Protein 6CEI (pdb70)

Secondary structure (DSSP, 8-state):
-B-TTSB-SSGGGBSTT-EEESEEE--SS---

GO terms:
  GO:0005576 extracellular region (C, EXP)

Nearest PDB structures (foldseek):
  6cei-assembly1_A  TM=9.631E-01  e=3.169E-05  Conus geographus
  5o0u-assembly1_A  TM=7.872E-01  e=1.111E+00  Thrixopelma pruriens
  6n4i-assembly1_G  TM=7.588E-01  e=1.471E+00  Thrixopelma pruriens
  6n4i-assembly1_H  TM=7.596E-01  e=2.580E+00  Thrixopelma pruriens
  6mk4-assembly1_A  TM=7.103E-01  e=2.580E+00  Thrixopelma pruriens

InterPro domains:
  IPR013141 Conotoxin-I, conserved site [PS60019] (46-76)

Foldseek 3Di:
DFEFPAADPAQVSYPDQFGHPRGTHNDPDGPD

Radius of gyration: 7.4 Å; Cα contacts (8 Å, |Δi|>4): 72; chains: 1; bounding box: 19×13×15 Å

Sequence (32 aa):
CAVTHEKCSDDYDCCGSLCCVGICAKTIAPCKCAVTHEKCSDDYDCCGSLCCVGICAKTIAPCKCAVTHEKCSDDYDCCGSLCCVGICAKTIAPCKCAVTHEKCSDDYDCCGSLCCVGICAKTIAPCKCAVTHEKCSDDYDCCGSLCCVGICAKTIAPCKCAVTHEKCSDDYDCCGSLCCVGICAKTIAPCKCAVTHEKCSDDYDCCGSLCCVGICAKTIAPCKCAVTHEKCSDDYDCCGSLCCVGICAKTIAPCKCAVTHEKCSDDYDCCGSLCCVGICAKTIAPCKCAVTHEKCSDDYDCCGSLCCVGICAKTIAPCKCAVTHEKCSDDYDCCGSLCCVGICAKTIAPCKCAVTHEKCSDDYDCCGSLCCVGICAKTIAPCKCAVTHEKCSDDYDCCGSLCCVGICAKTIAPCKCAVTHEKCSDDYDCCGSLCCVGICAKTIAPCKCAVTHEKCSDDYDCCGSLCCVGICAKTIAPCKCAVTHEKCSDDYDCCGSLCCVGICAKTIAPCKCAVTHEKCSDDYDCCGSLCCVGICAKTIAPCKCAVTHEKCSDDYDCCGSLCCVGICAKTIAPCKCAVTHEKCSDDYDCCGSLCCVGICAKTIAPCKCAVTHEKCSDDYDCCGSLCCVGICAKTIAPCK

Organism: Conus geographus (NCBI:txid6491)

Structure (mmCIF, N/CA/C/O backbone):
data_6CEI
#
_entry.id   6CEI
#
loop_
_atom_site.group_PDB
_atom_site.id
_atom_site.type_symbol
_atom_site.label_atom_id
_atom_site.label_alt_id
_atom_site.label_comp_id
_atom_site.label_asym_id
_atom_site.label_entity_id
_atom_site.label_seq_id
_atom_site.pdbx_PDB_ins_code
_atom_site.Cartn_x
_atom_site.Cartn_y
_atom_site.Cartn_z
_atom_site.occupancy
_atom_site.B_iso_or_equiv
_atom_site.auth_seq_id
_atom_site.auth_comp_id
_atom_site.auth_asym_id
_atom_site.auth_atom_id
_atom_site.pdbx_PDB_model_num
ATOM 1 N N . CYS A 1 1 ? -6.117 5.455 6.897 1.00 0.00 1 CYS A N 1
ATOM 2 C CA . CYS A 1 1 ? -5.445 4.784 5.789 1.00 0.00 1 CYS A CA 1
ATOM 3 C C . CYS A 1 1 ? -6.165 3.480 5.428 1.00 0.00 1 CYS A C 1
ATOM 4 O O . CYS A 1 1 ? -6.998 2.975 6.207 1.00 0.00 1 CYS A O 1
ATOM 13 N N . ALA A 1 2 ? -5.882 2.958 4.253 1.00 0.00 2 ALA A N 1
ATOM 14 C CA . ALA A 1 2 ? -6.437 1.704 3.810 1.00 0.00 2 ALA A CA 1
ATOM 15 C C . ALA A 1 2 ? -5.522 0.574 4.226 1.00 0.00 2 ALA A C 1
ATOM 16 O O . ALA A 1 2 ? -4.288 0.727 4.228 1.00 0.00 2 ALA A O 1
ATOM 23 N N . VAL A 1 3 ? -6.101 -0.534 4.593 1.00 0.00 3 VAL A N 1
ATOM 24 C CA . VAL A 1 3 ? -5.329 -1.668 5.061 1.00 0.00 3 VAL A CA 1
ATOM 25 C C . VAL A 1 3 ? -4.956 -2.584 3.903 1.00 0.00 3 VAL A C 1
ATOM 26 O O . VAL A 1 3 ? -5.259 -2.288 2.737 1.00 0.00 3 VAL A O 1
ATOM 39 N N . THR A 1 4 ? -4.300 -3.676 4.224 1.00 0.00 4 THR A N 1
ATOM 40 C CA . THR A 1 4 ? -3.873 -4.651 3.260 1.00 0.00 4 THR A CA 1
ATOM 41 C C . THR A 1 4 ? -5.063 -5.158 2.431 1.00 0.00 4 THR A C 1
ATOM 42 O O . THR A 1 4 ? -6.124 -5.488 2.980 1.00 0.00 4 THR A O 1
ATOM 53 N N . HIS A 1 5 ? -4.888 -5.136 1.117 1.00 0.00 5 HIS A N 1
ATOM 54 C CA . HIS A 1 5 ? -5.864 -5.627 0.133 1.00 0.00 5 HIS A CA 1
ATOM 55 C C . HIS A 1 5 ? -7.004 -4.654 -0.152 1.00 0.00 5 HIS A C 1
ATOM 56 O O . HIS A 1 5 ? -7.837 -4.916 -1.022 1.00 0.00 5 HIS A O 1
ATOM 70 N N . GLU A 1 6 ? -7.050 -3.540 0.549 1.00 0.00 6 GLU A N 1
ATOM 71 C CA . GLU A 1 6 ? -8.024 -2.519 0.221 1.00 0.00 6 GLU A CA 1
ATOM 72 C C . GLU A 1 6 ? -7.492 -1.706 -0.924 1.00 0.00 6 GLU A C 1
ATOM 73 O O . GLU A 1 6 ? -6.282 -1.661 -1.126 1.00 0.00 6 GLU A O 1
ATOM 85 N N . LYS A 1 7 ? -8.365 -1.084 -1.682 1.00 0.00 7 LYS A N 1
ATOM 86 C CA . LYS A 1 7 ? -7.926 -0.245 -2.772 1.00 0.00 7 LYS A CA 1
ATOM 87 C C . LYS A 1 7 ? -7.234 0.980 -2.247 1.00 0.00 7 LYS A C 1
ATOM 88 O O . LYS A 1 7 ? -7.587 1.502 -1.177 1.00 0.00 7 LYS A O 1
ATOM 107 N N . CYS A 1 8 ? -6.282 1.439 -2.974 1.00 0.00 8 CYS A N 1
ATOM 108 C CA . CYS A 1 8 ? -5.506 2.557 -2.553 1.00 0.00 8 CYS A CA 1
ATOM 109 C C . CYS A 1 8 ? -5.679 3.708 -3.498 1.00 0.00 8 CYS A C 1
ATOM 110 O O . CYS A 1 8 ? -5.797 3.518 -4.725 1.00 0.00 8 CYS A O 1
ATOM 117 N N . SER A 1 9 ? -5.754 4.880 -2.943 1.00 0.00 9 SER A N 1
ATOM 118 C CA . SER A 1 9 ? -5.813 6.069 -3.715 1.00 0.00 9 SER A CA 1
ATOM 119 C C . SER A 1 9 ? -4.387 6.451 -4.125 1.00 0.00 9 SER A C 1
ATOM 120 O O . SER A 1 9 ? -4.141 6.853 -5.275 1.00 0.00 9 SER A O 1
ATOM 128 N N . ASP A 1 10 ? -3.451 6.267 -3.195 1.00 0.00 10 ASP A N 1
ATOM 129 C CA . ASP A 1 10 ? -2.042 6.512 -3.421 1.00 0.00 10 ASP A CA 1
ATOM 130 C C . ASP A 1 10 ? -1.249 5.712 -2.389 1.00 0.00 10 ASP A C 1
ATOM 131 O O . ASP A 1 10 ? -1.847 5.062 -1.535 1.00 0.00 10 ASP A O 1
ATOM 140 N N . ASP A 1 11 ? 0.072 5.766 -2.457 1.00 0.00 11 ASP A N 1
ATOM 141 C CA . ASP A 1 11 ? 0.955 4.959 -1.577 1.00 0.00 11 ASP A CA 1
AT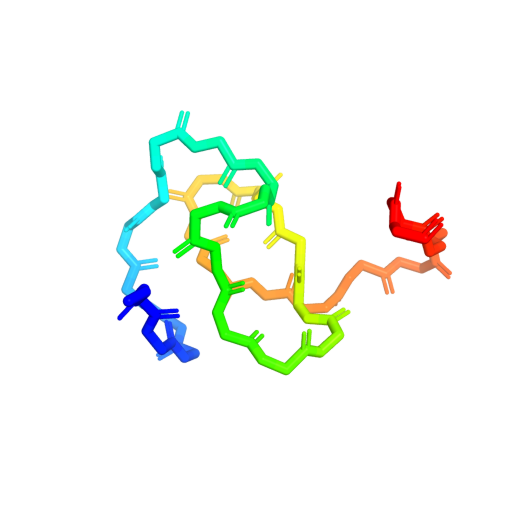OM 142 C C . ASP A 1 11 ? 0.840 5.333 -0.116 1.00 0.00 11 ASP A C 1
ATOM 143 O O . ASP A 1 11 ? 0.827 4.469 0.760 1.00 0.00 11 ASP A O 1
ATOM 152 N N . TYR A 1 12 ? 0.695 6.602 0.153 1.00 0.00 12 TYR A N 1
ATOM 153 C CA . TYR A 1 12 ? 0.655 7.089 1.519 1.00 0.00 12 TYR A CA 1
ATOM 154 C C . TYR A 1 12 ? -0.741 6.988 2.101 1.00 0.00 12 TYR A C 1
ATOM 155 O O . TYR A 1 12 ? -0.980 7.307 3.268 1.00 0.00 12 TYR A O 1
ATOM 173 N N . ASP A 1 13 ? -1.638 6.503 1.285 1.00 0.00 13 ASP A N 1
ATOM 174 C CA . ASP A 1 13 ? -3.010 6.247 1.664 1.00 0.00 13 ASP A CA 1
ATOM 175 C C . ASP A 1 13 ? -3.107 4.872 2.326 1.00 0.00 13 ASP A C 1
ATOM 176 O O . ASP A 1 13 ? -4.067 4.558 3.018 1.00 0.00 13 ASP A O 1
ATOM 185 N N . CYS A 1 14 ? -2.074 4.086 2.158 1.00 0.00 14 CYS A N 1
ATOM 186 C CA . CYS A 1 14 ? -2.021 2.751 2.714 1.00 0.00 14 CYS A CA 1
ATOM 187 C C . CYS A 1 14 ? -1.374 2.743 4.095 1.00 0.00 14 CYS A C 1
ATOM 188 O O . CYS A 1 14 ? -0.439 3.511 4.362 1.00 0.00 14 CYS A O 1
ATOM 195 N N . CYS A 1 15 ? -1.887 1.897 4.970 1.00 0.00 15 CYS A N 1
ATOM 196 C CA . CYS A 1 15 ? -1.375 1.751 6.332 1.00 0.00 15 CYS A CA 1
ATOM 197 C C . CYS A 1 15 ? -0.035 1.020 6.329 1.00 0.00 15 CYS A C 1
ATOM 198 O O . CYS A 1 15 ? 0.354 0.422 5.314 1.00 0.00 15 CYS A O 1
ATOM 205 N N . GLY A 1 16 ? 0.669 1.089 7.449 1.00 0.00 16 GLY A N 1
ATOM 206 C CA . GLY A 1 16 ? 1.928 0.402 7.613 1.00 0.00 16 GLY A CA 1
ATOM 207 C C . GLY A 1 16 ? 2.958 0.846 6.612 1.00 0.00 16 GLY A C 1
ATOM 208 O O . GLY A 1 16 ? 3.050 2.043 6.282 1.00 0.00 16 GLY A O 1
ATOM 212 N N . SER A 1 17 ? 3.693 -0.097 6.098 1.00 0.00 17 SER A N 1
ATOM 213 C CA . SER A 1 17 ? 4.709 0.173 5.121 1.00 0.00 17 SER A CA 1
ATOM 214 C C . SER A 1 17 ? 4.244 -0.336 3.762 1.00 0.00 17 SER A C 1
ATOM 215 O O . SER A 1 17 ? 5.052 -0.639 2.877 1.00 0.00 17 SER A O 1
ATOM 223 N N . LEU A 1 18 ? 2.930 -0.426 3.610 1.00 0.00 18 LEU A N 1
ATOM 224 C CA . LEU A 1 18 ? 2.331 -0.884 2.378 1.00 0.00 18 LEU A CA 1
ATOM 225 C C . LEU A 1 18 ? 2.380 0.225 1.352 1.00 0.00 18 LEU A C 1
ATOM 226 O O . LEU A 1 18 ? 2.431 1.413 1.709 1.00 0.00 18 LEU A O 1
ATOM 242 N N . CYS A 1 19 ? 2.335 -0.152 0.113 1.00 0.00 19 CYS A N 1
ATOM 243 C CA . CYS A 1 19 ? 2.378 0.772 -0.974 1.00 0.00 19 CYS A CA 1
ATOM 244 C C . CYS A 1 19 ? 1.149 0.575 -1.834 1.00 0.00 19 CYS A C 1
ATOM 245 O O . CYS A 1 19 ? 0.346 -0.345 -1.588 1.00 0.00 19 CYS A O 1
ATOM 252 N N . CYS A 1 20 ? 0.983 1.398 -2.820 1.00 0.00 20 CYS A N 1
ATOM 253 C CA . CYS A 1 20 ? -0.174 1.329 -3.643 1.00 0.00 20 CYS A CA 1
ATOM 254 C C . CYS A 1 20 ? 0.144 0.658 -4.954 1.00 0.00 20 CYS A C 1
ATOM 255 O O . CYS A 1 20 ? 0.989 1.128 -5.729 1.00 0.00 20 CYS A O 1
ATOM 262 N N . VAL A 1 21 ? -0.497 -0.444 -5.186 1.00 0.00 21 VAL A N 1
ATOM 263 C CA . VAL A 1 21 ? -0.409 -1.143 -6.430 1.00 0.00 21 VAL A CA 1
ATOM 264 C C . VAL A 1 21 ? -1.800 -1.685 -6.752 1.00 0.00 21 VAL A C 1
ATOM 265 O O . VAL A 1 21 ? -2.093 -2.879 -6.648 1.00 0.00 21 VAL A O 1
ATOM 278 N N . GLY A 1 22 ? -2.703 -0.750 -6.988 1.00 0.00 22 GLY A N 1
ATOM 279 C CA . GLY A 1 22 ? -4.107 -1.072 -7.186 1.00 0.00 22 GLY A CA 1
ATOM 280 C C . GLY A 1 22 ? -4.786 -1.190 -5.836 1.00 0.00 22 GLY A C 1
ATOM 281 O O . GLY A 1 22 ? -5.782 -0.508 -5.535 1.00 0.00 22 GLY A O 1
ATOM 285 N N . ILE A 1 23 ? -4.208 -2.020 -5.022 1.00 0.00 23 ILE A N 1
ATOM 286 C CA . ILE A 1 23 ? -4.605 -2.236 -3.674 1.00 0.00 23 ILE A CA 1
ATOM 287 C C . ILE A 1 23 ? -3.399 -1.983 -2.788 1.00 0.00 23 ILE A C 1
ATOM 288 O O . ILE A 1 23 ? -2.259 -1.910 -3.290 1.00 0.00 23 ILE A O 1
ATOM 304 N N . CYS A 1 24 ? -3.636 -1.807 -1.524 1.00 0.00 24 CYS A N 1
ATOM 305 C CA . CYS A 1 24 ? -2.580 -1.623 -0.572 1.00 0.00 24 CYS A CA 1
ATOM 306 C C . CYS A 1 24 ? -1.881 -2.924 -0.325 1.00 0.00 24 CYS A C 1
ATOM 307 O O . CYS A 1 24 ? -2.451 -3.865 0.263 1.00 0.00 24 CYS A O 1
ATOM 314 N N . ALA A 1 25 ? -0.677 -2.995 -0.803 1.00 0.00 25 ALA A N 1
ATOM 315 C CA . ALA A 1 25 ? 0.126 -4.161 -0.699 1.00 0.00 25 ALA A CA 1
ATOM 316 C C . ALA A 1 25 ? 1.557 -3.736 -0.613 1.00 0.00 25 ALA A C 1
ATOM 317 O O . ALA A 1 25 ? 1.914 -2.663 -1.088 1.00 0.00 25 ALA A O 1
ATOM 324 N N . LYS A 1 26 ? 2.364 -4.525 -0.001 1.00 0.00 26 LYS A N 1
ATOM 325 C CA . LYS A 1 26 ? 3.739 -4.195 0.111 1.00 0.00 26 LYS A CA 1
ATOM 326 C C . LYS A 1 26 ? 4.467 -4.647 -1.137 1.00 0.00 26 LYS A C 1
ATOM 327 O O . LYS A 1 26 ? 4.398 -5.826 -1.528 1.00 0.00 26 LYS A O 1
ATOM 346 N N . THR A 1 27 ? 5.103 -3.717 -1.773 1.00 0.00 27 THR A N 1
ATOM 347 C CA . THR A 1 27 ? 5.836 -3.939 -2.976 1.00 0.00 27 THR A CA 1
ATOM 348 C C . THR A 1 27 ? 7.269 -4.389 -2.655 1.00 0.00 27 THR A C 1
ATOM 349 O O . THR A 1 27 ? 7.574 -4.709 -1.502 1.00 0.00 27 THR A O 1
ATOM 360 N N . ILE A 1 28 ? 8.125 -4.453 -3.655 1.00 0.00 28 ILE A N 1
ATOM 361 C CA . ILE A 1 28 ? 9.512 -4.824 -3.429 1.00 0.00 28 ILE A CA 1
ATOM 362 C C . ILE A 1 28 ? 10.280 -3.583 -2.982 1.00 0.00 28 ILE A C 1
ATOM 363 O O . ILE A 1 28 ? 11.091 -3.626 -2.045 1.00 0.00 28 ILE A O 1
ATOM 379 N N . ALA A 1 29 ? 9.996 -2.482 -3.637 1.00 0.00 29 ALA A N 1
ATOM 380 C CA . ALA A 1 29 ? 10.607 -1.218 -3.322 1.00 0.00 29 ALA A CA 1
ATOM 381 C C . ALA A 1 29 ? 9.773 -0.495 -2.286 1.00 0.00 29 ALA A C 1
ATOM 382 O O . ALA A 1 29 ? 8.532 -0.494 -2.374 1.00 0.00 29 ALA A O 1
ATOM 389 N N . PRO A 1 30 ? 10.416 0.096 -1.282 1.00 0.00 30 PRO A N 1
ATOM 390 C CA . PRO A 1 30 ? 9.730 0.858 -0.265 1.00 0.00 30 PRO A CA 1
ATOM 391 C C . PRO A 1 30 ? 9.349 2.257 -0.767 1.00 0.00 30 PRO A C 1
ATOM 392 O O . PRO A 1 30 ? 10.209 3.126 -0.967 1.00 0.00 30 PRO A O 1
ATOM 403 N N . CYS A 1 31 ? 8.072 2.462 -0.978 1.00 0.00 31 CYS A N 1
ATOM 404 C CA . CYS A 1 31 ? 7.554 3.730 -1.473 1.00 0.00 31 CYS A CA 1
ATOM 405 C C . CYS A 1 31 ? 7.716 4.827 -0.426 1.00 0.00 31 CYS A C 1
ATOM 406 O O . CYS A 1 31 ? 7.895 6.006 -0.755 1.00 0.00 31 CYS A O 1
ATOM 413 N N . LYS A 1 32 ? 7.683 4.429 0.821 1.00 0.00 32 LYS A N 1
ATOM 414 C CA . LYS A 1 32 ? 7.798 5.334 1.922 1.00 0.00 32 LYS A CA 1
ATOM 415 C C . LYS A 1 32 ? 9.234 5.358 2.391 1.00 0.00 32 LYS A C 1
ATOM 416 O O . LYS A 1 32 ? 9.958 6.313 2.073 1.00 0.00 32 LYS A O 1
ATOM 436 N N . CYS A 1 1 ? -6.039 5.058 7.060 1.00 0.00 1 CYS A N 2
ATOM 437 C CA . CYS A 1 1 ? -5.280 4.452 5.986 1.00 0.00 1 CYS A CA 2
ATOM 438 C C . CYS A 1 1 ? -5.906 3.122 5.611 1.00 0.00 1 CYS A C 2
ATOM 439 O O . CYS A 1 1 ? -6.541 2.466 6.456 1.00 0.00 1 CYS A O 2
ATOM 448 N N . ALA A 1 2 ? -5.754 2.733 4.366 1.00 0.00 2 ALA A N 2
ATOM 449 C CA . ALA A 1 2 ? -6.284 1.485 3.882 1.00 0.00 2 ALA A CA 2
ATOM 450 C C . ALA A 1 2 ? -5.317 0.365 4.209 1.00 0.00 2 ALA A C 2
ATOM 451 O O . ALA A 1 2 ? -4.083 0.556 4.148 1.00 0.00 2 ALA A O 2
ATOM 458 N N . VAL A 1 3 ? -5.845 -0.769 4.584 1.00 0.00 3 VAL A N 2
ATOM 459 C CA . VAL A 1 3 ? -5.020 -1.898 4.959 1.00 0.00 3 VAL A CA 2
ATOM 460 C C . VAL A 1 3 ? -4.709 -2.773 3.750 1.00 0.00 3 VAL A C 2
ATOM 461 O O . VAL A 1 3 ? -5.076 -2.440 2.613 1.00 0.00 3 VAL A O 2
ATOM 474 N N . THR A 1 4 ? -4.034 -3.870 3.994 1.00 0.00 4 THR A N 2
ATOM 475 C CA . THR A 1 4 ? -3.638 -4.794 2.967 1.00 0.00 4 THR A CA 2
ATOM 476 C C . THR A 1 4 ? -4.870 -5.321 2.212 1.00 0.00 4 THR A C 2
ATOM 477 O O . THR A 1 4 ? -5.852 -5.748 2.837 1.00 0.00 4 THR A O 2
ATOM 488 N N . HIS A 1 5 ? -4.821 -5.226 0.888 1.00 0.00 5 HIS A N 2
ATOM 489 C CA . HIS A 1 5 ? -5.882 -5.687 -0.022 1.00 0.00 5 HIS A CA 2
ATOM 490 C C . HIS A 1 5 ? -7.049 -4.707 -0.152 1.00 0.00 5 HIS A C 2
ATOM 491 O O . HIS A 1 5 ? -8.010 -4.968 -0.886 1.00 0.00 5 HIS A O 2
ATOM 505 N N . GLU A 1 6 ? -6.993 -3.594 0.560 1.00 0.00 6 GLU A N 2
ATOM 506 C CA . GLU A 1 6 ? -7.980 -2.551 0.353 1.00 0.00 6 GLU A CA 2
ATOM 507 C C . GLU A 1 6 ? -7.510 -1.670 -0.779 1.00 0.00 6 GLU A C 2
ATOM 508 O O . GLU A 1 6 ? -6.310 -1.596 -1.032 1.00 0.00 6 GLU A O 2
ATOM 520 N N . LYS A 1 7 ? -8.439 -1.039 -1.468 1.00 0.00 7 LYS A N 2
ATOM 521 C CA . LYS A 1 7 ? -8.119 -0.130 -2.569 1.00 0.00 7 LYS A CA 2
ATOM 522 C C . LYS A 1 7 ? -7.222 1.015 -2.092 1.00 0.00 7 LYS A C 2
ATOM 523 O O . LYS A 1 7 ? -7.343 1.475 -0.953 1.00 0.00 7 LYS A O 2
ATOM 542 N N . CYS A 1 8 ? -6.349 1.482 -2.939 1.00 0.00 8 CYS A N 2
ATOM 543 C CA . CYS A 1 8 ? -5.455 2.544 -2.550 1.00 0.00 8 CYS A CA 2
ATOM 544 C C . CYS A 1 8 ? -5.695 3.771 -3.389 1.00 0.00 8 CYS A C 2
ATOM 545 O O . CYS A 1 8 ? -5.977 3.673 -4.595 1.00 0.00 8 CYS A O 2
ATOM 552 N N . SER A 1 9 ? -5.668 4.911 -2.757 1.00 0.00 9 SER A N 2
ATOM 553 C CA . SER A 1 9 ? -5.800 6.160 -3.459 1.00 0.00 9 SER A CA 2
ATOM 554 C C . SER A 1 9 ? -4.405 6.619 -3.906 1.00 0.00 9 SER A C 2
ATOM 555 O O . SER A 1 9 ? -4.227 7.165 -5.002 1.00 0.00 9 SER A O 2
ATOM 563 N N . ASP A 1 10 ? -3.429 6.340 -3.058 1.00 0.00 10 ASP A N 2
ATOM 564 C CA . ASP A 1 10 ? -2.031 6.639 -3.272 1.00 0.00 10 ASP A CA 2
ATOM 565 C C . ASP A 1 10 ? -1.243 5.813 -2.282 1.00 0.00 10 ASP A C 2
ATOM 566 O O . ASP A 1 10 ? -1.849 5.151 -1.439 1.00 0.00 10 ASP A O 2
ATOM 575 N N . ASP A 1 11 ? 0.071 5.827 -2.380 1.00 0.00 11 ASP A N 2
ATOM 576 C CA . ASP A 1 11 ? 0.940 5.008 -1.499 1.00 0.00 11 ASP A CA 2
ATOM 577 C C . ASP A 1 11 ? 0.786 5.396 -0.045 1.00 0.00 11 ASP A C 2
ATOM 578 O O . ASP A 1 11 ? 0.763 4.551 0.849 1.00 0.00 11 ASP A O 2
ATOM 587 N N . TYR A 1 12 ? 0.603 6.666 0.186 1.00 0.00 12 TYR A N 2
ATOM 588 C CA . TYR A 1 12 ? 0.564 7.213 1.524 1.00 0.00 12 TYR A CA 2
ATOM 589 C C . TYR A 1 12 ? -0.850 7.156 2.087 1.00 0.00 12 TYR A C 2
ATOM 590 O O . TYR A 1 12 ? -1.131 7.654 3.172 1.00 0.00 12 TYR A O 2
ATOM 608 N N . ASP A 1 13 ? -1.733 6.557 1.317 1.00 0.00 13 ASP A N 2
ATOM 609 C CA . ASP A 1 13 ? -3.120 6.298 1.712 1.00 0.00 13 ASP A CA 2
ATOM 610 C C . ASP A 1 13 ? -3.201 4.911 2.355 1.00 0.00 13 ASP A C 2
ATOM 611 O O . ASP A 1 13 ? -4.160 4.569 3.047 1.00 0.00 13 ASP A O 2
ATOM 620 N N . CYS A 1 14 ? -2.152 4.147 2.164 1.00 0.00 14 CYS A N 2
ATOM 621 C CA . CYS A 1 14 ? -2.053 2.801 2.685 1.00 0.00 14 CYS A CA 2
ATOM 622 C C . CYS A 1 14 ? -1.342 2.801 4.032 1.00 0.00 14 CYS A C 2
ATOM 623 O O . CYS A 1 14 ? -0.495 3.658 4.292 1.00 0.00 14 CYS A O 2
ATOM 630 N N . CYS A 1 15 ? -1.701 1.868 4.882 1.00 0.00 15 CYS A N 2
ATOM 631 C CA . CYS A 1 15 ? -1.107 1.737 6.214 1.00 0.00 15 CYS A CA 2
ATOM 632 C C . CYS A 1 15 ? 0.302 1.153 6.162 1.00 0.00 15 CYS A C 2
ATOM 633 O O . CYS A 1 15 ? 0.642 0.418 5.235 1.00 0.00 15 CYS A O 2
ATOM 640 N N . GLY A 1 16 ? 1.110 1.518 7.146 1.00 0.00 16 GLY A N 2
ATOM 641 C CA . GLY A 1 16 ? 2.431 0.942 7.337 1.00 0.00 16 GLY A CA 2
ATOM 642 C C . GLY A 1 16 ? 3.347 1.042 6.139 1.00 0.00 16 GLY A C 2
ATOM 643 O O . GLY A 1 16 ? 3.429 2.076 5.499 1.00 0.00 16 GLY A O 2
ATOM 647 N N . SER A 1 17 ? 3.991 -0.044 5.819 1.00 0.00 17 SER A N 2
ATOM 648 C CA . SER A 1 17 ? 4.948 -0.088 4.736 1.00 0.00 17 SER A CA 2
ATOM 649 C C . SER A 1 17 ? 4.301 -0.511 3.404 1.00 0.00 17 SER A C 2
ATOM 650 O O . SER A 1 17 ? 5.003 -0.893 2.453 1.00 0.00 17 SER A O 2
ATOM 658 N N . LEU A 1 18 ? 2.979 -0.431 3.330 1.00 0.00 18 LEU A N 2
ATOM 659 C CA . LEU A 1 18 ? 2.259 -0.822 2.128 1.00 0.00 18 LEU A CA 2
ATOM 660 C C . LEU A 1 18 ? 2.348 0.266 1.078 1.00 0.00 18 LEU A C 2
ATOM 661 O O . LEU A 1 18 ? 2.420 1.458 1.406 1.00 0.00 18 LEU A O 2
ATOM 677 N N . CYS A 1 19 ? 2.305 -0.142 -0.154 1.00 0.00 19 CYS A N 2
ATOM 678 C CA . CYS A 1 19 ? 2.369 0.751 -1.272 1.00 0.00 19 CYS A CA 2
ATOM 679 C C . CYS A 1 19 ? 1.144 0.556 -2.143 1.00 0.00 19 CYS A C 2
ATOM 680 O O . CYS A 1 19 ? 0.397 -0.431 -1.976 1.00 0.00 19 CYS A O 2
ATOM 687 N N . CYS A 1 20 ? 0.923 1.462 -3.049 1.00 0.00 20 CYS A N 2
ATOM 688 C CA . CYS A 1 20 ? -0.256 1.447 -3.856 1.00 0.00 20 CYS A CA 2
ATOM 689 C C . CYS A 1 20 ? -0.005 0.795 -5.204 1.00 0.00 20 CYS A C 2
ATOM 690 O O . CYS A 1 20 ? 0.816 1.260 -6.004 1.00 0.00 20 CYS A O 2
ATOM 697 N N . VAL A 1 21 ? -0.699 -0.280 -5.445 1.00 0.00 21 VAL A N 2
ATOM 698 C CA . VAL A 1 21 ? -0.672 -0.961 -6.708 1.00 0.00 21 VAL A CA 2
ATOM 699 C C . VAL A 1 21 ? -2.102 -1.443 -7.017 1.00 0.00 21 VAL A C 2
ATOM 700 O O . VAL A 1 21 ? -2.428 -2.644 -6.995 1.00 0.00 21 VAL A O 2
ATOM 713 N N . GLY A 1 22 ? -2.990 -0.466 -7.173 1.00 0.00 22 GLY A N 2
ATOM 714 C CA . GLY A 1 22 ? -4.414 -0.733 -7.362 1.00 0.00 22 GLY A CA 2
ATOM 715 C C . GLY A 1 22 ? -5.083 -0.881 -6.008 1.00 0.00 22 GLY A C 2
ATOM 716 O O . GLY A 1 22 ? -6.106 -0.240 -5.697 1.00 0.00 22 GLY A O 2
ATOM 720 N N . ILE A 1 23 ? -4.470 -1.700 -5.208 1.00 0.00 23 ILE A N 2
ATOM 721 C CA . ILE A 1 23 ? -4.824 -1.948 -3.847 1.00 0.00 23 ILE A CA 2
ATOM 722 C C . ILE A 1 23 ? -3.563 -1.751 -3.013 1.00 0.00 23 ILE A C 2
ATOM 723 O O . ILE A 1 23 ? -2.454 -1.655 -3.576 1.00 0.00 23 ILE A O 2
ATOM 739 N N . CYS A 1 24 ? -3.715 -1.660 -1.728 1.00 0.00 24 CYS A N 2
ATOM 740 C CA . CYS A 1 24 ? -2.589 -1.540 -0.837 1.00 0.00 24 CYS A CA 2
ATOM 741 C C . CYS A 1 24 ? -1.944 -2.892 -0.648 1.00 0.00 24 CYS A C 2
ATOM 742 O O . CYS A 1 24 ? -2.574 -3.832 -0.123 1.00 0.00 24 CYS A O 2
ATOM 749 N N . ALA A 1 25 ? -0.722 -3.004 -1.086 1.00 0.00 25 ALA A N 2
ATOM 750 C CA . ALA A 1 25 ? 0.008 -4.239 -1.009 1.00 0.00 25 ALA A CA 2
ATOM 751 C C . ALA A 1 25 ? 1.427 -3.955 -0.585 1.00 0.00 25 ALA A C 2
ATOM 752 O O . ALA A 1 25 ? 1.908 -2.825 -0.717 1.00 0.00 25 ALA A O 2
ATOM 759 N N . LYS A 1 26 ? 2.081 -4.947 -0.064 1.00 0.00 26 LYS A N 2
ATOM 760 C CA . LYS A 1 26 ? 3.435 -4.807 0.385 1.00 0.00 26 LYS A CA 2
ATOM 761 C C . LYS A 1 26 ? 4.392 -5.143 -0.745 1.00 0.00 26 LYS A C 2
ATOM 762 O O . LYS A 1 26 ? 4.470 -6.294 -1.185 1.00 0.00 26 LYS A O 2
ATOM 781 N N . THR A 1 27 ? 5.069 -4.146 -1.229 1.00 0.00 27 THR A N 2
ATOM 782 C CA . THR A 1 27 ? 6.036 -4.288 -2.281 1.00 0.00 27 THR A CA 2
ATOM 783 C C . THR A 1 27 ? 7.444 -4.417 -1.681 1.00 0.00 27 THR A C 2
ATOM 784 O O . THR A 1 27 ? 7.652 -4.079 -0.505 1.00 0.00 27 THR A O 2
ATOM 795 N N . ILE A 1 28 ? 8.395 -4.902 -2.465 1.00 0.00 28 ILE A N 2
ATOM 796 C CA . ILE A 1 28 ? 9.779 -5.029 -2.017 1.00 0.00 28 ILE A CA 2
ATOM 797 C C . ILE A 1 28 ? 10.415 -3.644 -1.994 1.00 0.00 28 ILE A C 2
ATOM 798 O O . ILE A 1 28 ? 11.219 -3.320 -1.115 1.00 0.00 28 ILE A O 2
ATOM 814 N N . ALA A 1 29 ? 10.025 -2.829 -2.945 1.00 0.00 29 ALA A N 2
ATOM 815 C CA . ALA A 1 29 ? 10.516 -1.480 -3.051 1.00 0.00 29 ALA A CA 2
ATOM 816 C C . ALA A 1 29 ? 9.667 -0.546 -2.187 1.00 0.00 29 ALA A C 2
ATOM 817 O O . ALA A 1 29 ? 8.466 -0.379 -2.447 1.00 0.00 29 ALA A O 2
ATOM 824 N N . PRO A 1 30 ? 10.256 0.044 -1.132 1.00 0.00 30 PRO A N 2
ATOM 825 C CA . PRO A 1 30 ? 9.552 0.973 -0.252 1.00 0.00 30 PRO A CA 2
ATOM 826 C C . PRO A 1 30 ? 9.224 2.291 -0.952 1.00 0.00 30 PRO A C 2
ATOM 827 O O . PRO A 1 30 ? 10.110 2.995 -1.446 1.00 0.00 30 PRO A O 2
ATOM 838 N N . CYS A 1 31 ? 7.965 2.614 -0.987 1.00 0.00 31 CYS A N 2
ATOM 839 C CA . CYS A 1 31 ? 7.477 3.832 -1.616 1.00 0.00 31 CYS A CA 2
ATOM 840 C C . CYS A 1 31 ? 7.476 4.989 -0.627 1.00 0.00 31 CYS A C 2
ATOM 841 O O . CYS A 1 31 ? 7.369 6.156 -1.003 1.00 0.00 31 CYS A O 2
ATOM 848 N N . LYS A 1 32 ? 7.591 4.669 0.632 1.00 0.00 32 LYS A N 2
ATOM 849 C CA . LYS A 1 32 ? 7.585 5.664 1.659 1.00 0.00 32 LYS A CA 2
ATOM 850 C C . LYS A 1 32 ? 8.980 5.826 2.161 1.00 0.00 32 LYS A C 2
ATOM 851 O O . LYS A 1 32 ? 9.597 6.867 1.896 1.00 0.00 32 LYS A O 2
ATOM 871 N N . CYS A 1 1 ? -6.566 5.106 6.976 1.00 0.00 1 CYS A N 3
ATOM 872 C CA . CYS A 1 1 ? -5.808 4.580 5.858 1.00 0.00 1 CYS A CA 3
ATOM 873 C C . CYS A 1 1 ? -6.417 3.263 5.389 1.00 0.00 1 CYS A C 3
ATOM 874 O O . CYS A 1 1 ? -7.280 2.685 6.077 1.00 0.00 1 CYS A O 3
ATOM 883 N N . ALA A 1 2 ? -6.014 2.812 4.223 1.00 0.00 2 ALA A N 3
ATOM 884 C CA . ALA A 1 2 ? -6.471 1.565 3.675 1.00 0.00 2 ALA A CA 3
ATOM 885 C C . ALA A 1 2 ? -5.520 0.469 4.093 1.00 0.00 2 ALA A C 3
ATOM 886 O O . ALA A 1 2 ? -4.296 0.648 4.052 1.00 0.00 2 ALA A O 3
ATOM 893 N N . VAL A 1 3 ? -6.057 -0.637 4.503 1.00 0.00 3 VAL A N 3
ATOM 894 C CA . VAL A 1 3 ? -5.244 -1.728 4.989 1.00 0.00 3 VAL A CA 3
ATOM 895 C C . VAL A 1 3 ? -4.861 -2.665 3.853 1.00 0.00 3 VAL A C 3
ATOM 896 O O . VAL A 1 3 ? -5.182 -2.402 2.682 1.00 0.00 3 VAL A O 3
ATOM 909 N N . THR A 1 4 ? -4.176 -3.737 4.192 1.00 0.00 4 THR A N 3
ATOM 910 C CA . THR A 1 4 ? -3.720 -4.704 3.234 1.00 0.00 4 THR A CA 3
ATOM 911 C C . THR A 1 4 ? -4.893 -5.247 2.386 1.00 0.00 4 THR A C 3
ATOM 912 O O . THR A 1 4 ? -5.960 -5.614 2.923 1.00 0.00 4 THR A O 3
ATOM 923 N N . HIS A 1 5 ? -4.702 -5.202 1.070 1.00 0.00 5 HIS A N 3
ATOM 924 C CA . HIS A 1 5 ? -5.661 -5.683 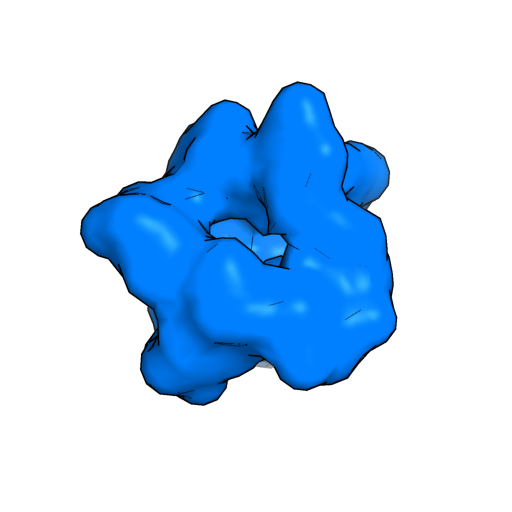0.059 1.00 0.00 5 HIS A CA 3
ATOM 925 C C . HIS A 1 5 ? -6.820 -4.730 -0.206 1.00 0.00 5 HIS A C 3
ATOM 926 O O . HIS A 1 5 ? -7.644 -4.997 -1.075 1.00 0.00 5 HIS A O 3
ATOM 940 N N . GLU A 1 6 ? -6.887 -3.621 0.508 1.00 0.00 6 GLU A N 3
ATOM 941 C CA . GLU A 1 6 ? -7.923 -2.644 0.228 1.00 0.00 6 GLU A CA 3
ATOM 942 C C . GLU A 1 6 ? -7.489 -1.756 -0.913 1.00 0.00 6 GLU A C 3
ATOM 943 O O . GLU A 1 6 ? -6.297 -1.631 -1.171 1.00 0.00 6 GLU A O 3
ATOM 955 N N . LYS A 1 7 ? -8.445 -1.168 -1.603 1.00 0.00 7 LYS A N 3
ATOM 956 C CA . LYS A 1 7 ? -8.151 -0.267 -2.701 1.00 0.00 7 LYS A CA 3
ATOM 957 C C . LYS A 1 7 ? -7.500 0.997 -2.178 1.00 0.00 7 LYS A C 3
ATOM 958 O O . LYS A 1 7 ? -7.880 1.511 -1.106 1.00 0.00 7 LYS A O 3
ATOM 977 N N . CYS A 1 8 ? -6.551 1.501 -2.915 1.00 0.00 8 CYS A N 3
ATOM 978 C CA . CYS A 1 8 ? -5.776 2.630 -2.460 1.00 0.00 8 CYS A CA 3
ATOM 979 C C . CYS A 1 8 ? -5.962 3.835 -3.346 1.00 0.00 8 CYS A C 3
ATOM 980 O O . CYS A 1 8 ? -6.205 3.708 -4.556 1.00 0.00 8 CYS A O 3
ATOM 987 N N . SER A 1 9 ? -5.905 4.995 -2.750 1.00 0.00 9 SER A N 3
ATOM 988 C CA . SER A 1 9 ? -5.962 6.217 -3.482 1.00 0.00 9 SER A CA 3
ATOM 989 C C . SER A 1 9 ? -4.530 6.663 -3.799 1.00 0.00 9 SER A C 3
ATOM 990 O O . SER A 1 9 ? -4.266 7.240 -4.851 1.00 0.00 9 SER A O 3
ATOM 998 N N . ASP A 1 10 ? -3.615 6.359 -2.893 1.00 0.00 10 ASP A N 3
ATOM 999 C CA . ASP A 1 10 ? -2.216 6.707 -3.034 1.00 0.00 10 ASP A CA 3
ATOM 1000 C C . ASP A 1 10 ? -1.404 5.835 -2.095 1.00 0.00 10 ASP A C 3
ATOM 1001 O O . ASP A 1 10 ? -1.976 5.079 -1.315 1.00 0.00 10 ASP A O 3
ATOM 1010 N N . ASP A 1 11 ? -0.093 5.938 -2.154 1.00 0.00 11 ASP A N 3
ATOM 1011 C CA . ASP A 1 11 ? 0.800 5.074 -1.362 1.00 0.00 11 ASP A CA 3
ATOM 1012 C C . ASP A 1 11 ? 0.701 5.376 0.124 1.00 0.00 11 ASP A C 3
ATOM 1013 O O . ASP A 1 11 ? 0.724 4.471 0.969 1.00 0.00 11 ASP A O 3
ATOM 1022 N N . TYR A 1 12 ? 0.523 6.628 0.453 1.00 0.00 12 TYR A N 3
ATOM 1023 C CA . TYR A 1 12 ? 0.465 7.047 1.843 1.00 0.00 12 TYR A CA 3
ATOM 1024 C C . TYR A 1 12 ? -0.943 6.845 2.377 1.00 0.00 12 TYR A C 3
ATOM 1025 O O . TYR A 1 12 ? -1.217 7.021 3.562 1.00 0.00 12 TYR A O 3
ATOM 1043 N N . ASP A 1 13 ? -1.825 6.475 1.478 1.00 0.00 13 ASP A N 3
ATOM 1044 C CA . ASP A 1 13 ? -3.200 6.172 1.796 1.00 0.00 13 ASP A CA 3
ATOM 1045 C C . ASP A 1 13 ? -3.284 4.772 2.356 1.00 0.00 13 ASP A C 3
ATOM 1046 O O . ASP A 1 13 ? -4.228 4.417 3.040 1.00 0.00 13 ASP A O 3
ATOM 1055 N N . CYS A 1 14 ? -2.261 4.002 2.097 1.00 0.00 14 CYS A N 3
ATOM 1056 C CA . CYS A 1 14 ? -2.164 2.662 2.607 1.00 0.00 14 CYS A CA 3
ATOM 1057 C C . CYS A 1 14 ? -1.464 2.666 3.952 1.00 0.00 14 CYS A C 3
ATOM 1058 O O . CYS A 1 14 ? -0.456 3.359 4.127 1.00 0.00 14 CYS A O 3
ATOM 1065 N N . CYS A 1 15 ? -1.997 1.904 4.883 1.00 0.00 15 CYS A N 3
ATOM 1066 C CA . CYS A 1 15 ? -1.477 1.818 6.241 1.00 0.00 15 CYS A CA 3
ATOM 1067 C C . CYS A 1 15 ? -0.063 1.241 6.279 1.00 0.00 15 CYS A C 3
ATOM 1068 O O . CYS A 1 15 ? 0.317 0.398 5.439 1.00 0.00 15 CYS A O 3
ATOM 1075 N N . GLY A 1 16 ? 0.715 1.717 7.227 1.00 0.00 16 GLY A N 3
ATOM 1076 C CA . GLY A 1 16 ? 2.043 1.215 7.449 1.00 0.00 16 GLY A CA 3
ATOM 1077 C C . GLY A 1 16 ? 2.980 1.518 6.315 1.00 0.00 16 GLY A C 3
ATOM 1078 O O . GLY A 1 16 ? 3.017 2.642 5.805 1.00 0.00 16 GLY A O 3
ATOM 1082 N N . SER A 1 17 ? 3.701 0.529 5.888 1.00 0.00 17 SER A N 3
ATOM 1083 C CA . SER A 1 17 ? 4.676 0.691 4.853 1.00 0.00 17 SER A CA 3
ATOM 1084 C C . SER A 1 17 ? 4.152 0.175 3.513 1.00 0.00 17 SER A C 3
ATOM 1085 O O . SER A 1 17 ? 4.910 0.054 2.545 1.00 0.00 17 SER A O 3
ATOM 1093 N N . LEU A 1 18 ? 2.845 -0.100 3.453 1.00 0.00 18 LEU A N 3
ATOM 1094 C CA . LEU A 1 18 ? 2.227 -0.578 2.223 1.00 0.00 18 LEU A CA 3
ATOM 1095 C C . LEU A 1 18 ? 2.277 0.499 1.152 1.00 0.00 18 LEU A C 3
ATOM 1096 O O . LEU A 1 18 ? 2.324 1.705 1.465 1.00 0.00 18 LEU A O 3
ATOM 1112 N N . CYS A 1 19 ? 2.209 0.072 -0.077 1.00 0.00 19 CYS A N 3
ATOM 1113 C CA . CYS A 1 19 ? 2.254 0.945 -1.215 1.00 0.00 19 CYS A CA 3
ATOM 1114 C C . CYS A 1 19 ? 0.993 0.739 -2.022 1.00 0.00 19 CYS A C 3
ATOM 1115 O O . CYS A 1 19 ? 0.231 -0.215 -1.766 1.00 0.00 19 CYS A O 3
ATOM 1122 N N . CYS A 1 20 ? 0.758 1.599 -2.963 1.00 0.00 20 CYS A N 3
ATOM 1123 C CA . CYS A 1 20 ? -0.428 1.528 -3.751 1.00 0.00 20 CYS A CA 3
ATOM 1124 C C . CYS A 1 20 ? -0.111 0.872 -5.085 1.00 0.00 20 CYS A C 3
ATOM 1125 O O . CYS A 1 20 ? 0.698 1.378 -5.864 1.00 0.00 20 CYS A O 3
ATOM 1132 N N . VAL A 1 21 ? -0.722 -0.259 -5.323 1.00 0.00 21 VAL A N 3
ATOM 1133 C CA . VAL A 1 21 ? -0.567 -1.015 -6.562 1.00 0.00 21 VAL A CA 3
ATOM 1134 C C . VAL A 1 21 ? -1.945 -1.501 -6.988 1.00 0.00 21 VAL A C 3
ATOM 1135 O O . VAL A 1 21 ? -2.160 -2.672 -7.323 1.00 0.00 21 VAL A O 3
ATOM 1148 N N . GLY A 1 22 ? -2.884 -0.580 -6.949 1.00 0.00 22 GLY A N 3
ATOM 1149 C CA . GLY A 1 22 ? -4.277 -0.891 -7.167 1.00 0.00 22 GLY A CA 3
ATOM 1150 C C . GLY A 1 22 ? -4.916 -1.109 -5.827 1.00 0.00 22 GLY A C 3
ATOM 1151 O O . GLY A 1 22 ? -5.937 -0.489 -5.466 1.00 0.00 22 GLY A O 3
ATOM 1155 N N . ILE A 1 23 ? -4.283 -1.958 -5.078 1.00 0.00 23 ILE A N 3
ATOM 1156 C CA . ILE A 1 23 ? -4.635 -2.241 -3.729 1.00 0.00 23 ILE A CA 3
ATOM 1157 C C . ILE A 1 23 ? -3.421 -1.973 -2.864 1.00 0.00 23 ILE A C 3
ATOM 1158 O O . ILE A 1 23 ? -2.309 -1.790 -3.386 1.00 0.00 23 ILE A O 3
ATOM 1174 N N . CYS A 1 24 ? -3.625 -1.914 -1.592 1.00 0.00 24 CYS A N 3
ATOM 1175 C CA . CYS A 1 24 ? -2.558 -1.694 -0.658 1.00 0.00 24 CYS A CA 3
ATOM 1176 C C . CYS A 1 24 ? -1.778 -2.961 -0.388 1.00 0.00 24 CYS A C 3
ATOM 1177 O O . CYS A 1 24 ? -2.307 -3.935 0.182 1.00 0.00 24 CYS A O 3
ATOM 1184 N N . ALA A 1 25 ? -0.544 -2.951 -0.826 1.00 0.00 25 ALA A N 3
ATOM 1185 C CA . ALA A 1 25 ? 0.382 -4.034 -0.638 1.00 0.00 25 ALA A CA 3
ATOM 1186 C C . ALA A 1 25 ? 1.775 -3.446 -0.656 1.00 0.00 25 ALA A C 3
ATOM 1187 O O . ALA A 1 25 ? 2.022 -2.482 -1.373 1.00 0.00 25 ALA A O 3
ATOM 1194 N N . LYS A 1 26 ? 2.660 -3.959 0.147 1.00 0.00 26 LYS A N 3
ATOM 1195 C CA . LYS A 1 26 ? 4.013 -3.464 0.157 1.00 0.00 26 LYS A CA 3
ATOM 1196 C C . LYS A 1 26 ? 4.809 -4.136 -0.935 1.00 0.00 26 LYS A C 3
ATOM 1197 O O . LYS A 1 26 ? 4.719 -5.357 -1.139 1.00 0.00 26 LYS A O 3
ATOM 1216 N N . THR A 1 27 ? 5.536 -3.343 -1.652 1.00 0.00 27 THR A N 3
ATOM 1217 C CA . THR A 1 27 ? 6.301 -3.765 -2.772 1.00 0.00 27 THR A CA 3
ATOM 1218 C C . THR A 1 27 ? 7.657 -4.348 -2.358 1.00 0.00 27 THR A C 3
ATOM 1219 O O . THR A 1 27 ? 8.010 -4.375 -1.152 1.00 0.00 27 THR A O 3
ATOM 1230 N N . ILE A 1 28 ? 8.397 -4.828 -3.347 1.00 0.00 28 ILE A N 3
ATOM 1231 C CA . ILE A 1 28 ? 9.726 -5.364 -3.140 1.00 0.00 28 ILE A CA 3
ATOM 1232 C C . ILE A 1 28 ? 10.649 -4.228 -2.715 1.00 0.00 28 ILE A C 3
ATOM 1233 O O . ILE A 1 28 ? 11.378 -4.331 -1.731 1.00 0.00 28 ILE A O 3
ATOM 1249 N N . ALA A 1 29 ? 10.595 -3.147 -3.452 1.00 0.00 29 ALA A N 3
ATOM 1250 C CA . ALA A 1 29 ? 11.338 -1.969 -3.123 1.00 0.00 29 ALA A CA 3
ATOM 1251 C C . ALA A 1 29 ? 10.387 -0.959 -2.499 1.00 0.00 29 ALA A C 3
ATOM 1252 O O . ALA A 1 29 ? 9.416 -0.534 -3.154 1.00 0.00 29 ALA A O 3
ATOM 1259 N N . PRO A 1 30 ? 10.607 -0.618 -1.219 1.00 0.00 30 PRO A N 3
ATOM 1260 C CA . PRO A 1 30 ? 9.766 0.329 -0.466 1.00 0.00 30 PRO A CA 3
ATOM 1261 C C . PRO A 1 30 ? 9.544 1.656 -1.192 1.00 0.00 30 PRO A C 3
ATOM 1262 O O . PRO A 1 30 ? 10.476 2.229 -1.792 1.00 0.00 30 PRO A O 3
ATOM 1273 N N . CYS A 1 31 ? 8.329 2.123 -1.155 1.00 0.00 31 CYS A N 3
ATOM 1274 C CA . CYS A 1 31 ? 7.973 3.397 -1.748 1.00 0.00 31 CYS A CA 3
ATOM 1275 C C . CYS A 1 31 ? 7.933 4.449 -0.641 1.00 0.00 31 CYS A C 3
ATOM 1276 O O . CYS A 1 31 ? 7.983 5.668 -0.882 1.00 0.00 31 CYS A O 3
ATOM 1283 N N . LYS A 1 32 ? 7.862 3.955 0.567 1.00 0.00 32 LYS A N 3
ATOM 1284 C CA . LYS A 1 32 ? 7.760 4.735 1.757 1.00 0.00 32 LYS A CA 3
ATOM 1285 C C . LYS A 1 32 ? 8.815 4.253 2.703 1.00 0.00 32 LYS A C 3
ATOM 1286 O O . LYS A 1 32 ? 9.863 4.931 2.822 1.00 0.00 32 LYS A O 3
ATOM 1306 N N . CYS A 1 1 ? -6.209 5.282 6.793 1.00 0.00 1 CYS A N 4
ATOM 1307 C CA . CYS A 1 1 ? -5.405 4.632 5.774 1.00 0.00 1 CYS A CA 4
ATOM 1308 C C . CYS A 1 1 ? -6.035 3.307 5.378 1.00 0.00 1 CYS A C 4
ATOM 1309 O O . CYS A 1 1 ? -6.765 2.693 6.170 1.00 0.00 1 CYS A O 4
ATOM 1318 N N . ALA A 1 2 ? -5.789 2.880 4.163 1.00 0.00 2 ALA A N 4
ATOM 1319 C CA . ALA A 1 2 ? -6.301 1.626 3.678 1.00 0.00 2 ALA A CA 4
ATOM 1320 C C . ALA A 1 2 ? -5.347 0.510 4.074 1.00 0.00 2 ALA A C 4
ATOM 1321 O O . ALA A 1 2 ? -4.115 0.684 4.033 1.00 0.00 2 ALA A O 4
ATOM 1328 N N . VAL A 1 3 ? -5.891 -0.601 4.483 1.00 0.00 3 VAL A N 4
ATOM 1329 C CA . VAL A 1 3 ? -5.088 -1.712 4.943 1.00 0.00 3 VAL A CA 4
ATOM 1330 C C . VAL A 1 3 ? -4.803 -2.688 3.809 1.00 0.00 3 VAL A C 4
ATOM 1331 O O . VAL A 1 3 ? -5.148 -2.425 2.648 1.00 0.00 3 VAL A O 4
ATOM 1344 N N . THR A 1 4 ? -4.156 -3.787 4.144 1.00 0.00 4 THR A N 4
ATOM 1345 C CA . THR A 1 4 ? -3.785 -4.804 3.193 1.00 0.00 4 THR A CA 4
ATOM 1346 C C . THR A 1 4 ? -5.010 -5.299 2.400 1.00 0.00 4 THR A C 4
ATOM 1347 O O . THR A 1 4 ? -6.041 -5.650 2.990 1.00 0.00 4 THR A O 4
ATOM 1358 N N . HIS A 1 5 ? -4.892 -5.254 1.074 1.00 0.00 5 HIS A N 4
ATOM 1359 C CA . HIS A 1 5 ? -5.923 -5.714 0.123 1.00 0.00 5 HIS A CA 4
ATOM 1360 C C . HIS A 1 5 ? -7.071 -4.721 -0.059 1.00 0.00 5 HIS A C 4
ATOM 1361 O O . HIS A 1 5 ? -7.990 -4.966 -0.848 1.00 0.00 5 HIS A O 4
ATOM 1375 N N . GLU A 1 6 ? -7.036 -3.608 0.655 1.00 0.00 6 GLU A N 4
ATOM 1376 C CA . GLU A 1 6 ? -8.007 -2.568 0.417 1.00 0.00 6 GLU A CA 4
ATOM 1377 C C . GLU A 1 6 ? -7.531 -1.726 -0.735 1.00 0.00 6 GLU A C 4
ATOM 1378 O O . GLU A 1 6 ? -6.329 -1.688 -1.020 1.00 0.00 6 GLU A O 4
ATOM 1390 N N . LYS A 1 7 ? -8.442 -1.076 -1.398 1.00 0.00 7 LYS A N 4
ATOM 1391 C CA . LYS A 1 7 ? -8.110 -0.273 -2.541 1.00 0.00 7 LYS A CA 4
ATOM 1392 C C . LYS A 1 7 ? -7.442 1.009 -2.105 1.00 0.00 7 LYS A C 4
ATOM 1393 O O . LYS A 1 7 ? -7.809 1.599 -1.081 1.00 0.00 7 LYS A O 4
ATOM 1412 N N . CYS A 1 8 ? -6.491 1.447 -2.870 1.00 0.00 8 CYS A N 4
ATOM 1413 C CA . CYS A 1 8 ? -5.690 2.571 -2.484 1.00 0.00 8 CYS A CA 4
ATOM 1414 C C . CYS A 1 8 ? -5.859 3.722 -3.436 1.00 0.00 8 CYS A C 4
ATOM 1415 O O . CYS A 1 8 ? -6.030 3.530 -4.654 1.00 0.00 8 CYS A O 4
ATOM 1422 N N . SER A 1 9 ? -5.837 4.905 -2.890 1.00 0.00 9 SER A N 4
ATOM 1423 C CA . SER A 1 9 ? -5.922 6.103 -3.671 1.00 0.00 9 SER A CA 4
ATOM 1424 C C . SER A 1 9 ? -4.513 6.658 -3.898 1.00 0.00 9 SER A C 4
ATOM 1425 O O . SER A 1 9 ? -4.278 7.430 -4.823 1.00 0.00 9 SER A O 4
ATOM 1433 N N . ASP A 1 10 ? -3.578 6.231 -3.058 1.00 0.00 10 ASP A N 4
ATOM 1434 C CA . ASP A 1 10 ? -2.184 6.662 -3.126 1.00 0.00 10 ASP A CA 4
ATOM 1435 C C . ASP A 1 10 ? -1.350 5.736 -2.260 1.00 0.00 10 ASP A C 4
ATOM 1436 O O . ASP A 1 10 ? -1.899 4.979 -1.469 1.00 0.00 10 ASP A O 4
ATOM 1445 N N . ASP A 1 11 ? -0.052 5.789 -2.409 1.00 0.00 11 ASP A N 4
ATOM 1446 C CA . ASP A 1 11 ? 0.870 4.945 -1.654 1.00 0.00 11 ASP A CA 4
ATOM 1447 C C . ASP A 1 11 ? 0.851 5.304 -0.197 1.00 0.00 11 ASP A C 4
ATOM 1448 O O . ASP A 1 11 ? 0.829 4.441 0.672 1.00 0.00 11 ASP A O 4
ATOM 1457 N N . TYR A 1 12 ? 0.781 6.587 0.081 1.00 0.00 12 TYR A N 4
ATOM 1458 C CA . TYR A 1 12 ? 0.798 7.058 1.450 1.00 0.00 12 TYR A CA 4
ATOM 1459 C C . TYR A 1 12 ? -0.602 7.020 2.053 1.00 0.00 12 TYR A C 4
ATOM 1460 O O . TYR A 1 12 ? -0.820 7.393 3.209 1.00 0.00 12 TYR A O 4
ATOM 1478 N N . ASP A 1 13 ? -1.525 6.522 1.261 1.00 0.00 13 ASP A N 4
ATOM 1479 C CA . ASP A 1 13 ? -2.915 6.321 1.643 1.00 0.00 13 ASP A CA 4
ATOM 1480 C C . ASP A 1 13 ? -3.063 4.940 2.285 1.00 0.00 13 ASP A C 4
ATOM 1481 O O . ASP A 1 13 ? -4.025 4.659 2.988 1.00 0.00 13 ASP A O 4
ATOM 1490 N N . CYS A 1 14 ? -2.069 4.109 2.085 1.00 0.00 14 CYS A N 4
ATOM 1491 C CA . CYS A 1 14 ? -2.050 2.777 2.647 1.00 0.00 14 CYS A CA 4
ATOM 1492 C C . CYS A 1 14 ? -1.338 2.783 3.995 1.00 0.00 14 CYS A C 4
ATOM 1493 O O . CYS A 1 14 ? -0.433 3.586 4.216 1.00 0.00 14 CYS A O 4
ATOM 1500 N N . CYS A 1 15 ? -1.764 1.915 4.890 1.00 0.00 15 CYS A N 4
ATOM 1501 C CA . CYS A 1 15 ? -1.188 1.814 6.236 1.00 0.00 15 CYS A CA 4
ATOM 1502 C C . CYS A 1 15 ? 0.203 1.147 6.205 1.00 0.00 15 CYS A C 4
ATOM 1503 O O . CYS A 1 15 ? 0.576 0.522 5.209 1.00 0.00 15 CYS A O 4
ATOM 1510 N N . GLY A 1 16 ? 0.967 1.326 7.278 1.00 0.00 16 GLY A N 4
ATOM 1511 C CA . GLY A 1 16 ? 2.247 0.652 7.448 1.00 0.00 16 GLY A CA 4
ATOM 1512 C C . GLY A 1 16 ? 3.242 0.948 6.349 1.00 0.00 16 GLY A C 4
ATOM 1513 O O . GLY A 1 16 ? 3.467 2.111 5.995 1.00 0.00 16 GLY A O 4
ATOM 1517 N N . SER A 1 17 ? 3.816 -0.090 5.804 1.00 0.00 17 SER A N 4
ATOM 1518 C CA . SER A 1 17 ? 4.794 0.026 4.746 1.00 0.00 17 SER A CA 4
ATOM 1519 C C . SER A 1 17 ? 4.175 -0.344 3.399 1.00 0.00 17 SER A C 4
ATOM 1520 O O . SER A 1 17 ? 4.879 -0.577 2.419 1.00 0.00 17 SER A O 4
ATOM 1528 N N . LEU A 1 18 ? 2.853 -0.372 3.358 1.00 0.00 18 LEU A N 4
ATOM 1529 C CA . LEU A 1 18 ? 2.137 -0.740 2.156 1.00 0.00 18 LEU A CA 4
ATOM 1530 C C . LEU A 1 18 ? 2.178 0.384 1.148 1.00 0.00 18 LEU A C 4
ATOM 1531 O O . LEU A 1 18 ? 2.208 1.566 1.517 1.00 0.00 18 LEU A O 4
ATOM 1547 N N . CYS A 1 19 ? 2.162 0.013 -0.094 1.00 0.00 19 CYS A N 4
ATOM 1548 C CA . CYS A 1 19 ? 2.171 0.937 -1.180 1.00 0.00 19 CYS A CA 4
ATOM 1549 C C . CYS A 1 19 ? 0.962 0.681 -2.048 1.00 0.00 19 CYS A C 4
ATOM 1550 O O . CYS A 1 19 ? 0.221 -0.297 -1.826 1.00 0.00 19 CYS A O 4
ATOM 1557 N N . CYS A 1 20 ? 0.761 1.509 -3.023 1.00 0.00 20 CYS A N 4
ATOM 1558 C CA . CYS A 1 20 ? -0.410 1.428 -3.822 1.00 0.00 20 CYS A CA 4
ATOM 1559 C C . CYS A 1 20 ? -0.113 0.781 -5.159 1.00 0.00 20 CYS A C 4
ATOM 1560 O O . CYS A 1 20 ? 0.725 1.268 -5.932 1.00 0.00 20 CYS A O 4
ATOM 1567 N N . VAL A 1 21 ? -0.747 -0.340 -5.402 1.00 0.00 21 VAL A N 4
ATOM 1568 C CA . VAL A 1 21 ? -0.699 -1.018 -6.681 1.00 0.00 21 VAL A CA 4
ATOM 1569 C C . VAL A 1 21 ? -2.113 -1.508 -6.927 1.00 0.00 21 VAL A C 4
ATOM 1570 O O . VAL A 1 21 ? -2.415 -2.701 -6.803 1.00 0.00 21 VAL A O 4
ATOM 1583 N N . GLY A 1 22 ? -3.014 -0.560 -7.106 1.00 0.00 22 GLY A N 4
ATOM 1584 C CA . GLY A 1 22 ? -4.434 -0.861 -7.234 1.00 0.00 22 GLY A CA 4
ATOM 1585 C C . GLY A 1 22 ? -5.053 -1.047 -5.854 1.00 0.00 22 GLY A C 4
ATOM 1586 O O . GLY A 1 22 ? -6.079 -0.438 -5.506 1.00 0.00 22 GLY A O 4
ATOM 1590 N N . ILE A 1 23 ? -4.411 -1.877 -5.080 1.00 0.00 23 ILE A N 4
ATOM 1591 C CA . ILE A 1 23 ? -4.748 -2.148 -3.717 1.00 0.00 23 ILE A CA 4
ATOM 1592 C C . ILE A 1 23 ? -3.491 -1.967 -2.883 1.00 0.00 23 ILE A C 4
ATOM 1593 O O . ILE A 1 23 ? -2.373 -1.897 -3.440 1.00 0.00 23 ILE A O 4
ATOM 1609 N N . CYS A 1 24 ? -3.656 -1.870 -1.601 1.00 0.00 24 CYS A N 4
ATOM 1610 C CA . CYS A 1 24 ? -2.546 -1.706 -0.695 1.00 0.00 24 CYS A CA 4
ATOM 1611 C C . CYS A 1 24 ? -1.827 -3.011 -0.451 1.00 0.00 24 CYS A C 4
ATOM 1612 O O . CYS A 1 24 ? -2.421 -3.992 0.042 1.00 0.00 24 CYS A O 4
ATOM 1619 N N . ALA A 1 25 ? -0.569 -3.026 -0.826 1.00 0.00 25 ALA A N 4
ATOM 1620 C CA . ALA A 1 25 ? 0.312 -4.153 -0.641 1.00 0.00 25 ALA A CA 4
ATOM 1621 C C . ALA A 1 25 ? 1.724 -3.624 -0.589 1.00 0.00 25 ALA A C 4
ATOM 1622 O O . ALA A 1 25 ? 1.993 -2.554 -1.140 1.00 0.00 25 ALA A O 4
ATOM 1629 N N . LYS A 1 26 ? 2.612 -4.308 0.078 1.00 0.00 26 LYS A N 4
ATOM 1630 C CA . LYS A 1 26 ? 3.978 -3.852 0.122 1.00 0.00 26 LYS A CA 4
ATOM 1631 C C . LYS A 1 26 ? 4.720 -4.369 -1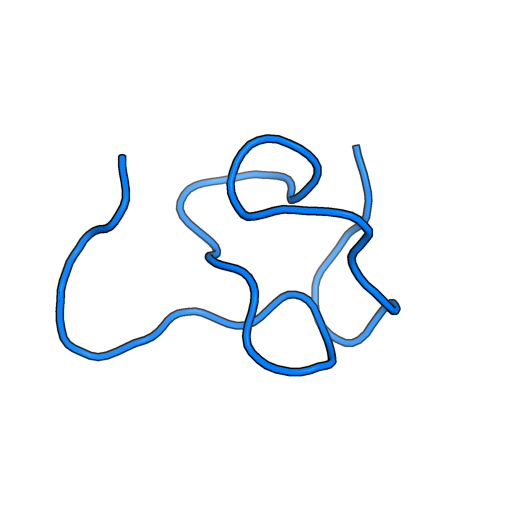.099 1.00 0.00 26 LYS A C 4
ATOM 1632 O O . LYS A 1 26 ? 4.593 -5.546 -1.466 1.00 0.00 26 LYS A O 4
ATOM 1651 N N . THR A 1 27 ? 5.442 -3.497 -1.728 1.00 0.00 27 THR A N 4
ATOM 1652 C CA . THR A 1 27 ? 6.214 -3.800 -2.897 1.00 0.00 27 THR A CA 4
ATOM 1653 C C . THR A 1 27 ? 7.597 -4.342 -2.494 1.00 0.00 27 THR A C 4
ATOM 1654 O O . THR A 1 27 ? 7.836 -4.608 -1.306 1.00 0.00 27 THR A O 4
ATOM 1665 N N . ILE A 1 28 ? 8.486 -4.538 -3.462 1.00 0.00 28 ILE A N 4
ATOM 1666 C CA . ILE A 1 28 ? 9.844 -4.974 -3.160 1.00 0.00 28 ILE A CA 4
ATOM 1667 C C . ILE A 1 28 ? 10.552 -3.860 -2.389 1.00 0.00 28 ILE A C 4
ATOM 1668 O O . ILE A 1 28 ? 10.995 -4.057 -1.252 1.00 0.00 28 ILE A O 4
ATOM 1684 N N . ALA A 1 29 ? 10.611 -2.695 -2.988 1.00 0.00 29 ALA A N 4
ATOM 1685 C CA . ALA A 1 29 ? 11.155 -1.535 -2.337 1.00 0.00 29 ALA A CA 4
ATOM 1686 C C . ALA A 1 29 ? 9.999 -0.659 -1.926 1.00 0.00 29 ALA A C 4
ATOM 1687 O O . ALA A 1 29 ? 9.233 -0.205 -2.795 1.00 0.00 29 ALA A O 4
ATOM 1694 N N . PRO A 1 30 ? 9.786 -0.463 -0.618 1.00 0.00 30 PRO A N 4
ATOM 1695 C CA . PRO A 1 30 ? 8.712 0.387 -0.116 1.00 0.00 30 PRO A CA 4
ATOM 1696 C C . PRO A 1 30 ? 8.826 1.817 -0.644 1.00 0.00 30 PRO A C 4
ATOM 1697 O O . PRO A 1 30 ? 9.924 2.369 -0.784 1.00 0.00 30 PRO A O 4
ATOM 1708 N N . CYS A 1 31 ? 7.699 2.384 -0.927 1.00 0.00 31 CYS A N 4
ATOM 1709 C CA . CYS A 1 31 ? 7.558 3.718 -1.488 1.00 0.00 31 CYS A CA 4
ATOM 1710 C C . CYS A 1 31 ? 7.728 4.795 -0.419 1.00 0.00 31 CYS A C 4
ATOM 1711 O O . CYS A 1 31 ? 7.798 5.987 -0.718 1.00 0.00 31 CYS A O 4
ATOM 1718 N N . LYS A 1 32 ? 7.778 4.374 0.815 1.00 0.00 32 LYS A N 4
ATOM 1719 C CA . LYS A 1 32 ? 7.895 5.281 1.916 1.00 0.00 32 LYS A CA 4
ATOM 1720 C C . LYS A 1 32 ? 9.322 5.261 2.408 1.00 0.00 32 LYS A C 4
ATOM 1721 O O . LYS A 1 32 ? 9.647 4.427 3.270 1.00 0.00 32 LYS A O 4
ATOM 1741 N N . CYS A 1 1 ? -6.404 4.932 6.871 1.00 0.00 1 CYS A N 5
ATOM 1742 C CA . CYS A 1 1 ? -5.505 4.364 5.903 1.00 0.00 1 CYS A CA 5
ATOM 1743 C C . CYS A 1 1 ? -6.071 3.043 5.413 1.00 0.00 1 CYS A C 5
ATOM 1744 O O . CYS A 1 1 ? -6.838 2.373 6.130 1.00 0.00 1 CYS A O 5
ATOM 1753 N N . ALA A 1 2 ? -5.750 2.682 4.206 1.00 0.00 2 ALA A N 5
ATOM 1754 C CA . ALA A 1 2 ? -6.203 1.444 3.643 1.00 0.00 2 ALA A CA 5
ATOM 1755 C C . ALA A 1 2 ? -5.215 0.340 3.963 1.00 0.00 2 ALA A C 5
ATOM 1756 O O . ALA A 1 2 ? -3.993 0.537 3.880 1.00 0.00 2 ALA A O 5
ATOM 1763 N N . VAL A 1 3 ? -5.723 -0.788 4.370 1.00 0.00 3 VAL A N 5
ATOM 1764 C CA . VAL A 1 3 ? -4.883 -1.915 4.725 1.00 0.00 3 VAL A CA 5
ATOM 1765 C C . VAL A 1 3 ? -4.641 -2.802 3.516 1.00 0.00 3 VAL A C 5
ATOM 1766 O O . VAL A 1 3 ? -5.063 -2.476 2.400 1.00 0.00 3 VAL A O 5
ATOM 1779 N N . THR A 1 4 ? -3.953 -3.904 3.732 1.00 0.00 4 THR A N 5
ATOM 1780 C CA . THR A 1 4 ? -3.644 -4.840 2.687 1.00 0.00 4 THR A CA 5
ATOM 1781 C C . THR A 1 4 ? -4.940 -5.347 2.038 1.00 0.00 4 THR A C 5
ATOM 1782 O O . THR A 1 4 ? -5.904 -5.677 2.745 1.00 0.00 4 THR A O 5
ATOM 1793 N N . HIS A 1 5 ? -4.958 -5.324 0.704 1.00 0.00 5 HIS A N 5
ATOM 1794 C CA . HIS A 1 5 ? -6.094 -5.750 -0.142 1.00 0.00 5 HIS A CA 5
ATOM 1795 C C . HIS A 1 5 ? -7.140 -4.658 -0.325 1.00 0.00 5 HIS A C 5
ATOM 1796 O O . HIS A 1 5 ? -8.001 -4.769 -1.198 1.00 0.00 5 HIS A O 5
ATOM 1810 N N . GLU A 1 6 ? -7.083 -3.608 0.477 1.00 0.00 6 GLU A N 5
ATOM 1811 C CA . GLU A 1 6 ? -8.010 -2.510 0.297 1.00 0.00 6 GLU A CA 5
ATOM 1812 C C . GLU A 1 6 ? -7.561 -1.648 -0.853 1.00 0.00 6 GLU A C 5
ATOM 1813 O O . GLU A 1 6 ? -6.378 -1.645 -1.204 1.00 0.00 6 GLU A O 5
ATOM 1825 N N . LYS A 1 7 ? -8.497 -0.940 -1.444 1.00 0.00 7 LYS A N 5
ATOM 1826 C CA . LYS A 1 7 ? -8.216 -0.045 -2.546 1.00 0.00 7 LYS A CA 5
ATOM 1827 C C . LYS A 1 7 ? -7.319 1.084 -2.066 1.00 0.00 7 LYS A C 5
ATOM 1828 O O . LYS A 1 7 ? -7.444 1.538 -0.931 1.00 0.00 7 LYS A O 5
ATOM 1847 N N . CYS A 1 8 ? -6.442 1.540 -2.898 1.00 0.00 8 CYS A N 5
ATOM 1848 C CA . CYS A 1 8 ? -5.548 2.582 -2.496 1.00 0.00 8 CYS A CA 5
ATOM 1849 C C . CYS A 1 8 ? -5.771 3.814 -3.324 1.00 0.00 8 CYS A C 5
ATOM 1850 O O . CYS A 1 8 ? -5.992 3.735 -4.537 1.00 0.00 8 CYS A O 5
ATOM 1857 N N . SER A 1 9 ? -5.772 4.944 -2.676 1.00 0.00 9 SER A N 5
ATOM 1858 C CA . SER A 1 9 ? -5.895 6.194 -3.367 1.00 0.00 9 SER A CA 5
ATOM 1859 C C . SER A 1 9 ? -4.504 6.753 -3.640 1.00 0.00 9 SER A C 5
ATOM 1860 O O . SER A 1 9 ? -4.295 7.523 -4.581 1.00 0.00 9 SER A O 5
ATOM 1868 N N . ASP A 1 10 ? -3.554 6.308 -2.847 1.00 0.00 10 ASP A N 5
ATOM 1869 C CA . ASP A 1 10 ? -2.188 6.787 -2.899 1.00 0.00 10 ASP A CA 5
ATOM 1870 C C . ASP A 1 10 ? -1.354 5.781 -2.128 1.00 0.00 10 ASP A C 5
ATOM 1871 O O . ASP A 1 10 ? -1.919 4.943 -1.426 1.00 0.00 10 ASP A O 5
ATOM 1880 N N . ASP A 1 11 ? -0.049 5.854 -2.238 1.00 0.00 11 ASP A N 5
ATOM 1881 C CA . ASP A 1 11 ? 0.851 4.976 -1.489 1.00 0.00 11 ASP A CA 5
ATOM 1882 C C . ASP A 1 11 ? 0.802 5.360 -0.027 1.00 0.00 11 ASP A C 5
ATOM 1883 O O . ASP A 1 11 ? 0.826 4.517 0.864 1.00 0.00 11 ASP A O 5
ATOM 1892 N N . TYR A 1 12 ? 0.650 6.649 0.211 1.00 0.00 12 TYR A N 5
ATOM 1893 C CA . TYR A 1 12 ? 0.586 7.194 1.554 1.00 0.00 12 TYR A CA 5
ATOM 1894 C C . TYR A 1 12 ? -0.837 7.135 2.094 1.00 0.00 12 TYR A C 5
ATOM 1895 O O . TYR A 1 12 ? -1.136 7.641 3.167 1.00 0.00 12 TYR A O 5
ATOM 1913 N N . ASP A 1 13 ? -1.707 6.536 1.317 1.00 0.00 13 ASP A N 5
ATOM 1914 C CA . ASP A 1 13 ? -3.088 6.291 1.712 1.00 0.00 13 ASP A CA 5
ATOM 1915 C C . ASP A 1 13 ? -3.177 4.883 2.301 1.00 0.00 13 ASP A C 5
ATOM 1916 O O . ASP A 1 13 ? -4.147 4.516 2.962 1.00 0.00 13 ASP A O 5
ATOM 1925 N N . CYS A 1 14 ? -2.117 4.125 2.097 1.00 0.00 14 CYS A N 5
ATOM 1926 C CA . CYS A 1 14 ? -2.011 2.776 2.599 1.00 0.00 14 CYS A CA 5
ATOM 1927 C C . CYS A 1 14 ? -1.327 2.769 3.956 1.00 0.00 14 CYS A C 5
ATOM 1928 O O . CYS A 1 14 ? -0.374 3.528 4.183 1.00 0.00 14 CYS A O 5
ATOM 1935 N N . CYS A 1 15 ? -1.815 1.927 4.846 1.00 0.00 15 CYS A N 5
ATOM 1936 C CA . CYS A 1 15 ? -1.314 1.823 6.214 1.00 0.00 15 CYS A CA 5
ATOM 1937 C C . CYS A 1 15 ? 0.152 1.383 6.272 1.00 0.00 15 CYS A C 5
ATOM 1938 O O . CYS A 1 15 ? 0.632 0.656 5.395 1.00 0.00 15 CYS A O 5
ATOM 1945 N N . GLY A 1 16 ? 0.846 1.877 7.289 1.00 0.00 16 GLY A N 5
ATOM 1946 C CA . GLY A 1 16 ? 2.208 1.487 7.608 1.00 0.00 16 GLY A CA 5
ATOM 1947 C C . GLY A 1 16 ? 3.185 1.560 6.464 1.00 0.00 16 GLY A C 5
ATOM 1948 O O . GLY A 1 16 ? 3.453 2.631 5.940 1.00 0.00 16 GLY A O 5
ATOM 1952 N N . SER A 1 17 ? 3.677 0.422 6.063 1.00 0.00 17 SER A N 5
ATOM 1953 C CA . SER A 1 17 ? 4.709 0.327 5.057 1.00 0.00 17 SER A CA 5
ATOM 1954 C C . SER A 1 17 ? 4.159 -0.102 3.694 1.00 0.00 17 SER A C 5
ATOM 1955 O O . SER A 1 17 ? 4.924 -0.291 2.732 1.00 0.00 17 SER A O 5
ATOM 1963 N N . LEU A 1 18 ? 2.849 -0.228 3.604 1.00 0.00 18 LEU A N 5
ATOM 1964 C CA . LEU A 1 18 ? 2.202 -0.675 2.380 1.00 0.00 18 LEU A CA 5
ATOM 1965 C C . LEU A 1 18 ? 2.286 0.376 1.292 1.00 0.00 18 LEU A C 5
ATOM 1966 O O . LEU A 1 18 ? 2.375 1.577 1.572 1.00 0.00 18 LEU A O 5
ATOM 1982 N N . CYS A 1 19 ? 2.239 -0.078 0.073 1.00 0.00 19 CYS A N 5
ATOM 1983 C CA . CYS A 1 19 ? 2.273 0.780 -1.075 1.00 0.00 19 CYS A CA 5
ATOM 1984 C C . CYS A 1 19 ? 1.038 0.533 -1.932 1.00 0.00 19 CYS A C 5
ATOM 1985 O O . CYS A 1 19 ? 0.315 -0.460 -1.728 1.00 0.00 19 CYS A O 5
ATOM 1992 N N . CYS A 1 20 ? 0.811 1.400 -2.875 1.00 0.00 20 CYS A N 5
ATOM 1993 C CA . CYS A 1 20 ? -0.363 1.360 -3.701 1.00 0.00 20 CYS A CA 5
ATOM 1994 C C . CYS A 1 20 ? -0.065 0.714 -5.042 1.00 0.00 20 CYS A C 5
ATOM 1995 O O . CYS A 1 20 ? 0.780 1.194 -5.801 1.00 0.00 20 CYS A O 5
ATOM 2002 N N . VAL A 1 21 ? -0.734 -0.383 -5.309 1.00 0.00 21 VAL A N 5
ATOM 2003 C CA . VAL A 1 21 ? -0.648 -1.087 -6.584 1.00 0.00 21 VAL A CA 5
ATOM 2004 C C . VAL A 1 21 ? -2.072 -1.393 -7.049 1.00 0.00 21 VAL A C 5
ATOM 2005 O O . VAL A 1 21 ? -2.377 -2.457 -7.571 1.00 0.00 21 VAL A O 5
ATOM 2018 N N . GLY A 1 22 ? -2.948 -0.439 -6.831 1.00 0.00 22 GLY A N 5
ATOM 2019 C CA . GLY A 1 22 ? -4.359 -0.626 -7.115 1.00 0.00 22 GLY A CA 5
ATOM 2020 C C . GLY A 1 22 ? -5.036 -0.961 -5.830 1.00 0.00 22 GLY A C 5
ATOM 2021 O O . GLY A 1 22 ? -6.085 -0.407 -5.471 1.00 0.00 22 GLY A O 5
ATOM 2025 N N . ILE A 1 23 ? -4.400 -1.838 -5.129 1.00 0.00 23 ILE A N 5
ATOM 2026 C CA . ILE A 1 23 ? -4.748 -2.198 -3.792 1.00 0.00 23 ILE A CA 5
ATOM 2027 C C . ILE A 1 23 ? -3.524 -1.928 -2.936 1.00 0.00 23 ILE A C 5
ATOM 2028 O O . ILE A 1 23 ? -2.415 -1.776 -3.476 1.00 0.00 23 ILE A O 5
ATOM 2044 N N . CYS A 1 24 ? -3.699 -1.812 -1.663 1.00 0.00 24 CYS A N 5
ATOM 2045 C CA . CYS A 1 24 ? -2.574 -1.654 -0.781 1.00 0.00 24 CYS A CA 5
ATOM 2046 C C . CYS A 1 24 ? -1.921 -2.998 -0.562 1.00 0.00 24 CYS A C 5
ATOM 2047 O O . CYS A 1 24 ? -2.577 -3.966 -0.138 1.00 0.00 24 CYS A O 5
ATOM 2054 N N . ALA A 1 25 ? -0.661 -3.075 -0.889 1.00 0.00 25 ALA A N 5
ATOM 2055 C CA . ALA A 1 25 ? 0.087 -4.297 -0.801 1.00 0.00 25 ALA A CA 5
ATOM 2056 C C . ALA A 1 25 ? 1.520 -3.982 -0.455 1.00 0.00 25 ALA A C 5
ATOM 2057 O O . ALA A 1 25 ? 1.929 -2.815 -0.490 1.00 0.00 25 ALA A O 5
ATOM 2064 N N . LYS A 1 26 ? 2.264 -4.992 -0.104 1.00 0.00 26 LYS A N 5
ATOM 2065 C CA . LYS A 1 26 ? 3.652 -4.839 0.230 1.00 0.00 26 LYS A CA 5
ATOM 2066 C C . LYS A 1 26 ? 4.478 -4.991 -1.036 1.00 0.00 26 LYS A C 5
ATOM 2067 O O . LYS A 1 26 ? 4.293 -5.951 -1.801 1.00 0.00 26 LYS A O 5
ATOM 2086 N N . THR A 1 27 ? 5.347 -4.069 -1.275 1.00 0.00 27 THR A N 5
ATOM 2087 C CA . THR A 1 27 ? 6.202 -4.122 -2.417 1.00 0.00 27 THR A CA 5
ATOM 2088 C C . THR A 1 27 ? 7.639 -4.368 -1.970 1.00 0.00 27 THR A C 5
ATOM 2089 O O . THR A 1 27 ? 7.992 -4.065 -0.820 1.00 0.00 27 THR A O 5
ATOM 2100 N N . ILE A 1 28 ? 8.445 -4.962 -2.838 1.00 0.00 28 ILE A N 5
ATOM 2101 C CA . ILE A 1 28 ? 9.844 -5.227 -2.524 1.00 0.00 28 ILE A CA 5
ATOM 2102 C C . ILE A 1 28 ? 10.569 -3.892 -2.382 1.00 0.00 28 ILE A C 5
ATOM 2103 O O . ILE A 1 28 ? 11.356 -3.674 -1.445 1.00 0.00 28 ILE A O 5
ATOM 2119 N N . ALA A 1 29 ? 10.273 -3.005 -3.291 1.00 0.00 29 ALA A N 5
ATOM 2120 C CA . ALA A 1 29 ? 10.787 -1.667 -3.263 1.00 0.00 29 ALA A CA 5
ATOM 2121 C C . ALA A 1 29 ? 9.869 -0.807 -2.407 1.00 0.00 29 ALA A C 5
ATOM 2122 O O . ALA A 1 29 ? 8.658 -0.819 -2.604 1.00 0.00 29 ALA A O 5
ATOM 2129 N N . PRO A 1 30 ? 10.407 -0.093 -1.431 1.00 0.00 30 PRO A N 5
ATOM 2130 C CA . PRO A 1 30 ? 9.608 0.757 -0.561 1.00 0.00 30 PRO A CA 5
ATOM 2131 C C . PRO A 1 30 ? 9.252 2.082 -1.241 1.00 0.00 30 PRO A C 5
ATOM 2132 O O . PRO A 1 30 ? 10.058 2.649 -1.992 1.00 0.00 30 PRO A O 5
ATOM 2143 N N . CYS A 1 31 ? 8.066 2.561 -0.993 1.00 0.00 31 CYS A N 5
ATOM 2144 C CA . CYS A 1 31 ? 7.604 3.800 -1.587 1.00 0.00 31 CYS A CA 5
ATOM 2145 C C . CYS A 1 31 ? 7.672 4.930 -0.565 1.00 0.00 31 CYS A C 5
ATOM 2146 O O . CYS A 1 31 ? 7.491 6.118 -0.887 1.00 0.00 31 CYS A O 5
ATOM 2153 N N . LYS A 1 32 ? 7.937 4.562 0.662 1.00 0.00 32 LYS A N 5
ATOM 2154 C CA . LYS A 1 32 ? 7.993 5.500 1.733 1.00 0.00 32 LYS A CA 5
ATOM 2155 C C . LYS A 1 32 ? 9.415 5.593 2.238 1.00 0.00 32 LYS A C 5
ATOM 2156 O O . LYS A 1 32 ? 10.118 6.556 1.894 1.00 0.00 32 LYS A O 5
ATOM 2176 N N . CYS A 1 1 ? -6.564 5.067 7.188 1.00 0.00 1 CYS A N 6
ATOM 2177 C CA . CYS A 1 1 ? -5.854 4.600 6.013 1.00 0.00 1 CYS A CA 6
ATOM 2178 C C . CYS A 1 1 ? -6.342 3.214 5.602 1.00 0.00 1 CYS A C 6
ATOM 2179 O O . CYS A 1 1 ? -7.111 2.562 6.341 1.00 0.00 1 CYS A O 6
ATOM 2188 N N . ALA A 1 2 ? -5.940 2.777 4.425 1.00 0.00 2 ALA A N 6
ATOM 2189 C CA . ALA A 1 2 ? -6.315 1.481 3.908 1.00 0.00 2 ALA A CA 6
ATOM 2190 C C . ALA A 1 2 ? -5.249 0.440 4.242 1.00 0.00 2 ALA A C 6
ATOM 2191 O O . ALA A 1 2 ? -4.047 0.721 4.183 1.00 0.00 2 ALA A O 6
ATOM 2198 N N . VAL A 1 3 ? -5.685 -0.733 4.604 1.00 0.00 3 VAL A N 6
ATOM 2199 C CA . VAL A 1 3 ? -4.794 -1.826 4.980 1.00 0.00 3 VAL A CA 6
ATOM 2200 C C . VAL A 1 3 ? -4.495 -2.719 3.770 1.00 0.00 3 VAL A C 6
ATOM 2201 O O . VAL A 1 3 ? -4.919 -2.413 2.645 1.00 0.00 3 VAL A O 6
ATOM 2214 N N . THR A 1 4 ? -3.772 -3.811 3.993 1.00 0.00 4 THR A N 6
ATOM 2215 C CA . THR A 1 4 ? -3.424 -4.719 2.921 1.00 0.00 4 THR A CA 6
ATOM 2216 C C . THR A 1 4 ? -4.701 -5.316 2.300 1.00 0.00 4 THR A C 6
ATOM 2217 O O . THR A 1 4 ? -5.610 -5.753 3.024 1.00 0.00 4 THR A O 6
ATOM 2228 N N . HIS A 1 5 ? -4.774 -5.258 0.966 1.00 0.00 5 HIS A N 6
ATOM 2229 C CA . HIS A 1 5 ? -5.890 -5.790 0.150 1.00 0.00 5 HIS A CA 6
ATOM 2230 C C . HIS A 1 5 ? -7.053 -4.819 -0.001 1.00 0.00 5 HIS A C 6
ATOM 2231 O O . HIS A 1 5 ? -8.053 -5.131 -0.669 1.00 0.00 5 HIS A O 6
ATOM 2245 N N . GLU A 1 6 ? -6.947 -3.662 0.619 1.00 0.00 6 GLU A N 6
ATOM 2246 C CA . GLU A 1 6 ? -7.911 -2.607 0.387 1.00 0.00 6 GLU A CA 6
ATOM 2247 C C . GLU A 1 6 ? -7.441 -1.794 -0.801 1.00 0.00 6 GLU A C 6
ATOM 2248 O O . GLU A 1 6 ? -6.240 -1.774 -1.093 1.00 0.00 6 GLU A O 6
ATOM 2260 N N . LYS A 1 7 ? -8.359 -1.156 -1.495 1.00 0.00 7 LYS A N 6
ATOM 2261 C CA . LYS A 1 7 ? -8.005 -0.350 -2.657 1.00 0.00 7 LYS A CA 6
ATOM 2262 C C . LYS A 1 7 ? -7.282 0.922 -2.212 1.00 0.00 7 LYS A C 6
ATOM 2263 O O . LYS A 1 7 ? -7.546 1.447 -1.122 1.00 0.00 7 LYS A O 6
ATOM 2282 N N . CYS A 1 8 ? -6.395 1.414 -3.031 1.00 0.00 8 CYS A N 6
ATOM 2283 C CA . CYS A 1 8 ? -5.593 2.555 -2.655 1.00 0.00 8 CYS A CA 6
ATOM 2284 C C . CYS A 1 8 ? -5.831 3.748 -3.554 1.00 0.00 8 CYS A C 6
ATOM 2285 O O . CYS A 1 8 ? -6.010 3.603 -4.775 1.00 0.00 8 CYS A O 6
ATOM 2292 N N . SER A 1 9 ? -5.875 4.914 -2.955 1.00 0.00 9 SER A N 6
ATOM 2293 C CA . SER A 1 9 ? -5.954 6.147 -3.699 1.00 0.00 9 SER A CA 6
ATOM 2294 C C . SER A 1 9 ? -4.537 6.701 -3.874 1.00 0.00 9 SER A C 6
ATOM 2295 O O . SER A 1 9 ? -4.221 7.382 -4.853 1.00 0.00 9 SER A O 6
ATOM 2303 N N . ASP A 1 10 ? -3.682 6.359 -2.933 1.00 0.00 10 ASP A N 6
ATOM 2304 C CA . ASP A 1 10 ? -2.310 6.822 -2.900 1.00 0.00 10 ASP A CA 6
ATOM 2305 C C . ASP A 1 10 ? -1.510 5.873 -2.046 1.00 0.00 10 ASP A C 6
ATOM 2306 O O . ASP A 1 10 ? -2.084 5.101 -1.289 1.00 0.00 10 ASP A O 6
ATOM 231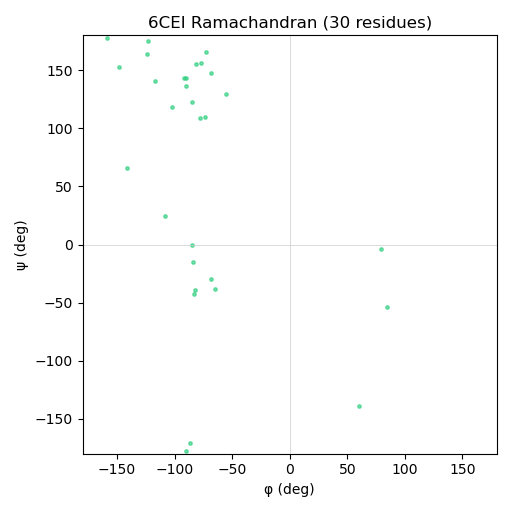5 N N . ASP A 1 11 ? -0.214 5.938 -2.147 1.00 0.00 11 ASP A N 6
ATOM 2316 C CA . ASP A 1 11 ? 0.675 5.061 -1.393 1.00 0.00 11 ASP A CA 6
ATOM 2317 C C . ASP A 1 11 ? 0.581 5.349 0.087 1.00 0.00 11 ASP A C 6
ATOM 2318 O O . ASP A 1 11 ? 0.543 4.441 0.911 1.00 0.00 11 ASP A O 6
ATOM 2327 N N . TYR A 1 12 ? 0.475 6.614 0.429 1.00 0.00 12 TYR A N 6
ATOM 2328 C CA . TYR A 1 12 ? 0.417 7.023 1.817 1.00 0.00 12 TYR A CA 6
ATOM 2329 C C . TYR A 1 12 ? -1.005 6.894 2.348 1.00 0.00 12 TYR A C 6
ATOM 2330 O O . TYR A 1 12 ? -1.250 6.988 3.545 1.00 0.00 12 TYR A O 6
ATOM 2348 N N . ASP A 1 13 ? -1.926 6.612 1.430 1.00 0.00 13 ASP A N 6
ATOM 2349 C CA . ASP A 1 13 ? -3.330 6.337 1.752 1.00 0.00 13 ASP A CA 6
ATOM 2350 C C . ASP A 1 13 ? -3.417 4.939 2.357 1.00 0.00 13 ASP A C 6
ATOM 2351 O O . ASP A 1 13 ? -4.351 4.597 3.080 1.00 0.00 13 ASP A O 6
ATOM 2360 N N . CYS A 1 14 ? -2.394 4.165 2.093 1.00 0.00 14 CYS A N 6
ATOM 2361 C CA . CYS A 1 14 ? -2.249 2.844 2.637 1.00 0.00 14 CYS A CA 6
ATOM 2362 C C . CYS A 1 14 ? -1.475 2.935 3.936 1.00 0.00 14 CYS A C 6
ATOM 2363 O O . CYS A 1 14 ? -0.538 3.729 4.041 1.00 0.00 14 CYS A O 6
ATOM 2370 N N . CYS A 1 15 ? -1.868 2.145 4.905 1.00 0.00 15 CYS A N 6
ATOM 2371 C CA . CYS A 1 15 ? -1.244 2.124 6.223 1.00 0.00 15 CYS A CA 6
ATOM 2372 C C . CYS A 1 15 ? 0.171 1.538 6.165 1.00 0.00 15 CYS A C 6
ATOM 2373 O O . CYS A 1 15 ? 0.521 0.822 5.216 1.00 0.00 15 CYS A O 6
ATOM 2380 N N . GLY A 1 16 ? 0.983 1.871 7.161 1.00 0.00 16 GLY A N 6
ATOM 2381 C CA . GLY A 1 16 ? 2.316 1.316 7.286 1.00 0.00 16 GLY A CA 6
ATOM 2382 C C . GLY A 1 16 ? 3.212 1.609 6.105 1.00 0.00 16 GLY A C 6
ATOM 2383 O O . GLY A 1 16 ? 3.196 2.708 5.556 1.00 0.00 16 GLY A O 6
ATOM 2387 N N . SER A 1 17 ? 3.947 0.613 5.693 1.00 0.00 17 SER A N 6
ATOM 2388 C CA . SER A 1 17 ? 4.890 0.721 4.608 1.00 0.00 17 SER A CA 6
ATOM 2389 C C . SER A 1 17 ? 4.290 0.195 3.301 1.00 0.00 17 SER A C 6
ATOM 2390 O O . SER A 1 17 ? 5.007 -0.065 2.332 1.00 0.00 17 SER A O 6
ATOM 2398 N N . LEU A 1 18 ? 2.974 0.050 3.279 1.00 0.00 18 LEU A N 6
ATOM 2399 C CA . LEU A 1 18 ? 2.286 -0.447 2.101 1.00 0.00 18 LEU A CA 6
ATOM 2400 C C . LEU A 1 18 ? 2.304 0.597 1.015 1.00 0.00 18 LEU A C 6
ATOM 2401 O O . LEU A 1 18 ? 2.292 1.806 1.306 1.00 0.00 18 LEU A O 6
ATOM 2417 N N . CYS A 1 19 ? 2.307 0.148 -0.202 1.00 0.00 19 CYS A N 6
ATOM 2418 C CA . CYS A 1 19 ? 2.321 1.020 -1.334 1.00 0.00 19 CYS A CA 6
ATOM 2419 C C . CYS A 1 19 ? 1.121 0.718 -2.199 1.00 0.00 19 CYS A C 6
ATOM 2420 O O . CYS A 1 19 ? 0.454 -0.318 -2.017 1.00 0.00 19 CYS A O 6
ATOM 2427 N N . CYS A 1 20 ? 0.841 1.594 -3.110 1.00 0.00 20 CYS A N 6
ATOM 2428 C CA . CYS A 1 20 ? -0.320 1.496 -3.935 1.00 0.00 20 CYS A CA 6
ATOM 2429 C C . CYS A 1 20 ? 0.016 0.809 -5.256 1.00 0.00 20 CYS A C 6
ATOM 2430 O O . CYS A 1 20 ? 0.873 1.276 -6.029 1.00 0.00 20 CYS A O 6
ATOM 2437 N N . VAL A 1 21 ? -0.619 -0.317 -5.482 1.00 0.00 21 VAL A N 6
ATOM 2438 C CA . VAL A 1 21 ? -0.492 -1.099 -6.707 1.00 0.00 21 VAL A CA 6
ATOM 2439 C C . VAL A 1 21 ? -1.889 -1.541 -7.125 1.00 0.00 21 VAL A C 6
ATOM 2440 O O . VAL A 1 21 ? -2.132 -2.686 -7.495 1.00 0.00 21 VAL A O 6
ATOM 2453 N N . GLY A 1 22 ? -2.807 -0.614 -7.057 1.00 0.00 22 GLY A N 6
ATOM 2454 C CA . GLY A 1 22 ? -4.197 -0.917 -7.286 1.00 0.00 22 GLY A CA 6
ATOM 2455 C C . GLY A 1 22 ? -4.843 -1.116 -5.954 1.00 0.00 22 GLY A C 6
ATOM 2456 O O . GLY A 1 22 ? -5.854 -0.484 -5.613 1.00 0.00 22 GLY A O 6
ATOM 2460 N N . ILE A 1 23 ? -4.219 -1.960 -5.185 1.00 0.00 23 ILE A N 6
ATOM 2461 C CA . ILE A 1 23 ? -4.571 -2.189 -3.815 1.00 0.00 23 ILE A CA 6
ATOM 2462 C C . ILE A 1 23 ? -3.371 -1.846 -2.957 1.00 0.00 23 ILE A C 6
ATOM 2463 O O . ILE A 1 23 ? -2.260 -1.647 -3.482 1.00 0.00 23 ILE A O 6
ATOM 2479 N N . CYS A 1 24 ? -3.584 -1.742 -1.688 1.00 0.00 24 CYS A N 6
ATOM 2480 C CA . CYS A 1 24 ? -2.520 -1.528 -0.753 1.00 0.00 24 CYS A CA 6
ATOM 2481 C C . CYS A 1 24 ? -1.844 -2.847 -0.487 1.00 0.00 24 CYS A C 6
ATOM 2482 O O . CYS A 1 24 ? -2.483 -3.796 0.008 1.00 0.00 24 CYS A O 6
ATOM 2489 N N . ALA A 1 25 ? -0.591 -2.936 -0.851 1.00 0.00 25 ALA A N 6
ATOM 2490 C CA . ALA A 1 25 ? 0.151 -4.155 -0.688 1.00 0.00 25 ALA A CA 6
ATOM 2491 C C . ALA A 1 25 ? 1.613 -3.853 -0.458 1.00 0.00 25 ALA A C 6
ATOM 2492 O O . ALA A 1 25 ? 2.061 -2.704 -0.627 1.00 0.00 25 ALA A O 6
ATOM 2499 N N . LYS A 1 26 ? 2.335 -4.857 -0.049 1.00 0.00 26 LYS A N 6
ATOM 2500 C CA . LYS A 1 26 ? 3.751 -4.764 0.161 1.00 0.00 26 LYS A CA 6
ATOM 2501 C C . LYS A 1 26 ? 4.440 -4.970 -1.180 1.00 0.00 26 LYS A C 6
ATOM 2502 O O . LYS A 1 26 ? 4.223 -5.991 -1.855 1.00 0.00 26 LYS A O 6
ATOM 2521 N N . THR A 1 27 ? 5.208 -4.013 -1.579 1.00 0.00 27 THR A N 6
ATOM 2522 C CA . THR A 1 27 ? 5.938 -4.068 -2.809 1.00 0.00 27 THR A CA 6
ATOM 2523 C C . THR A 1 27 ? 7.317 -4.696 -2.580 1.00 0.00 27 THR A C 6
ATOM 2524 O O . THR A 1 27 ? 7.607 -5.170 -1.468 1.00 0.00 27 THR A O 6
ATOM 2535 N N . ILE A 1 28 ? 8.156 -4.710 -3.599 1.00 0.00 28 ILE A N 6
ATOM 2536 C CA . ILE A 1 28 ? 9.510 -5.210 -3.449 1.00 0.00 28 ILE A CA 6
ATOM 2537 C C . ILE A 1 28 ? 10.300 -4.160 -2.678 1.00 0.00 28 ILE A C 6
ATOM 2538 O O . ILE A 1 28 ? 10.858 -4.435 -1.623 1.00 0.00 28 ILE A O 6
ATOM 2554 N N . ALA A 1 29 ? 10.285 -2.951 -3.194 1.00 0.00 29 ALA A N 6
ATOM 2555 C CA . ALA A 1 29 ? 10.930 -1.824 -2.562 1.00 0.00 29 ALA A CA 6
ATOM 2556 C C . ALA A 1 29 ? 9.865 -0.936 -1.958 1.00 0.00 29 ALA A C 6
ATOM 2557 O O . ALA A 1 29 ? 8.843 -0.675 -2.604 1.00 0.00 29 ALA A O 6
ATOM 2564 N N . PRO A 1 30 ? 10.042 -0.492 -0.721 1.00 0.00 30 PRO A N 6
ATOM 2565 C CA . PRO A 1 30 ? 9.077 0.370 -0.068 1.00 0.00 30 PRO A CA 6
ATOM 2566 C C . PRO A 1 30 ? 9.143 1.800 -0.604 1.00 0.00 30 PRO A C 6
ATOM 2567 O O . PRO A 1 30 ? 10.219 2.380 -0.749 1.00 0.00 30 PRO A O 6
ATOM 2578 N N . CYS A 1 31 ? 7.996 2.363 -0.865 1.00 0.00 31 CYS A N 6
ATOM 2579 C CA . CYS A 1 31 ? 7.871 3.720 -1.384 1.00 0.00 31 CYS A CA 6
ATOM 2580 C C . CYS A 1 31 ? 7.910 4.732 -0.239 1.00 0.00 31 CYS A C 6
ATOM 2581 O O . CYS A 1 31 ? 7.699 5.933 -0.432 1.00 0.00 31 CYS A O 6
ATOM 2588 N N . LYS A 1 32 ? 8.179 4.235 0.944 1.00 0.00 32 LYS A N 6
ATOM 2589 C CA . LYS A 1 32 ? 8.219 5.031 2.130 1.00 0.00 32 LYS A CA 6
ATOM 2590 C C . LYS A 1 32 ? 9.534 4.785 2.828 1.00 0.00 32 LYS A C 6
ATOM 2591 O O . LYS A 1 32 ? 9.558 4.126 3.881 1.00 0.00 32 LYS A O 6
ATOM 2611 N N . CYS A 1 1 ? -6.181 5.287 6.985 1.00 0.00 1 CYS A N 7
ATOM 2612 C CA . CYS A 1 1 ? -5.503 4.731 5.830 1.00 0.00 1 CYS A CA 7
ATOM 2613 C C . CYS A 1 1 ? -6.118 3.388 5.474 1.00 0.00 1 CYS A C 7
ATOM 2614 O O . CYS A 1 1 ? -6.817 2.787 6.303 1.00 0.00 1 CYS A O 7
ATOM 2623 N N . ALA A 1 2 ? -5.878 2.922 4.261 1.00 0.00 2 ALA A N 7
ATOM 2624 C CA . ALA A 1 2 ? -6.411 1.653 3.813 1.00 0.00 2 ALA A CA 7
ATOM 2625 C C . ALA A 1 2 ? -5.475 0.523 4.206 1.00 0.00 2 ALA A C 7
ATOM 2626 O O . ALA A 1 2 ? -4.238 0.698 4.225 1.00 0.00 2 ALA A O 7
ATOM 2633 N N . VAL A 1 3 ? -6.045 -0.614 4.517 1.00 0.00 3 VAL A N 7
ATOM 2634 C CA . VAL A 1 3 ? -5.270 -1.761 4.952 1.00 0.00 3 VAL A CA 7
ATOM 2635 C C . VAL A 1 3 ? -4.967 -2.688 3.777 1.00 0.00 3 VAL A C 7
ATOM 2636 O O . VAL A 1 3 ? -5.293 -2.375 2.624 1.00 0.00 3 VAL A O 7
ATOM 2649 N N . THR A 1 4 ? -4.345 -3.814 4.068 1.00 0.00 4 THR A N 7
ATOM 2650 C CA . THR A 1 4 ? -3.970 -4.776 3.059 1.00 0.00 4 THR A CA 7
ATOM 2651 C C . THR A 1 4 ? -5.209 -5.282 2.297 1.00 0.00 4 THR A C 7
ATOM 2652 O O . THR A 1 4 ? -6.260 -5.544 2.901 1.00 0.00 4 THR A O 7
ATOM 2663 N N . HIS A 1 5 ? -5.082 -5.332 0.969 1.00 0.00 5 HIS A N 7
ATOM 2664 C CA . HIS A 1 5 ? -6.117 -5.830 0.037 1.00 0.00 5 HIS A CA 7
ATOM 2665 C C . HIS A 1 5 ? -7.220 -4.815 -0.225 1.00 0.00 5 HIS A C 7
ATOM 2666 O O . HIS A 1 5 ? -8.142 -5.079 -1.010 1.00 0.00 5 HIS A O 7
ATOM 2680 N N . GLU A 1 6 ? -7.144 -3.668 0.412 1.00 0.00 6 GLU A N 7
ATOM 2681 C CA . GLU A 1 6 ? -8.092 -2.616 0.153 1.00 0.00 6 GLU A CA 7
ATOM 2682 C C . GLU A 1 6 ? -7.529 -1.706 -0.911 1.00 0.00 6 GLU A C 7
ATOM 2683 O O . GLU A 1 6 ? -6.316 -1.548 -0.992 1.00 0.00 6 GLU A O 7
ATOM 2695 N N . LYS A 1 7 ? -8.393 -1.149 -1.736 1.00 0.00 7 LYS A N 7
ATOM 2696 C CA . LYS A 1 7 ? -7.978 -0.271 -2.824 1.00 0.00 7 LYS A CA 7
ATOM 2697 C C . LYS A 1 7 ? -7.317 0.990 -2.293 1.00 0.00 7 LYS A C 7
ATOM 2698 O O . LYS A 1 7 ? -7.697 1.509 -1.229 1.00 0.00 7 LYS A O 7
ATOM 2717 N N . CYS A 1 8 ? -6.363 1.479 -3.020 1.00 0.00 8 CYS A N 7
ATOM 2718 C CA . CYS A 1 8 ? -5.583 2.602 -2.576 1.00 0.00 8 CYS A CA 7
ATOM 2719 C C . CYS A 1 8 ? -5.748 3.790 -3.495 1.00 0.00 8 CYS A C 7
ATOM 2720 O O . CYS A 1 8 ? -6.025 3.637 -4.686 1.00 0.00 8 CYS A O 7
ATOM 2727 N N . SER A 1 9 ? -5.632 4.960 -2.940 1.00 0.00 9 SER A N 7
ATOM 2728 C CA . SER A 1 9 ? -5.669 6.170 -3.711 1.00 0.00 9 SER A CA 7
ATOM 2729 C C . SER A 1 9 ? -4.245 6.716 -3.889 1.00 0.00 9 SER A C 7
ATOM 2730 O O . SER A 1 9 ? -3.980 7.518 -4.784 1.00 0.00 9 SER A O 7
ATOM 2738 N N . ASP A 1 10 ? -3.335 6.260 -3.044 1.00 0.00 10 ASP A N 7
ATOM 2739 C CA . ASP A 1 10 ? -1.955 6.731 -3.048 1.00 0.00 10 ASP A CA 7
ATOM 2740 C C . ASP A 1 10 ? -1.141 5.765 -2.202 1.00 0.00 10 ASP A C 7
ATOM 2741 O O . ASP A 1 10 ? -1.718 4.941 -1.497 1.00 0.00 10 ASP A O 7
ATOM 2750 N N . ASP A 1 11 ? 0.166 5.864 -2.251 1.00 0.00 11 ASP A N 7
ATOM 2751 C CA . ASP A 1 11 ? 1.041 4.996 -1.467 1.00 0.00 11 ASP A CA 7
ATOM 2752 C C . ASP A 1 11 ? 0.954 5.392 -0.011 1.00 0.00 11 ASP A C 7
ATOM 2753 O O . ASP A 1 11 ? 0.914 4.552 0.885 1.00 0.00 11 ASP A O 7
ATOM 2762 N N . TYR A 1 12 ? 0.823 6.684 0.215 1.00 0.00 12 TYR A N 7
ATOM 2763 C CA . TYR A 1 12 ? 0.731 7.230 1.554 1.00 0.00 12 TYR A CA 7
ATOM 2764 C C . TYR A 1 12 ? -0.701 7.147 2.063 1.00 0.00 12 TYR A C 7
ATOM 2765 O O . TYR A 1 12 ? -1.017 7.586 3.165 1.00 0.00 12 TYR A O 7
ATOM 2783 N N . ASP A 1 13 ? -1.554 6.558 1.250 1.00 0.00 13 ASP A N 7
ATOM 2784 C CA . ASP A 1 13 ? -2.952 6.328 1.580 1.00 0.00 13 ASP A CA 7
ATOM 2785 C C . ASP A 1 13 ? -3.098 4.954 2.243 1.00 0.00 13 ASP A C 7
ATOM 2786 O O . ASP A 1 13 ? -4.097 4.654 2.904 1.00 0.00 13 ASP A O 7
ATOM 2795 N N . CYS A 1 14 ? -2.064 4.158 2.119 1.00 0.00 14 CYS A N 7
ATOM 2796 C CA . CYS A 1 14 ? -2.039 2.826 2.679 1.00 0.00 14 CYS A CA 7
ATOM 2797 C C . CYS A 1 14 ? -1.363 2.830 4.041 1.00 0.00 14 CYS A C 7
ATOM 2798 O O . CYS A 1 14 ? -0.470 3.642 4.293 1.00 0.00 14 CYS A O 7
ATOM 2805 N N . CYS A 1 15 ? -1.805 1.954 4.915 1.00 0.00 15 CYS A N 7
ATOM 2806 C CA . CYS A 1 15 ? -1.251 1.833 6.262 1.00 0.00 15 CYS A CA 7
ATOM 2807 C C . CYS A 1 15 ? 0.116 1.145 6.252 1.00 0.00 15 CYS A C 7
ATOM 2808 O O . CYS A 1 15 ? 0.469 0.459 5.286 1.00 0.00 15 CYS A O 7
ATOM 2815 N N . GLY A 1 16 ? 0.883 1.367 7.312 1.00 0.00 16 GLY A N 7
ATOM 2816 C CA . GLY A 1 16 ? 2.174 0.731 7.495 1.00 0.00 16 GLY A CA 7
ATOM 2817 C C . GLY A 1 16 ? 3.139 0.992 6.361 1.00 0.00 16 GLY A C 7
ATOM 2818 O O . GLY A 1 16 ? 3.263 2.122 5.886 1.00 0.00 16 GLY A O 7
ATOM 2822 N N . SER A 1 17 ? 3.780 -0.048 5.909 1.00 0.00 17 SER A N 7
ATOM 2823 C CA . SER A 1 17 ? 4.748 0.029 4.847 1.00 0.00 17 SER A CA 7
ATOM 2824 C C . SER A 1 17 ? 4.135 -0.426 3.518 1.00 0.00 17 SER A C 7
ATOM 2825 O O . SER A 1 17 ? 4.849 -0.765 2.564 1.00 0.00 17 SER A O 7
ATOM 2833 N N . LEU A 1 18 ? 2.816 -0.430 3.459 1.00 0.00 18 LEU A N 7
ATOM 2834 C CA . LEU A 1 18 ? 2.118 -0.830 2.258 1.00 0.00 18 LEU A CA 7
ATOM 2835 C C . LEU A 1 18 ? 2.176 0.286 1.237 1.00 0.00 18 LEU A C 7
ATOM 2836 O O . LEU A 1 18 ? 2.188 1.468 1.595 1.00 0.00 18 LEU A O 7
ATOM 2852 N N . CYS A 1 19 ? 2.193 -0.089 0.001 1.00 0.00 19 CYS A N 7
ATOM 2853 C CA . CYS A 1 19 ? 2.257 0.832 -1.085 1.00 0.00 19 CYS A CA 7
ATOM 2854 C C . CYS A 1 19 ? 1.067 0.601 -1.988 1.00 0.00 19 CYS A C 7
ATOM 2855 O O . CYS A 1 19 ? 0.353 -0.414 -1.844 1.00 0.00 19 CYS A O 7
ATOM 2862 N N . CYS A 1 20 ? 0.846 1.495 -2.907 1.00 0.00 20 CYS A N 7
ATOM 2863 C CA . CYS A 1 20 ? -0.315 1.430 -3.737 1.00 0.00 20 CYS A CA 7
ATOM 2864 C C . CYS A 1 20 ? -0.009 0.703 -5.035 1.00 0.00 20 CYS A C 7
ATOM 2865 O O . CYS A 1 20 ? 0.833 1.137 -5.833 1.00 0.00 20 CYS A O 7
ATOM 2872 N N . VAL A 1 21 ? -0.677 -0.399 -5.234 1.00 0.00 21 VAL A N 7
ATOM 2873 C CA . VAL A 1 21 ? -0.562 -1.203 -6.442 1.00 0.00 21 VAL A CA 7
ATOM 2874 C C . VAL A 1 21 ? -1.958 -1.658 -6.849 1.00 0.00 21 VAL A C 7
ATOM 2875 O O . VAL A 1 21 ? -2.202 -2.831 -7.162 1.00 0.00 21 VAL A O 7
ATOM 2888 N N . GLY A 1 22 ? -2.881 -0.715 -6.827 1.00 0.00 22 GLY A N 7
ATOM 2889 C CA . GLY A 1 22 ? -4.283 -1.008 -7.069 1.00 0.00 22 GLY A CA 7
ATOM 2890 C C . GLY A 1 22 ? -4.958 -1.205 -5.742 1.00 0.00 22 GLY A C 7
ATOM 2891 O O . GLY A 1 22 ? -6.000 -0.618 -5.437 1.00 0.00 22 GLY A O 7
ATOM 2895 N N . ILE A 1 23 ? -4.314 -2.005 -4.947 1.00 0.00 23 ILE A N 7
ATOM 2896 C CA . ILE A 1 23 ? -4.687 -2.271 -3.601 1.00 0.00 23 ILE A CA 7
ATOM 2897 C C . ILE A 1 23 ? -3.474 -2.005 -2.739 1.00 0.00 23 ILE A C 7
ATOM 2898 O O . ILE A 1 23 ? -2.353 -1.899 -3.265 1.00 0.00 23 ILE A O 7
ATOM 2914 N N . CYS A 1 24 ? -3.678 -1.850 -1.476 1.00 0.00 24 CYS A N 7
ATOM 2915 C CA . CYS A 1 24 ? -2.593 -1.677 -0.556 1.00 0.00 24 CYS A CA 7
ATOM 2916 C C . CYS A 1 24 ? -1.935 -3.011 -0.279 1.00 0.00 24 CYS A C 7
ATOM 2917 O O . CYS A 1 24 ? -2.573 -3.946 0.253 1.00 0.00 24 CYS A O 7
ATOM 2924 N N . ALA A 1 25 ? -0.691 -3.116 -0.682 1.00 0.00 25 ALA A N 7
ATOM 2925 C CA . ALA A 1 25 ? 0.097 -4.310 -0.515 1.00 0.00 25 ALA A CA 7
ATOM 2926 C C . ALA A 1 25 ? 1.542 -3.901 -0.348 1.00 0.00 25 ALA A C 7
ATOM 2927 O O . ALA A 1 25 ? 1.879 -2.739 -0.576 1.00 0.00 25 ALA A O 7
ATOM 2934 N N . LYS A 1 26 ? 2.384 -4.809 0.061 1.00 0.00 26 LYS A N 7
ATOM 2935 C CA . LYS A 1 26 ? 3.776 -4.495 0.244 1.00 0.00 26 LYS A CA 7
ATOM 2936 C C . LYS A 1 26 ? 4.486 -4.685 -1.084 1.00 0.00 26 LYS A C 7
ATOM 2937 O O . LYS A 1 26 ? 4.086 -5.525 -1.906 1.00 0.00 26 LYS A O 7
ATOM 2956 N N . THR A 1 27 ? 5.483 -3.904 -1.314 1.00 0.00 27 THR A N 7
ATOM 2957 C CA . THR A 1 27 ? 6.194 -3.936 -2.546 1.00 0.00 27 THR A CA 7
ATOM 2958 C C . THR A 1 27 ? 7.639 -4.359 -2.323 1.00 0.00 27 THR A C 7
ATOM 2959 O O . THR A 1 27 ? 8.096 -4.465 -1.165 1.00 0.00 27 THR A O 7
ATOM 2970 N N . ILE A 1 28 ? 8.347 -4.633 -3.401 1.00 0.00 28 ILE A N 7
ATOM 2971 C CA . ILE A 1 28 ? 9.752 -4.964 -3.313 1.00 0.00 28 ILE A CA 7
ATOM 2972 C C . ILE A 1 28 ? 10.526 -3.705 -2.927 1.00 0.00 28 ILE A C 7
ATOM 2973 O O . ILE A 1 28 ? 11.287 -3.703 -1.963 1.00 0.00 28 ILE A O 7
ATOM 2989 N N . ALA A 1 29 ? 10.300 -2.638 -3.659 1.00 0.00 29 ALA A N 7
ATOM 2990 C CA . ALA A 1 29 ? 10.906 -1.365 -3.345 1.00 0.00 29 ALA A CA 7
ATOM 2991 C C . ALA A 1 29 ? 9.929 -0.530 -2.523 1.00 0.00 29 ALA A C 7
ATOM 2992 O O . ALA A 1 29 ? 8.772 -0.351 -2.929 1.00 0.00 29 ALA A O 7
ATOM 2999 N N . PRO A 1 30 ? 10.358 -0.021 -1.366 1.00 0.00 30 PRO A N 7
ATOM 3000 C CA . PRO A 1 30 ? 9.497 0.768 -0.483 1.00 0.00 30 PRO A CA 7
ATOM 3001 C C . PRO A 1 30 ? 9.155 2.139 -1.082 1.00 0.00 30 PRO A C 7
ATOM 3002 O O . PRO A 1 30 ? 9.972 2.756 -1.779 1.00 0.00 30 PRO A O 7
ATOM 3013 N N . CYS A 1 31 ? 7.957 2.588 -0.828 1.00 0.00 31 CYS A N 7
ATOM 3014 C CA . CYS A 1 31 ? 7.464 3.839 -1.370 1.00 0.00 31 CYS A CA 7
ATOM 3015 C C . CYS A 1 31 ? 7.496 4.956 -0.333 1.00 0.00 31 CYS A C 7
ATOM 3016 O O . CYS A 1 31 ? 7.253 6.117 -0.657 1.00 0.00 31 CYS A O 7
ATOM 3023 N N . LYS A 1 32 ? 7.785 4.614 0.900 1.00 0.00 32 LYS A N 7
ATOM 3024 C CA . LYS A 1 32 ? 7.777 5.586 1.962 1.00 0.00 32 LYS A CA 7
ATOM 3025 C C . LYS A 1 32 ? 9.167 5.726 2.510 1.00 0.00 32 LYS A C 7
ATOM 3026 O O . LYS A 1 32 ? 9.795 6.768 2.279 1.00 0.00 32 LYS A O 7
ATOM 3046 N N . CYS A 1 1 ? -6.549 4.845 7.030 1.00 0.00 1 CYS A N 8
ATOM 3047 C CA . CYS A 1 1 ? -5.740 4.314 5.951 1.00 0.00 1 CYS A CA 8
ATOM 3048 C C . CYS A 1 1 ? -6.274 2.964 5.537 1.00 0.00 1 CYS A C 8
ATOM 3049 O O . CYS A 1 1 ? -6.961 2.293 6.322 1.00 0.00 1 CYS A O 8
ATOM 3058 N N . ALA A 1 2 ? -6.006 2.576 4.315 1.00 0.00 2 ALA A N 8
ATOM 3059 C CA . ALA A 1 2 ? -6.430 1.299 3.812 1.00 0.00 2 ALA A CA 8
ATOM 3060 C C . ALA A 1 2 ? -5.366 0.258 4.114 1.00 0.00 2 ALA A C 8
ATOM 3061 O O . ALA A 1 2 ? -4.153 0.565 4.097 1.00 0.00 2 ALA A O 8
ATOM 3068 N N . VAL A 1 3 ? -5.791 -0.942 4.426 1.00 0.00 3 VAL A N 8
ATOM 3069 C CA . VAL A 1 3 ? -4.865 -2.011 4.733 1.00 0.00 3 VAL A CA 8
ATOM 3070 C C . VAL A 1 3 ? -4.598 -2.840 3.483 1.00 0.00 3 VAL A C 8
ATOM 3071 O O . VAL A 1 3 ? -5.078 -2.502 2.389 1.00 0.00 3 VAL A O 8
ATOM 3084 N N . THR A 1 4 ? -3.836 -3.907 3.641 1.00 0.00 4 THR A N 8
ATOM 3085 C CA . THR A 1 4 ? -3.502 -4.786 2.557 1.00 0.00 4 THR A CA 8
ATOM 3086 C C . THR A 1 4 ? -4.780 -5.336 1.899 1.00 0.00 4 THR A C 8
ATOM 3087 O O . THR A 1 4 ? -5.732 -5.719 2.591 1.00 0.00 4 THR A O 8
ATOM 3098 N N . HIS A 1 5 ? -4.807 -5.271 0.576 1.00 0.00 5 HIS A N 8
ATOM 3099 C CA . HIS A 1 5 ? -5.902 -5.763 -0.272 1.00 0.00 5 HIS A CA 8
ATOM 3100 C C . HIS A 1 5 ? -7.086 -4.793 -0.363 1.00 0.00 5 HIS A C 8
ATOM 3101 O O . HIS A 1 5 ? -8.049 -5.054 -1.091 1.00 0.00 5 HIS A O 8
ATOM 3115 N N . GLU A 1 6 ? -7.026 -3.685 0.360 1.00 0.00 6 GLU A N 8
ATOM 3116 C CA . GLU A 1 6 ? -8.028 -2.638 0.207 1.00 0.00 6 GLU A CA 8
ATOM 3117 C C . GLU A 1 6 ? -7.552 -1.685 -0.865 1.00 0.00 6 GLU A C 8
ATOM 3118 O O . GLU A 1 6 ? -6.349 -1.532 -1.041 1.00 0.00 6 GLU A O 8
ATOM 3130 N N . LYS A 1 7 ? -8.476 -1.072 -1.589 1.00 0.00 7 LYS A N 8
ATOM 3131 C CA . LYS A 1 7 ? -8.130 -0.131 -2.655 1.00 0.00 7 LYS A CA 8
ATOM 3132 C C . LYS A 1 7 ? -7.368 1.060 -2.100 1.00 0.00 7 LYS A C 8
ATOM 3133 O O . LYS A 1 7 ? -7.638 1.518 -0.986 1.00 0.00 7 LYS A O 8
ATOM 3152 N N . CYS A 1 8 ? -6.453 1.564 -2.868 1.00 0.00 8 CYS A N 8
ATOM 3153 C CA . CYS A 1 8 ? -5.632 2.662 -2.433 1.00 0.00 8 CYS A CA 8
ATOM 3154 C C . CYS A 1 8 ? -5.849 3.877 -3.294 1.00 0.00 8 CYS A C 8
ATOM 3155 O O . CYS A 1 8 ? -6.021 3.767 -4.517 1.00 0.00 8 CYS A O 8
ATOM 3162 N N . SER A 1 9 ? -5.901 5.025 -2.665 1.00 0.00 9 SER A N 8
ATOM 3163 C CA . SER A 1 9 ? -6.009 6.269 -3.384 1.00 0.00 9 SER A CA 8
ATOM 3164 C C . SER A 1 9 ? -4.604 6.799 -3.676 1.00 0.00 9 SER A C 8
ATOM 3165 O O . SER A 1 9 ? -4.387 7.546 -4.636 1.00 0.00 9 SER A O 8
ATOM 3173 N N . ASP A 1 10 ? -3.665 6.377 -2.852 1.00 0.00 10 ASP A N 8
ATOM 3174 C CA . ASP A 1 10 ? -2.277 6.781 -2.933 1.00 0.00 10 ASP A CA 8
ATOM 3175 C C . ASP A 1 10 ? -1.507 5.836 -2.026 1.00 0.00 10 ASP A C 8
ATOM 3176 O O . ASP A 1 10 ? -2.126 5.092 -1.265 1.00 0.00 10 ASP A O 8
ATOM 3185 N N . ASP A 1 11 ? -0.202 5.865 -2.078 1.00 0.00 11 ASP A N 8
ATOM 3186 C CA . ASP A 1 11 ? 0.641 4.992 -1.263 1.00 0.00 11 ASP A CA 8
ATOM 3187 C C . ASP A 1 11 ? 0.523 5.367 0.192 1.00 0.00 11 ASP A C 8
ATOM 3188 O O . ASP A 1 11 ? 0.470 4.507 1.073 1.00 0.00 11 ASP A O 8
ATOM 3197 N N . TYR A 1 12 ? 0.425 6.654 0.453 1.00 0.00 12 TYR A N 8
ATOM 3198 C CA . TYR A 1 12 ? 0.346 7.153 1.820 1.00 0.00 12 TYR A CA 8
ATOM 3199 C C . TYR A 1 12 ? -1.067 7.038 2.362 1.00 0.00 12 TYR A C 8
ATOM 3200 O O . TYR A 1 12 ? -1.332 7.328 3.526 1.00 0.00 12 TYR A O 8
ATOM 3218 N N . ASP A 1 13 ? -1.957 6.581 1.510 1.00 0.00 13 ASP A N 8
ATOM 3219 C CA . ASP A 1 13 ? -3.339 6.306 1.876 1.00 0.00 13 ASP A CA 8
ATOM 3220 C C . ASP A 1 13 ? -3.406 4.884 2.446 1.00 0.00 13 ASP A C 8
ATOM 3221 O O . ASP A 1 13 ? -4.371 4.484 3.097 1.00 0.00 13 ASP A O 8
ATOM 3230 N N . CYS A 1 14 ? -2.331 4.154 2.228 1.00 0.00 14 CYS A N 8
ATOM 3231 C CA . CYS A 1 14 ? -2.172 2.810 2.730 1.00 0.00 14 CYS A CA 8
ATOM 3232 C C . CYS A 1 14 ? -1.439 2.847 4.053 1.00 0.00 14 CYS A C 8
ATOM 3233 O O . CYS A 1 14 ? -0.486 3.634 4.220 1.00 0.00 14 CYS A O 8
ATOM 3240 N N . CYS A 1 15 ? -1.878 2.017 4.978 1.00 0.00 15 CYS A N 8
ATOM 3241 C CA . CYS A 1 15 ? -1.310 1.945 6.318 1.00 0.00 15 CYS A CA 8
ATOM 3242 C C . CYS A 1 15 ? 0.150 1.502 6.296 1.00 0.00 15 CYS A C 8
ATOM 3243 O O . CYS A 1 15 ? 0.539 0.615 5.518 1.00 0.00 15 CYS A O 8
ATOM 3250 N N . GLY A 1 16 ? 0.945 2.150 7.113 1.00 0.00 16 GLY A N 8
ATOM 3251 C CA . GLY A 1 16 ? 2.314 1.777 7.310 1.00 0.00 16 GLY A CA 8
ATOM 3252 C C . GLY A 1 16 ? 3.160 1.899 6.079 1.00 0.00 16 GLY A C 8
ATOM 3253 O O . GLY A 1 16 ? 3.074 2.880 5.345 1.00 0.00 16 GLY A O 8
ATOM 3257 N N . SER A 1 17 ? 3.930 0.888 5.822 1.00 0.00 17 SER A N 8
ATOM 3258 C CA . SER A 1 17 ? 4.856 0.887 4.732 1.00 0.00 17 SER A CA 8
ATOM 3259 C C . SER A 1 17 ? 4.272 0.223 3.471 1.00 0.00 17 SER A C 8
ATOM 3260 O O . SER A 1 17 ? 5.007 -0.145 2.556 1.00 0.00 17 SER A O 8
ATOM 3268 N N . LEU A 1 18 ? 2.958 0.080 3.418 1.00 0.00 18 LEU A N 8
ATOM 3269 C CA . LEU A 1 18 ? 2.311 -0.475 2.234 1.00 0.00 18 LEU A CA 8
ATOM 3270 C C . LEU A 1 18 ? 2.342 0.539 1.101 1.00 0.00 18 LEU A C 8
ATOM 3271 O O . LEU A 1 18 ? 2.400 1.754 1.347 1.00 0.00 18 LEU A O 8
ATOM 3287 N N . CYS A 1 19 ? 2.287 0.058 -0.105 1.00 0.00 19 CYS A N 8
ATOM 3288 C CA . CYS A 1 19 ? 2.320 0.906 -1.265 1.00 0.00 19 CYS A CA 8
ATOM 3289 C C . CYS A 1 19 ? 1.080 0.660 -2.097 1.00 0.00 19 CYS A C 8
ATOM 3290 O O . CYS A 1 19 ? 0.389 -0.360 -1.915 1.00 0.00 19 CYS A O 8
ATOM 3297 N N . CYS A 1 20 ? 0.788 1.567 -2.983 1.00 0.00 20 CYS A N 8
ATOM 3298 C CA . CYS A 1 20 ? -0.397 1.487 -3.783 1.00 0.00 20 CYS A CA 8
ATOM 3299 C C . CYS A 1 20 ? -0.115 0.676 -5.041 1.00 0.00 20 CYS A C 8
ATOM 3300 O O . CYS A 1 20 ? 0.776 1.015 -5.836 1.00 0.00 20 CYS A O 8
ATOM 3307 N N . VAL A 1 21 ? -0.822 -0.426 -5.183 1.00 0.00 21 VAL A N 8
ATOM 3308 C CA . VAL A 1 21 ? -0.709 -1.312 -6.338 1.00 0.00 21 VAL A CA 8
ATOM 3309 C C . VAL A 1 21 ? -2.151 -1.536 -6.848 1.00 0.00 21 VAL A C 8
ATOM 3310 O O . VAL A 1 21 ? -2.530 -2.598 -7.330 1.00 0.00 21 VAL A O 8
ATOM 3323 N N . GLY A 1 22 ? -2.947 -0.498 -6.722 1.00 0.00 22 GLY A N 8
ATOM 3324 C CA . GLY A 1 22 ? -4.370 -0.568 -7.017 1.00 0.00 22 GLY A CA 8
ATOM 3325 C C . GLY A 1 22 ? -5.091 -0.829 -5.727 1.00 0.00 22 GLY A C 8
ATOM 3326 O O . GLY A 1 22 ? -6.091 -0.185 -5.375 1.00 0.00 22 GLY A O 8
ATOM 3330 N N . ILE A 1 23 ? -4.531 -1.749 -5.020 1.00 0.00 23 ILE A N 8
ATOM 3331 C CA . ILE A 1 23 ? -4.878 -2.077 -3.694 1.00 0.00 23 ILE A CA 8
ATOM 3332 C C . ILE A 1 23 ? -3.605 -1.924 -2.889 1.00 0.00 23 ILE A C 8
ATOM 3333 O O . ILE A 1 23 ? -2.505 -1.962 -3.466 1.00 0.00 23 ILE A O 8
ATOM 3349 N N . CYS A 1 24 ? -3.728 -1.683 -1.628 1.00 0.00 24 CYS A N 8
ATOM 3350 C CA . CYS A 1 24 ? -2.576 -1.550 -0.776 1.00 0.00 24 CYS A CA 8
ATOM 3351 C C . CYS A 1 24 ? -1.900 -2.889 -0.629 1.00 0.00 24 CYS A C 8
ATOM 3352 O O . CYS A 1 24 ? -2.530 -3.872 -0.219 1.00 0.00 24 CYS A O 8
ATOM 3359 N N . ALA A 1 25 ? -0.652 -2.947 -1.001 1.00 0.00 25 ALA A N 8
ATOM 3360 C CA . ALA A 1 25 ? 0.085 -4.175 -0.969 1.00 0.00 25 ALA A CA 8
ATOM 3361 C C . ALA A 1 25 ? 1.534 -3.908 -0.637 1.00 0.00 25 ALA A C 8
ATOM 3362 O O . ALA A 1 25 ? 1.978 -2.750 -0.625 1.00 0.00 25 ALA A O 8
ATOM 3369 N N . LYS A 1 26 ? 2.247 -4.958 -0.338 1.00 0.00 26 LYS A N 8
ATOM 3370 C CA . LYS A 1 26 ? 3.648 -4.882 -0.015 1.00 0.00 26 LYS A CA 8
ATOM 3371 C C . LYS A 1 26 ? 4.487 -5.062 -1.279 1.00 0.00 26 LYS A C 8
ATOM 3372 O O . LYS A 1 26 ? 4.292 -6.018 -2.038 1.00 0.00 26 LYS A O 8
ATOM 3391 N N . THR A 1 27 ? 5.363 -4.135 -1.516 1.00 0.00 27 THR A N 8
ATOM 3392 C CA . THR A 1 27 ? 6.255 -4.171 -2.635 1.00 0.00 27 THR A CA 8
ATOM 3393 C C . THR A 1 27 ? 7.625 -4.676 -2.180 1.00 0.00 27 THR A C 8
ATOM 3394 O O . THR A 1 27 ? 7.914 -4.694 -0.963 1.00 0.00 27 THR A O 8
ATOM 3405 N N . ILE A 1 28 ? 8.462 -5.086 -3.119 1.00 0.00 28 ILE A N 8
ATOM 3406 C CA . ILE A 1 28 ? 9.800 -5.576 -2.797 1.00 0.00 28 ILE A CA 8
ATOM 3407 C C . ILE A 1 28 ? 10.649 -4.422 -2.268 1.00 0.00 28 ILE A C 8
ATOM 3408 O O . ILE A 1 28 ? 11.381 -4.565 -1.281 1.00 0.00 28 ILE A O 8
ATOM 3424 N N . ALA A 1 29 ? 10.523 -3.293 -2.909 1.00 0.00 29 ALA A N 8
ATOM 3425 C CA . ALA A 1 29 ? 11.236 -2.106 -2.535 1.00 0.00 29 ALA A CA 8
ATOM 3426 C C . ALA A 1 29 ? 10.259 -1.079 -1.965 1.00 0.00 29 ALA A C 8
ATOM 3427 O O . ALA A 1 29 ? 9.179 -0.867 -2.544 1.00 0.00 29 ALA A O 8
ATOM 3434 N N . PRO A 1 30 ? 10.590 -0.463 -0.812 1.00 0.00 30 PRO A N 8
ATOM 3435 C CA . PRO A 1 30 ? 9.750 0.567 -0.175 1.00 0.00 30 PRO A CA 8
ATOM 3436 C C . PRO A 1 30 ? 9.500 1.775 -1.082 1.00 0.00 30 PRO A C 8
ATOM 3437 O O . PRO A 1 30 ? 10.348 2.145 -1.899 1.00 0.00 30 PRO A O 8
ATOM 3448 N N . CYS A 1 31 ? 8.349 2.369 -0.937 1.00 0.00 31 CYS A N 8
ATOM 3449 C CA . CYS A 1 31 ? 7.974 3.534 -1.707 1.00 0.00 31 CYS A CA 8
ATOM 3450 C C . CYS A 1 31 ? 7.936 4.763 -0.804 1.00 0.00 31 CYS A C 8
ATOM 3451 O O . CYS A 1 31 ? 7.600 5.874 -1.246 1.00 0.00 31 CYS A O 8
ATOM 3458 N N . LYS A 1 32 ? 8.265 4.567 0.462 1.00 0.00 32 LYS A N 8
ATOM 3459 C CA . LYS A 1 32 ? 8.235 5.631 1.436 1.00 0.00 32 LYS A CA 8
ATOM 3460 C C . LYS A 1 32 ? 9.587 5.717 2.121 1.00 0.00 32 LYS A C 8
ATOM 3461 O O . LYS A 1 32 ? 10.499 6.375 1.569 1.00 0.00 32 LYS A O 8
ATOM 3481 N N . CYS A 1 1 ? -6.309 5.240 6.753 1.00 0.00 1 CYS A N 9
ATOM 3482 C CA . CYS A 1 1 ? -5.530 4.635 5.697 1.00 0.00 1 CYS A CA 9
ATOM 3483 C C . CYS A 1 1 ? -6.141 3.299 5.306 1.00 0.00 1 CYS A C 9
ATOM 3484 O O . CYS A 1 1 ? -6.887 2.698 6.086 1.00 0.00 1 CYS A O 9
ATOM 3493 N N . ALA A 1 2 ? -5.874 2.862 4.105 1.00 0.00 2 ALA A N 9
ATOM 3494 C CA . ALA A 1 2 ? -6.361 1.610 3.607 1.00 0.00 2 ALA A CA 9
ATOM 3495 C C . ALA A 1 2 ? -5.440 0.486 4.036 1.00 0.00 2 ALA A C 9
ATOM 3496 O O . ALA A 1 2 ? -4.209 0.652 4.072 1.00 0.00 2 ALA A O 9
ATOM 3503 N N . VAL A 1 3 ? -6.017 -0.630 4.378 1.00 0.00 3 VAL A N 9
ATOM 3504 C CA . VAL A 1 3 ? -5.254 -1.770 4.832 1.00 0.00 3 VAL A CA 9
ATOM 3505 C C . VAL A 1 3 ? -4.939 -2.692 3.668 1.00 0.00 3 VAL A C 9
ATOM 3506 O O . VAL A 1 3 ? -5.253 -2.376 2.511 1.00 0.00 3 VAL A O 9
ATOM 3519 N N . THR A 1 4 ? -4.323 -3.814 3.970 1.00 0.00 4 THR A N 9
ATOM 3520 C CA . THR A 1 4 ? -3.912 -4.771 2.987 1.00 0.00 4 THR A CA 9
ATOM 3521 C C . THR A 1 4 ? -5.107 -5.245 2.151 1.00 0.00 4 THR A C 9
ATOM 3522 O O . THR A 1 4 ? -6.181 -5.535 2.693 1.00 0.00 4 THR A O 9
ATOM 3533 N N . HIS A 1 5 ? -4.921 -5.225 0.839 1.00 0.00 5 HIS A N 9
ATOM 3534 C CA . HIS A 1 5 ? -5.908 -5.669 -0.154 1.00 0.00 5 HIS A CA 9
ATOM 3535 C C . HIS A 1 5 ? -7.036 -4.676 -0.403 1.00 0.00 5 HIS A C 9
ATOM 3536 O O . HIS A 1 5 ? -7.850 -4.878 -1.304 1.00 0.00 5 HIS A O 9
ATOM 3550 N N . GLU A 1 6 ? -7.082 -3.593 0.363 1.00 0.00 6 GLU A N 9
ATOM 3551 C CA . GLU A 1 6 ? -8.046 -2.546 0.085 1.00 0.00 6 GLU A CA 9
ATOM 3552 C C . GLU A 1 6 ? -7.545 -1.711 -1.073 1.00 0.00 6 GLU A C 9
ATOM 3553 O O . GLU A 1 6 ? -6.346 -1.745 -1.385 1.00 0.00 6 GLU A O 9
ATOM 3565 N N . LYS A 1 7 ? -8.438 -0.991 -1.712 1.00 0.00 7 LYS A N 9
ATOM 3566 C CA . LYS A 1 7 ? -8.094 -0.169 -2.830 1.00 0.00 7 LYS A CA 9
ATOM 3567 C C . LYS A 1 7 ? -7.264 1.001 -2.332 1.00 0.00 7 LYS A C 9
ATOM 3568 O O . LYS A 1 7 ? -7.514 1.517 -1.239 1.00 0.00 7 LYS A O 9
ATOM 3587 N N . CYS A 1 8 ? -6.306 1.422 -3.103 1.00 0.00 8 CYS A N 9
ATOM 3588 C CA . CYS A 1 8 ? -5.436 2.482 -2.665 1.00 0.00 8 CYS A CA 9
ATOM 3589 C C . CYS A 1 8 ? -5.566 3.693 -3.553 1.00 0.00 8 CYS A C 9
ATOM 3590 O O . CYS A 1 8 ? -5.840 3.575 -4.749 1.00 0.00 8 CYS A O 9
ATOM 3597 N N . SER A 1 9 ? -5.441 4.848 -2.966 1.00 0.00 9 SER A N 9
ATOM 3598 C CA . SER A 1 9 ? -5.435 6.077 -3.704 1.00 0.00 9 SER A CA 9
ATOM 3599 C C . SER A 1 9 ? -4.000 6.636 -3.766 1.00 0.00 9 SER A C 9
ATOM 3600 O O . SER A 1 9 ? -3.657 7.428 -4.658 1.00 0.00 9 SER A O 9
ATOM 3608 N N . ASP A 1 10 ? -3.158 6.186 -2.842 1.00 0.00 10 ASP A N 9
ATOM 3609 C CA . ASP A 1 10 ? -1.788 6.680 -2.711 1.00 0.00 10 ASP A CA 9
ATOM 3610 C C . ASP A 1 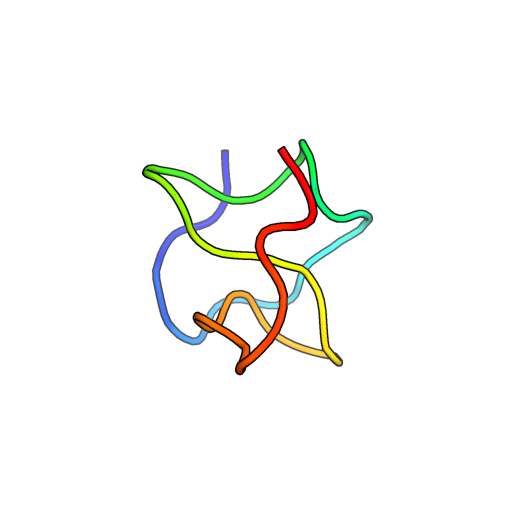10 ? -1.034 5.731 -1.794 1.00 0.00 10 ASP A C 9
ATOM 3611 O O . ASP A 1 10 ? -1.656 4.934 -1.099 1.00 0.00 10 ASP A O 9
ATOM 3620 N N . ASP A 1 11 ? 0.275 5.822 -1.766 1.00 0.00 11 ASP A N 9
ATOM 3621 C CA . ASP A 1 11 ? 1.097 4.969 -0.895 1.00 0.00 11 ASP A CA 9
ATOM 3622 C C . ASP A 1 11 ? 0.894 5.354 0.546 1.00 0.00 11 ASP A C 9
ATOM 3623 O O . ASP A 1 11 ? 0.880 4.504 1.441 1.00 0.00 11 ASP A O 9
ATOM 3632 N N . TYR A 1 12 ? 0.705 6.640 0.775 1.00 0.00 12 TYR A N 9
ATOM 3633 C CA . TYR A 1 12 ? 0.478 7.163 2.111 1.00 0.00 12 TYR A CA 9
ATOM 3634 C C . TYR A 1 12 ? -0.986 7.057 2.469 1.00 0.00 12 TYR A C 9
ATOM 3635 O O . TYR A 1 12 ? -1.400 7.352 3.589 1.00 0.00 12 TYR A O 9
ATOM 3653 N N . ASP A 1 13 ? -1.762 6.623 1.507 1.00 0.00 13 ASP A N 9
ATOM 3654 C CA . ASP A 1 13 ? -3.166 6.337 1.704 1.00 0.00 13 ASP A CA 9
ATOM 3655 C C . ASP A 1 13 ? -3.290 4.938 2.276 1.00 0.00 13 ASP A C 9
ATOM 3656 O O . ASP A 1 13 ? -4.282 4.586 2.874 1.00 0.00 13 ASP A O 9
ATOM 3665 N N . CYS A 1 14 ? -2.220 4.180 2.152 1.00 0.00 14 CYS A N 9
ATOM 3666 C CA . CYS A 1 14 ? -2.149 2.839 2.682 1.00 0.00 14 CYS A CA 9
ATOM 3667 C C . CYS A 1 14 ? -1.488 2.863 4.055 1.00 0.00 14 CYS A C 9
ATOM 3668 O O . CYS A 1 14 ? -0.593 3.692 4.316 1.00 0.00 14 CYS A O 9
ATOM 3675 N N . CYS A 1 15 ? -1.938 1.993 4.931 1.00 0.00 15 CYS A N 9
ATOM 3676 C CA . CYS A 1 15 ? -1.422 1.907 6.287 1.00 0.00 15 CYS A CA 9
ATOM 3677 C C . CYS A 1 15 ? -0.004 1.349 6.329 1.00 0.00 15 CYS A C 9
ATOM 3678 O O . CYS A 1 15 ? 0.353 0.465 5.540 1.00 0.00 15 CYS A O 9
ATOM 3685 N N . GLY A 1 16 ? 0.796 1.915 7.221 1.00 0.00 16 GLY A N 9
ATOM 3686 C CA . GLY A 1 16 ? 2.134 1.440 7.493 1.00 0.00 16 GLY A CA 9
ATOM 3687 C C . GLY A 1 16 ? 3.030 1.315 6.278 1.00 0.00 16 GLY A C 9
ATOM 3688 O O . GLY A 1 16 ? 3.171 2.253 5.477 1.00 0.00 16 GLY A O 9
ATOM 3692 N N . SER A 1 17 ? 3.582 0.144 6.122 1.00 0.00 17 SER A N 9
ATOM 3693 C CA . SER A 1 17 ? 4.546 -0.153 5.100 1.00 0.00 17 SER A CA 9
ATOM 3694 C C . SER A 1 17 ? 3.903 -0.630 3.785 1.00 0.00 17 SER A C 9
ATOM 3695 O O . SER A 1 17 ? 4.598 -1.133 2.886 1.00 0.00 17 SER A O 9
ATOM 3703 N N . LEU A 1 18 ? 2.602 -0.470 3.662 1.00 0.00 18 LEU A N 9
ATOM 3704 C CA . LEU A 1 18 ? 1.920 -0.872 2.452 1.00 0.00 18 LEU A CA 9
ATOM 3705 C C . LEU A 1 18 ? 2.052 0.200 1.394 1.00 0.00 18 LEU A C 9
ATOM 3706 O O . LEU A 1 18 ? 2.119 1.393 1.704 1.00 0.00 18 LEU A O 9
ATOM 3722 N N . CYS A 1 19 ? 2.057 -0.214 0.173 1.00 0.00 19 CYS A N 9
ATOM 3723 C CA . CYS A 1 19 ? 2.224 0.664 -0.941 1.00 0.00 19 CYS A CA 9
ATOM 3724 C C . CYS A 1 19 ? 1.039 0.519 -1.866 1.00 0.00 19 CYS A C 9
ATOM 3725 O O . CYS A 1 19 ? 0.288 -0.466 -1.772 1.00 0.00 19 CYS A O 9
ATOM 3732 N N . CYS A 1 20 ? 0.862 1.468 -2.739 1.00 0.00 20 CYS A N 9
ATOM 3733 C CA . CYS A 1 20 ? -0.254 1.461 -3.632 1.00 0.00 20 CYS A CA 9
ATOM 3734 C C . CYS A 1 20 ? 0.117 0.768 -4.933 1.00 0.00 20 CYS A C 9
ATOM 3735 O O . CYS A 1 20 ? 1.055 1.179 -5.639 1.00 0.00 20 CYS A O 9
ATOM 3742 N N . VAL A 1 21 ? -0.567 -0.304 -5.210 1.00 0.00 21 VAL A N 9
ATOM 3743 C CA . VAL A 1 21 ? -0.390 -1.057 -6.427 1.00 0.00 21 VAL A CA 9
ATOM 3744 C C . VAL A 1 21 ? -1.796 -1.533 -6.879 1.00 0.00 21 VAL A C 9
ATOM 3745 O O . VAL A 1 21 ? -2.003 -2.650 -7.348 1.00 0.00 21 VAL A O 9
ATOM 3758 N N . GLY A 1 22 ? -2.763 -0.646 -6.716 1.00 0.00 22 GLY A N 9
ATOM 3759 C CA . GLY A 1 22 ? -4.164 -0.963 -6.978 1.00 0.00 22 GLY A CA 9
ATOM 3760 C C . GLY A 1 22 ? -4.809 -1.350 -5.681 1.00 0.00 22 GLY A C 9
ATOM 3761 O O . GLY A 1 22 ? -5.899 -0.877 -5.308 1.00 0.00 22 GLY A O 9
ATOM 3765 N N . ILE A 1 23 ? -4.110 -2.188 -4.991 1.00 0.00 23 ILE A N 9
ATOM 3766 C CA . ILE A 1 23 ? -4.434 -2.603 -3.669 1.00 0.00 23 ILE A CA 9
ATOM 3767 C C . ILE A 1 23 ? -3.306 -2.139 -2.777 1.00 0.00 23 ILE A C 9
ATOM 3768 O O . ILE A 1 23 ? -2.192 -1.885 -3.269 1.00 0.00 23 ILE A O 9
ATOM 3784 N N . CYS A 1 24 ? -3.578 -1.961 -1.526 1.00 0.00 24 CYS A N 9
ATOM 3785 C CA . CYS A 1 24 ? -2.527 -1.682 -0.590 1.00 0.00 24 CYS A CA 9
ATOM 3786 C C . CYS A 1 24 ? -1.815 -2.971 -0.259 1.00 0.00 24 CYS A C 9
ATOM 3787 O O . CYS A 1 24 ? -2.398 -3.887 0.342 1.00 0.00 24 CYS A O 9
ATOM 3794 N N . ALA A 1 25 ? -0.594 -3.063 -0.702 1.00 0.00 25 ALA A N 9
ATOM 3795 C CA . ALA A 1 25 ? 0.214 -4.238 -0.530 1.00 0.00 25 ALA A CA 9
ATOM 3796 C C . ALA A 1 25 ? 1.650 -3.817 -0.375 1.00 0.00 25 ALA A C 9
ATOM 3797 O O . ALA A 1 25 ? 2.028 -2.734 -0.810 1.00 0.00 25 ALA A O 9
ATOM 3804 N N . LYS A 1 26 ? 2.437 -4.636 0.247 1.00 0.00 26 LYS A N 9
ATOM 3805 C CA . LYS A 1 26 ? 3.829 -4.331 0.443 1.00 0.00 26 LYS A CA 9
ATOM 3806 C C . LYS A 1 26 ? 4.611 -4.783 -0.780 1.00 0.00 26 LYS A C 9
ATOM 3807 O O . LYS A 1 26 ? 4.641 -5.977 -1.095 1.00 0.00 26 LYS A O 9
ATOM 3826 N N . THR A 1 27 ? 5.181 -3.840 -1.481 1.00 0.00 27 THR A N 9
ATOM 3827 C CA . THR A 1 27 ? 5.933 -4.106 -2.678 1.00 0.00 27 THR A CA 9
ATOM 3828 C C . THR A 1 27 ? 7.405 -4.401 -2.355 1.00 0.00 27 THR A C 9
ATOM 3829 O O . THR A 1 27 ? 7.834 -4.272 -1.189 1.00 0.00 27 THR A O 9
ATOM 3840 N N . ILE A 1 28 ? 8.168 -4.791 -3.361 1.00 0.00 28 ILE A N 9
ATOM 3841 C CA . ILE A 1 28 ? 9.582 -5.086 -3.184 1.00 0.00 28 ILE A CA 9
ATOM 3842 C C . ILE A 1 28 ? 10.347 -3.774 -3.027 1.00 0.00 28 ILE A C 9
ATOM 3843 O O . ILE A 1 28 ? 11.227 -3.645 -2.173 1.00 0.00 28 ILE A O 9
ATOM 3859 N N . ALA A 1 29 ? 9.993 -2.809 -3.836 1.00 0.00 29 ALA A N 9
ATOM 3860 C CA . ALA A 1 29 ? 10.582 -1.497 -3.766 1.00 0.00 29 ALA A CA 9
ATOM 3861 C C . ALA A 1 29 ? 9.839 -0.666 -2.722 1.00 0.00 29 ALA A C 9
ATOM 3862 O O . ALA A 1 29 ? 8.604 -0.770 -2.610 1.00 0.00 29 ALA A O 9
ATOM 3869 N N . PRO A 1 30 ? 10.565 0.125 -1.914 1.00 0.00 30 PRO A N 9
ATOM 3870 C CA . PRO A 1 30 ? 9.955 0.983 -0.899 1.00 0.00 30 PRO A CA 9
ATOM 3871 C C . PRO A 1 30 ? 9.191 2.142 -1.536 1.00 0.00 30 PRO A C 9
ATOM 3872 O O . PRO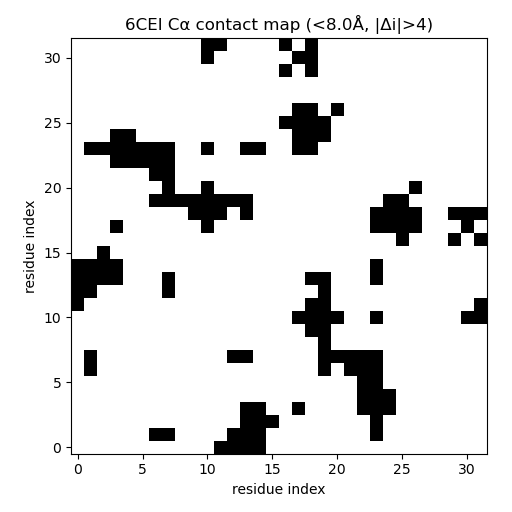 A 1 30 ? 9.637 2.730 -2.535 1.00 0.00 30 PRO A O 9
ATOM 3883 N N . CYS A 1 31 ? 8.074 2.477 -0.968 1.00 0.00 31 CYS A N 9
ATOM 3884 C CA . CYS A 1 31 ? 7.237 3.523 -1.507 1.00 0.00 31 CYS A CA 9
ATOM 3885 C C . CYS A 1 31 ? 7.247 4.753 -0.617 1.00 0.00 31 CYS A C 9
ATOM 3886 O O . CYS A 1 31 ? 6.669 5.795 -0.959 1.00 0.00 31 CYS A O 9
ATOM 3893 N N . LYS A 1 32 ? 7.888 4.641 0.520 1.00 0.00 32 LYS A N 9
ATOM 3894 C CA . LYS A 1 32 ? 7.983 5.735 1.442 1.00 0.00 32 LYS A CA 9
ATOM 3895 C C . LYS A 1 32 ? 9.435 5.909 1.845 1.00 0.00 32 LYS A C 9
ATOM 3896 O O . LYS A 1 32 ? 10.190 6.538 1.085 1.00 0.00 32 LYS A O 9
ATOM 3916 N N . CYS A 1 1 ? -6.106 5.458 6.540 1.00 0.00 1 CYS A N 10
ATOM 3917 C CA . CYS A 1 1 ? -5.357 4.685 5.578 1.00 0.00 1 CYS A CA 10
ATOM 3918 C C . CYS A 1 1 ? -6.086 3.381 5.273 1.00 0.00 1 CYS A C 10
ATOM 3919 O O . CYS A 1 1 ? -6.933 2.923 6.068 1.00 0.00 1 CYS A O 10
ATOM 3928 N N . ALA A 1 2 ? -5.819 2.825 4.115 1.00 0.00 2 ALA A N 10
ATOM 3929 C CA . ALA A 1 2 ? -6.385 1.577 3.688 1.00 0.00 2 ALA A CA 10
ATOM 3930 C C . ALA A 1 2 ? -5.460 0.444 4.088 1.00 0.00 2 ALA A C 10
ATOM 3931 O O . ALA A 1 2 ? -4.230 0.627 4.161 1.00 0.00 2 ALA A O 10
ATOM 3938 N N . VAL A 1 3 ? -6.026 -0.694 4.374 1.00 0.00 3 VAL A N 10
ATOM 3939 C CA . VAL A 1 3 ? -5.247 -1.836 4.800 1.00 0.00 3 VAL A CA 10
ATOM 3940 C C . VAL A 1 3 ? -4.970 -2.761 3.625 1.00 0.00 3 VAL A C 10
ATOM 3941 O O . VAL A 1 3 ? -5.305 -2.438 2.476 1.00 0.00 3 VAL A O 10
ATOM 3954 N N . THR A 1 4 ? -4.344 -3.886 3.908 1.00 0.00 4 THR A N 10
ATOM 3955 C CA . THR A 1 4 ? -4.009 -4.873 2.904 1.00 0.00 4 THR A CA 10
ATOM 3956 C C . THR A 1 4 ? -5.265 -5.320 2.129 1.00 0.00 4 THR A C 10
ATOM 3957 O O . THR A 1 4 ? -6.312 -5.590 2.726 1.00 0.00 4 THR A O 10
ATOM 3968 N N . HIS A 1 5 ? -5.148 -5.316 0.801 1.00 0.00 5 HIS A N 10
ATOM 3969 C CA . HIS A 1 5 ? -6.207 -5.732 -0.139 1.00 0.00 5 HIS A CA 10
ATOM 3970 C C . HIS A 1 5 ? -7.307 -4.688 -0.338 1.00 0.00 5 HIS A C 10
ATOM 3971 O O . HIS A 1 5 ? -8.209 -4.881 -1.176 1.00 0.00 5 HIS A O 10
ATOM 3985 N N . GLU A 1 6 ? -7.250 -3.596 0.395 1.00 0.00 6 GLU A N 10
ATOM 3986 C CA . GLU A 1 6 ? -8.181 -2.516 0.165 1.00 0.00 6 GLU A CA 10
ATOM 3987 C C . GLU A 1 6 ? -7.625 -1.626 -0.910 1.00 0.00 6 GLU A C 10
ATOM 3988 O O . GLU A 1 6 ? -6.405 -1.554 -1.081 1.00 0.00 6 GLU A O 10
ATOM 4000 N N . LYS A 1 7 ? -8.492 -0.973 -1.636 1.00 0.00 7 LYS A N 10
ATOM 4001 C CA . LYS A 1 7 ? -8.081 -0.122 -2.727 1.00 0.00 7 LYS A CA 10
ATOM 4002 C C . LYS A 1 7 ? -7.391 1.121 -2.220 1.00 0.00 7 LYS A C 10
ATOM 4003 O O . LYS A 1 7 ? -7.792 1.696 -1.208 1.00 0.00 7 LYS A O 10
ATOM 4022 N N . CYS A 1 8 ? -6.379 1.521 -2.913 1.00 0.00 8 CYS A N 10
ATOM 4023 C CA . CYS A 1 8 ? -5.586 2.645 -2.514 1.00 0.00 8 CYS A CA 10
ATOM 4024 C C . CYS A 1 8 ? -5.638 3.734 -3.551 1.00 0.00 8 CYS A C 10
ATOM 4025 O O . CYS A 1 8 ? -5.850 3.462 -4.750 1.00 0.00 8 CYS A O 10
ATOM 4032 N N . SER A 1 9 ? -5.493 4.954 -3.108 1.00 0.00 9 SER A N 10
ATOM 4033 C CA . SER A 1 9 ? -5.375 6.067 -4.010 1.00 0.00 9 SER A CA 10
ATOM 4034 C C . SER A 1 9 ? -3.926 6.543 -4.065 1.00 0.00 9 SER A C 10
ATOM 4035 O O . SER A 1 9 ? -3.461 7.072 -5.074 1.00 0.00 9 SER A O 10
ATOM 4043 N N . ASP A 1 10 ? -3.210 6.316 -2.984 1.00 0.00 10 ASP A N 10
ATOM 4044 C CA . ASP A 1 10 ? -1.828 6.719 -2.876 1.00 0.00 10 ASP A CA 10
ATOM 4045 C C . ASP A 1 10 ? -1.123 5.762 -1.941 1.00 0.00 10 ASP A C 10
ATOM 4046 O O . ASP A 1 10 ? -1.774 5.017 -1.216 1.00 0.00 10 ASP A O 10
ATOM 4055 N N . ASP A 1 11 ? 0.181 5.785 -1.948 1.00 0.00 11 ASP A N 10
ATOM 4056 C CA . ASP A 1 11 ? 0.987 4.893 -1.130 1.00 0.00 11 ASP A CA 10
ATOM 4057 C C . ASP A 1 11 ? 0.869 5.274 0.325 1.00 0.00 11 ASP A C 10
ATOM 4058 O O . ASP A 1 11 ? 0.767 4.423 1.196 1.00 0.00 11 ASP A O 10
ATOM 4067 N N . TYR A 1 12 ? 0.804 6.566 0.583 1.00 0.00 12 TYR A N 10
ATOM 4068 C CA . TYR A 1 12 ? 0.690 7.072 1.944 1.00 0.00 12 TYR A CA 10
ATOM 4069 C C . TYR A 1 12 ? -0.750 6.943 2.428 1.00 0.00 12 TYR A C 10
ATOM 4070 O O . TYR A 1 12 ? -1.059 7.170 3.598 1.00 0.00 12 TYR A O 10
ATOM 4088 N N . ASP A 1 13 ? -1.614 6.536 1.511 1.00 0.00 13 ASP A N 10
ATOM 4089 C CA . ASP A 1 13 ? -3.022 6.268 1.782 1.00 0.00 13 ASP A CA 10
ATOM 4090 C C . ASP A 1 13 ? -3.158 4.827 2.284 1.00 0.00 13 ASP A C 10
ATOM 4091 O O . ASP A 1 13 ? -4.189 4.418 2.763 1.00 0.00 13 ASP A O 10
ATOM 4100 N N . CYS A 1 14 ? -2.067 4.088 2.212 1.00 0.00 14 CYS A N 10
ATOM 4101 C CA . CYS A 1 14 ? -2.008 2.726 2.707 1.00 0.00 14 CYS A CA 10
ATOM 4102 C C . CYS A 1 14 ? -1.336 2.697 4.065 1.00 0.00 14 CYS A C 10
ATOM 4103 O O . CYS A 1 14 ? -0.351 3.408 4.287 1.00 0.00 14 CYS A O 10
ATOM 4110 N N . CYS A 1 15 ? -1.875 1.900 4.969 1.00 0.00 15 CYS A N 10
ATOM 4111 C CA . CYS A 1 15 ? -1.356 1.772 6.330 1.00 0.00 15 CYS A CA 10
ATOM 4112 C C . CYS A 1 15 ? 0.012 1.080 6.343 1.00 0.00 15 CYS A C 10
ATOM 4113 O O . CYS A 1 15 ? 0.398 0.418 5.371 1.00 0.00 15 CYS A O 10
ATOM 4120 N N . GLY A 1 16 ? 0.738 1.250 7.432 1.00 0.00 16 GLY A N 10
ATOM 4121 C CA . GLY A 1 16 ? 2.017 0.609 7.615 1.00 0.00 16 GLY A CA 10
ATOM 4122 C C . GLY A 1 16 ? 3.037 1.026 6.588 1.00 0.00 16 GLY A C 10
ATOM 4123 O O . GLY A 1 16 ? 3.173 2.214 6.266 1.00 0.00 16 GLY A O 10
ATOM 4127 N N . SER A 1 17 ? 3.729 0.069 6.060 1.00 0.00 17 SER A N 10
ATOM 4128 C CA . SER A 1 17 ? 4.727 0.310 5.051 1.00 0.00 17 SER A CA 10
ATOM 4129 C C . SER A 1 17 ? 4.224 -0.153 3.688 1.00 0.00 17 SER A C 10
ATOM 4130 O O . SER A 1 17 ? 4.987 -0.266 2.729 1.00 0.00 17 SER A O 10
ATOM 4138 N N . LEU A 1 18 ? 2.915 -0.371 3.608 1.00 0.00 18 LEU A N 10
ATOM 4139 C CA . LEU A 1 18 ? 2.283 -0.843 2.392 1.00 0.00 18 LEU A CA 10
ATOM 4140 C C . LEU A 1 18 ? 2.300 0.249 1.332 1.00 0.00 18 LEU A C 10
ATOM 4141 O O . LEU A 1 18 ? 2.308 1.446 1.653 1.00 0.00 18 LEU A O 10
ATOM 4157 N N . CYS A 1 19 ? 2.282 -0.165 0.103 1.00 0.00 19 CYS A N 10
ATOM 4158 C CA . CYS A 1 19 ? 2.320 0.717 -1.024 1.00 0.00 19 CYS A CA 10
ATOM 4159 C C . CYS A 1 19 ? 1.110 0.470 -1.900 1.00 0.00 19 CYS A C 10
ATOM 4160 O O . CYS A 1 19 ? 0.396 -0.534 -1.726 1.00 0.00 19 CYS A O 10
ATOM 4167 N N . CYS A 1 20 ? 0.880 1.349 -2.829 1.00 0.00 20 CYS A N 10
ATOM 4168 C CA . CYS A 1 20 ? -0.291 1.291 -3.649 1.00 0.00 20 CYS A CA 10
ATOM 4169 C C . CYS A 1 20 ? -0.011 0.600 -4.985 1.00 0.00 20 CYS A C 10
ATOM 4170 O O . CYS A 1 20 ? 0.860 1.029 -5.754 1.00 0.00 20 CYS A O 10
ATOM 4177 N N . VAL A 1 21 ? -0.719 -0.485 -5.233 1.00 0.00 21 VAL A N 10
ATOM 4178 C CA . VAL A 1 21 ? -0.676 -1.213 -6.504 1.00 0.00 21 VAL A CA 10
ATOM 4179 C C . VAL A 1 21 ? -2.117 -1.547 -6.910 1.00 0.00 21 VAL A C 10
ATOM 4180 O O . VAL A 1 21 ? -2.442 -2.653 -7.323 1.00 0.00 21 VAL A O 10
ATOM 4193 N N . GLY A 1 22 ? -2.976 -0.559 -6.780 1.00 0.00 22 GLY A N 10
ATOM 4194 C CA . GLY A 1 22 ? -4.396 -0.746 -7.002 1.00 0.00 22 GLY A CA 10
ATOM 4195 C C . GLY A 1 22 ? -5.045 -0.989 -5.674 1.00 0.00 22 GLY A C 10
ATOM 4196 O O . GLY A 1 22 ? -6.039 -0.343 -5.296 1.00 0.00 22 GLY A O 10
ATOM 4200 N N . ILE A 1 23 ? -4.440 -1.892 -4.958 1.00 0.00 23 ILE A N 10
ATOM 4201 C CA . ILE A 1 23 ? -4.770 -2.210 -3.606 1.00 0.00 23 ILE A CA 10
ATOM 4202 C C . ILE A 1 23 ? -3.510 -2.041 -2.778 1.00 0.00 23 ILE A C 10
ATOM 4203 O O . ILE A 1 23 ? -2.400 -2.034 -3.332 1.00 0.00 23 ILE A O 10
ATOM 4219 N N . CYS A 1 24 ? -3.663 -1.854 -1.506 1.00 0.00 24 CYS A N 10
ATOM 4220 C CA . CYS A 1 24 ? -2.526 -1.720 -0.627 1.00 0.00 24 CYS A CA 10
ATOM 4221 C C . CYS A 1 24 ? -1.844 -3.060 -0.430 1.00 0.00 24 CYS A C 10
ATOM 4222 O O . CYS A 1 24 ? -2.488 -4.049 -0.031 1.00 0.00 24 CYS A O 10
ATOM 4229 N N . ALA A 1 25 ? -0.568 -3.105 -0.752 1.00 0.00 25 ALA A N 10
ATOM 4230 C CA . ALA A 1 25 ? 0.234 -4.301 -0.636 1.00 0.00 25 ALA A CA 10
ATOM 4231 C C . ALA A 1 25 ? 1.661 -3.909 -0.333 1.00 0.00 25 ALA A C 10
ATOM 4232 O O . ALA A 1 25 ? 2.033 -2.761 -0.521 1.00 0.00 25 ALA A O 10
ATOM 4239 N N . LYS A 1 26 ? 2.448 -4.833 0.133 1.00 0.00 26 LYS A N 10
ATOM 4240 C CA . LYS A 1 26 ? 3.828 -4.554 0.438 1.00 0.00 26 LYS A CA 10
ATOM 4241 C C . LYS A 1 26 ? 4.679 -4.861 -0.782 1.00 0.00 26 LYS A C 10
ATOM 4242 O O . LYS A 1 26 ? 4.724 -6.001 -1.251 1.00 0.00 26 LYS A O 10
ATOM 4261 N N . THR A 1 27 ? 5.295 -3.856 -1.315 1.00 0.00 27 THR A N 10
ATOM 4262 C CA . THR A 1 27 ? 6.144 -3.990 -2.458 1.00 0.00 27 THR A CA 10
ATOM 4263 C C . THR A 1 27 ? 7.579 -4.243 -2.011 1.00 0.00 27 THR A C 10
ATOM 4264 O O . THR A 1 27 ? 7.914 -4.033 -0.835 1.00 0.00 27 THR A O 10
ATOM 4275 N N . ILE A 1 28 ? 8.406 -4.692 -2.918 1.00 0.00 28 ILE A N 10
ATOM 4276 C CA . ILE A 1 28 ? 9.809 -4.911 -2.629 1.00 0.00 28 ILE A CA 10
ATOM 4277 C C . ILE A 1 28 ? 10.489 -3.550 -2.563 1.00 0.00 28 ILE A C 10
ATOM 4278 O O . ILE A 1 28 ? 11.317 -3.281 -1.683 1.00 0.00 28 ILE A O 10
ATOM 4294 N N . ALA A 1 29 ? 10.112 -2.690 -3.481 1.00 0.00 29 ALA A N 10
ATOM 4295 C CA . ALA A 1 29 ? 10.656 -1.358 -3.543 1.00 0.00 29 ALA A CA 10
ATOM 4296 C C . ALA A 1 29 ? 9.860 -0.434 -2.642 1.00 0.00 29 ALA A C 10
ATOM 4297 O O . ALA A 1 29 ? 8.626 -0.388 -2.730 1.00 0.00 29 ALA A O 10
ATOM 4304 N N . PRO A 1 30 ? 10.535 0.283 -1.748 1.00 0.00 30 PRO A N 10
ATOM 4305 C CA . PRO A 1 30 ? 9.882 1.189 -0.822 1.00 0.00 30 PRO A CA 10
ATOM 4306 C C . PRO A 1 30 ? 9.311 2.419 -1.510 1.00 0.00 30 PRO A C 10
ATOM 4307 O O . PRO A 1 30 ? 10.020 3.141 -2.241 1.00 0.00 30 PRO A O 10
ATOM 4318 N N . CYS A 1 31 ? 8.044 2.640 -1.306 1.00 0.00 31 CYS A N 10
ATOM 4319 C CA . CYS A 1 31 ? 7.374 3.798 -1.841 1.00 0.00 31 CYS A CA 10
ATOM 4320 C C . CYS A 1 31 ? 7.496 4.938 -0.849 1.00 0.00 31 CYS A C 10
ATOM 4321 O O . CYS A 1 31 ? 7.517 6.107 -1.218 1.00 0.00 31 CYS A O 10
ATOM 4328 N N . LYS A 1 32 ? 7.598 4.580 0.407 1.00 0.00 32 LYS A N 10
ATOM 4329 C CA . LYS A 1 32 ? 7.734 5.531 1.461 1.00 0.00 32 LYS A CA 10
ATOM 4330 C C . LYS A 1 32 ? 9.198 5.602 1.836 1.00 0.00 32 LYS A C 10
ATOM 4331 O O . LYS A 1 32 ? 9.668 4.724 2.592 1.00 0.00 32 LYS A O 10
ATOM 4351 N N . CYS A 1 1 ? -6.428 4.533 7.324 1.00 0.00 1 CYS A N 11
ATOM 4352 C CA . CYS A 1 1 ? -5.587 4.113 6.222 1.00 0.00 1 CYS A CA 11
ATOM 4353 C C . CYS A 1 1 ? -6.089 2.790 5.701 1.00 0.00 1 CYS A C 11
ATOM 4354 O O . CYS A 1 1 ? -6.713 2.031 6.449 1.00 0.00 1 CYS A O 11
ATOM 4363 N N . ALA A 1 2 ? -5.853 2.521 4.439 1.00 0.00 2 ALA A N 11
ATOM 4364 C CA . ALA A 1 2 ? -6.256 1.283 3.836 1.00 0.00 2 ALA A CA 11
ATOM 4365 C C . ALA A 1 2 ? -5.211 0.221 4.103 1.00 0.00 2 ALA A C 11
ATOM 4366 O O . ALA A 1 2 ? -3.997 0.482 4.006 1.00 0.00 2 ALA A O 11
ATOM 4373 N N . VAL A 1 3 ? -5.658 -0.943 4.467 1.00 0.00 3 VAL A N 11
ATOM 4374 C CA . VAL A 1 3 ? -4.765 -2.046 4.747 1.00 0.00 3 VAL A CA 11
ATOM 4375 C C . VAL A 1 3 ? -4.499 -2.833 3.474 1.00 0.00 3 VAL A C 11
ATOM 4376 O O . VAL A 1 3 ? -4.952 -2.442 2.391 1.00 0.00 3 VAL A O 11
ATOM 4389 N N . THR A 1 4 ? -3.771 -3.921 3.592 1.00 0.00 4 THR A N 11
ATOM 4390 C CA . THR A 1 4 ? -3.504 -4.758 2.462 1.00 0.00 4 THR A CA 11
ATOM 4391 C C . THR A 1 4 ? -4.824 -5.334 1.937 1.00 0.00 4 THR A C 11
ATOM 4392 O O . THR A 1 4 ? -5.685 -5.732 2.727 1.00 0.00 4 THR A O 11
ATOM 4403 N N . HIS A 1 5 ? -4.981 -5.302 0.615 1.00 0.00 5 HIS A N 11
ATOM 4404 C CA . HIS A 1 5 ? -6.152 -5.822 -0.116 1.00 0.00 5 HIS A CA 11
ATOM 4405 C C . HIS A 1 5 ? -7.260 -4.794 -0.279 1.00 0.00 5 HIS A C 11
ATOM 4406 O O . HIS A 1 5 ? -8.184 -4.990 -1.089 1.00 0.00 5 HIS A O 11
ATOM 4420 N N . GLU A 1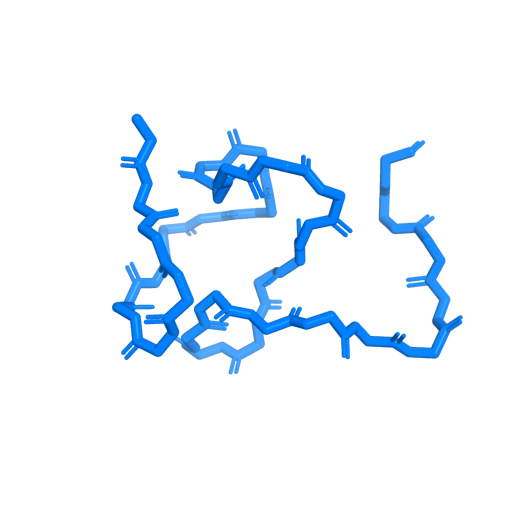 6 ? -7.174 -3.701 0.454 1.00 0.00 6 GLU A N 11
ATOM 4421 C CA . GLU A 1 6 ? -8.089 -2.601 0.255 1.00 0.00 6 GLU A CA 11
ATOM 4422 C C . GLU A 1 6 ? -7.580 -1.774 -0.911 1.00 0.00 6 GLU A C 11
ATOM 4423 O O . GLU A 1 6 ? -6.369 -1.726 -1.142 1.00 0.00 6 GLU A O 11
ATOM 4435 N N . LYS A 1 7 ? -8.478 -1.162 -1.659 1.00 0.00 7 LYS A N 11
ATOM 4436 C CA . LYS A 1 7 ? -8.083 -0.339 -2.800 1.00 0.00 7 LYS A CA 11
ATOM 4437 C C . LYS A 1 7 ? -7.321 0.896 -2.320 1.00 0.00 7 LYS A C 11
ATOM 4438 O O . LYS A 1 7 ? -7.543 1.370 -1.198 1.00 0.00 7 LYS A O 11
ATOM 4457 N N . CYS A 1 8 ? -6.441 1.408 -3.136 1.00 0.00 8 CYS A N 11
ATOM 4458 C CA . CYS A 1 8 ? -5.615 2.515 -2.709 1.00 0.00 8 CYS A CA 11
ATOM 4459 C C . CYS A 1 8 ? -5.846 3.762 -3.539 1.00 0.00 8 CYS A C 11
ATOM 4460 O O . CYS A 1 8 ? -6.125 3.691 -4.749 1.00 0.00 8 CYS A O 11
ATOM 4467 N N . SER A 1 9 ? -5.783 4.892 -2.892 1.00 0.00 9 SER A N 11
ATOM 4468 C CA . SER A 1 9 ? -5.878 6.149 -3.571 1.00 0.00 9 SER A CA 11
ATOM 4469 C C . SER A 1 9 ? -4.461 6.609 -3.940 1.00 0.00 9 SER A C 11
ATOM 4470 O O . SER A 1 9 ? -4.198 7.061 -5.070 1.00 0.00 9 SER A O 11
ATOM 4478 N N . ASP A 1 10 ? -3.555 6.450 -2.993 1.00 0.00 10 ASP A N 11
ATOM 4479 C CA . ASP A 1 10 ? -2.161 6.820 -3.127 1.00 0.00 10 ASP A CA 11
ATOM 4480 C C . ASP A 1 10 ? -1.388 6.014 -2.099 1.00 0.00 10 ASP A C 11
ATOM 4481 O O . ASP A 1 10 ? -1.999 5.268 -1.332 1.00 0.00 10 ASP A O 11
ATOM 4490 N N . ASP A 1 11 ? -0.078 6.163 -2.053 1.00 0.00 11 ASP A N 11
ATOM 4491 C CA . ASP A 1 11 ? 0.756 5.352 -1.148 1.00 0.00 11 ASP A CA 11
ATOM 4492 C C . ASP A 1 11 ? 0.509 5.685 0.305 1.00 0.00 11 ASP A C 11
ATOM 4493 O O . ASP A 1 11 ? 0.504 4.799 1.161 1.00 0.00 11 ASP A O 11
ATOM 4502 N N . TYR A 1 12 ? 0.236 6.938 0.590 1.00 0.00 12 TYR A N 11
ATOM 4503 C CA . TYR A 1 12 ? 0.055 7.386 1.963 1.00 0.00 12 TYR A CA 11
ATOM 4504 C C . TYR A 1 12 ? -1.349 7.085 2.436 1.00 0.00 12 TYR A C 11
ATOM 4505 O O . TYR A 1 12 ? -1.685 7.244 3.618 1.00 0.00 12 TYR A O 11
ATOM 4523 N N . ASP A 1 13 ? -2.165 6.635 1.513 1.00 0.00 13 ASP A N 11
ATOM 4524 C CA . ASP A 1 13 ? -3.517 6.212 1.803 1.00 0.00 13 ASP A CA 11
ATOM 4525 C C . ASP A 1 13 ? -3.476 4.815 2.408 1.00 0.00 13 ASP A C 11
ATOM 4526 O O . ASP A 1 13 ? -4.372 4.401 3.134 1.00 0.00 13 ASP A O 11
ATOM 4535 N N . CYS A 1 14 ? -2.380 4.134 2.161 1.00 0.00 14 CYS A N 11
ATOM 4536 C CA . CYS A 1 14 ? -2.153 2.799 2.661 1.00 0.00 14 CYS A CA 11
ATOM 4537 C C . CYS A 1 14 ? -1.434 2.852 4.006 1.00 0.00 14 CYS A C 11
ATOM 4538 O O . CYS A 1 14 ? -0.596 3.736 4.235 1.00 0.00 14 CYS A O 11
ATOM 4545 N N . CYS A 1 15 ? -1.776 1.926 4.882 1.00 0.00 15 CYS A N 11
ATOM 4546 C CA . CYS A 1 15 ? -1.200 1.835 6.227 1.00 0.00 15 CYS A CA 11
ATOM 4547 C C . CYS A 1 15 ? 0.291 1.497 6.204 1.00 0.00 15 CYS A C 11
ATOM 4548 O O . CYS A 1 15 ? 0.757 0.766 5.324 1.00 0.00 15 CYS A O 11
ATOM 4555 N N . GLY A 1 16 ? 1.020 2.060 7.158 1.00 0.00 16 GLY A N 11
ATOM 4556 C CA . GLY A 1 16 ? 2.423 1.760 7.369 1.00 0.00 16 GLY A CA 11
ATOM 4557 C C . GLY A 1 16 ? 3.275 1.933 6.140 1.00 0.00 16 GLY A C 11
ATOM 4558 O O . GLY A 1 16 ? 3.179 2.944 5.449 1.00 0.00 16 GLY A O 11
ATOM 4562 N N . SER A 1 17 ? 4.055 0.924 5.835 1.00 0.00 17 SER A N 11
ATOM 4563 C CA . SER A 1 17 ? 4.972 0.966 4.727 1.00 0.00 17 SER A CA 11
ATOM 4564 C C . SER A 1 17 ? 4.384 0.338 3.456 1.00 0.00 17 SER A C 11
ATOM 4565 O O . SER A 1 17 ? 5.103 0.121 2.464 1.00 0.00 17 SER A O 11
ATOM 4573 N N . LEU A 1 18 ? 3.076 0.080 3.470 1.00 0.00 18 LEU A N 11
ATOM 4574 C CA . LEU A 1 18 ? 2.397 -0.485 2.312 1.00 0.00 18 LEU A CA 11
ATOM 4575 C C . LEU A 1 18 ? 2.347 0.561 1.215 1.00 0.00 18 LEU A C 11
ATOM 4576 O O . LEU A 1 18 ? 2.303 1.771 1.506 1.00 0.00 18 LEU A O 11
ATOM 4592 N N . CYS A 1 19 ? 2.317 0.120 -0.004 1.00 0.00 19 CYS A N 11
ATOM 4593 C CA . CYS A 1 19 ? 2.339 1.010 -1.132 1.00 0.00 19 CYS A CA 11
ATOM 4594 C C . CYS A 1 19 ? 1.115 0.765 -1.991 1.00 0.00 19 CYS A C 11
ATOM 4595 O O . CYS A 1 19 ? 0.416 -0.251 -1.815 1.00 0.00 19 CYS A O 11
ATOM 4602 N N . CYS A 1 20 ? 0.843 1.672 -2.888 1.00 0.00 20 CYS A N 11
ATOM 4603 C CA . CYS A 1 20 ? -0.327 1.592 -3.721 1.00 0.00 20 CYS A CA 11
ATOM 4604 C C . CYS A 1 20 ? -0.005 0.950 -5.053 1.00 0.00 20 CYS A C 11
ATOM 4605 O O . CYS A 1 20 ? 0.816 1.453 -5.826 1.00 0.00 20 CYS A O 11
ATOM 4612 N N . VAL A 1 21 ? -0.626 -0.177 -5.295 1.00 0.00 21 VAL A N 11
ATOM 4613 C CA . VAL A 1 21 ? -0.541 -0.870 -6.550 1.00 0.00 21 VAL A CA 11
ATOM 4614 C C . VAL A 1 21 ? -1.916 -1.477 -6.871 1.00 0.00 21 VAL A C 11
ATOM 4615 O O . VAL A 1 21 ? -2.152 -2.693 -6.765 1.00 0.00 21 VAL A O 11
ATOM 4628 N N . GLY A 1 22 ? -2.865 -0.590 -7.109 1.00 0.00 22 GLY A N 11
ATOM 4629 C CA . GLY A 1 22 ? -4.250 -0.983 -7.344 1.00 0.00 22 GLY A CA 11
ATOM 4630 C C . GLY A 1 22 ? -4.955 -1.119 -6.014 1.00 0.00 22 GLY A C 11
ATOM 4631 O O . GLY A 1 22 ? -6.006 -0.507 -5.751 1.00 0.00 22 GLY A O 11
ATOM 4635 N N . ILE A 1 23 ? -4.349 -1.899 -5.184 1.00 0.00 23 ILE A N 11
ATOM 4636 C CA . ILE A 1 23 ? -4.735 -2.113 -3.837 1.00 0.00 23 ILE A CA 11
ATOM 4637 C C . ILE A 1 23 ? -3.516 -1.829 -2.987 1.00 0.00 23 ILE A C 11
ATOM 4638 O O . ILE A 1 23 ? -2.394 -1.734 -3.521 1.00 0.00 23 ILE A O 11
ATOM 4654 N N . CYS A 1 24 ? -3.709 -1.652 -1.725 1.00 0.00 24 CYS A N 11
ATOM 4655 C CA . CYS A 1 24 ? -2.610 -1.479 -0.829 1.00 0.00 24 CYS A CA 11
ATOM 4656 C C . CYS A 1 24 ? -1.985 -2.824 -0.575 1.00 0.00 24 CYS A C 11
ATOM 4657 O O . CYS A 1 24 ? -2.689 -3.795 -0.259 1.00 0.00 24 CYS A O 11
ATOM 4664 N N . ALA A 1 25 ? -0.700 -2.903 -0.771 1.00 0.00 25 ALA A N 11
ATOM 4665 C CA . ALA A 1 25 ? 0.028 -4.125 -0.588 1.00 0.00 25 ALA A CA 11
ATOM 4666 C C . ALA A 1 25 ? 1.457 -3.796 -0.269 1.00 0.00 25 ALA A C 11
ATOM 4667 O O . ALA A 1 25 ? 1.885 -2.640 -0.423 1.00 0.00 25 ALA A O 11
ATOM 4674 N N . LYS A 1 26 ? 2.188 -4.766 0.190 1.00 0.00 26 LYS A N 11
ATOM 4675 C CA . LYS A 1 26 ? 3.571 -4.570 0.489 1.00 0.00 26 LYS A CA 11
ATOM 4676 C C . LYS A 1 26 ? 4.373 -4.860 -0.758 1.00 0.00 26 LYS A C 11
ATOM 4677 O O . LYS A 1 26 ? 4.205 -5.915 -1.373 1.00 0.00 26 LYS A O 11
ATOM 4696 N N . THR A 1 27 ? 5.191 -3.931 -1.148 1.00 0.00 27 THR A N 11
ATOM 4697 C CA . THR A 1 27 ? 6.018 -4.084 -2.301 1.00 0.00 27 THR A CA 11
ATOM 4698 C C . THR A 1 27 ? 7.428 -4.490 -1.875 1.00 0.00 27 THR A C 11
ATOM 4699 O O . THR A 1 27 ? 7.818 -4.272 -0.713 1.00 0.00 27 THR A O 11
ATOM 4710 N N . ILE A 1 28 ? 8.173 -5.088 -2.786 1.00 0.00 28 ILE A N 11
ATOM 4711 C CA . ILE A 1 28 ? 9.538 -5.499 -2.517 1.00 0.00 28 ILE A CA 11
ATOM 4712 C C . ILE A 1 28 ? 10.402 -4.247 -2.430 1.00 0.00 28 ILE A C 11
ATOM 4713 O O . ILE A 1 28 ? 11.246 -4.103 -1.532 1.00 0.00 28 ILE A O 11
ATOM 4729 N N . ALA A 1 29 ? 10.165 -3.341 -3.353 1.00 0.00 29 ALA A N 11
ATOM 4730 C CA . ALA A 1 29 ? 10.828 -2.063 -3.371 1.00 0.00 29 ALA A CA 11
ATOM 4731 C C . ALA A 1 29 ? 9.962 -1.059 -2.608 1.00 0.00 29 ALA A C 11
ATOM 4732 O O . ALA A 1 29 ? 8.820 -0.790 -3.020 1.00 0.00 29 ALA A O 11
ATOM 4739 N N . PRO A 1 30 ? 10.458 -0.521 -1.485 1.00 0.00 30 PRO A N 11
ATOM 4740 C CA . PRO A 1 30 ? 9.696 0.414 -0.649 1.00 0.00 30 PRO A CA 11
ATOM 4741 C C . PRO A 1 30 ? 9.423 1.745 -1.352 1.00 0.00 30 PRO A C 11
ATOM 4742 O O . PRO A 1 30 ? 10.216 2.201 -2.192 1.00 0.00 30 PRO A O 11
ATOM 4753 N N . CYS A 1 31 ? 8.309 2.343 -1.023 1.00 0.00 31 CYS A N 11
ATOM 4754 C CA . CYS A 1 31 ? 7.917 3.628 -1.569 1.00 0.00 31 CYS A CA 11
ATOM 4755 C C . CYS A 1 31 ? 8.060 4.699 -0.501 1.00 0.00 31 CYS A C 11
ATOM 4756 O O . CYS A 1 31 ? 8.037 5.895 -0.783 1.00 0.00 31 CYS A O 11
ATOM 4763 N N . LYS A 1 32 ? 8.201 4.261 0.721 1.00 0.00 32 LYS A N 11
ATOM 4764 C CA . LYS A 1 32 ? 8.296 5.131 1.859 1.00 0.00 32 LYS A CA 11
ATOM 4765 C C . LYS A 1 32 ? 9.639 4.956 2.493 1.00 0.00 32 LYS A C 11
ATOM 4766 O O . LYS A 1 32 ? 9.849 3.958 3.190 1.00 0.00 32 LYS A O 11
ATOM 4786 N N . CYS A 1 1 ? -6.253 5.387 6.785 1.00 0.00 1 CYS A N 12
ATOM 4787 C CA . CYS A 1 1 ? -5.468 4.709 5.772 1.00 0.00 1 CYS A CA 12
ATOM 4788 C C . CYS A 1 1 ? -6.139 3.404 5.374 1.00 0.00 1 CYS A C 12
ATOM 4789 O O . CYS A 1 1 ? -6.870 2.802 6.172 1.00 0.00 1 CYS A O 12
ATOM 4798 N N . ALA A 1 2 ? -5.922 2.983 4.149 1.00 0.00 2 ALA A N 12
ATOM 4799 C CA . ALA A 1 2 ? -6.433 1.729 3.661 1.00 0.00 2 ALA A CA 12
ATOM 4800 C C . ALA A 1 2 ? -5.473 0.628 4.073 1.00 0.00 2 ALA A C 12
ATOM 4801 O O . ALA A 1 2 ? -4.245 0.818 4.034 1.00 0.00 2 ALA A O 12
ATOM 4808 N N . VAL A 1 3 ? -6.001 -0.490 4.489 1.00 0.00 3 VAL A N 12
ATOM 4809 C CA . VAL A 1 3 ? -5.169 -1.569 4.977 1.00 0.00 3 VAL A CA 12
ATOM 4810 C C . VAL A 1 3 ? -4.793 -2.502 3.838 1.00 0.00 3 VAL A C 12
ATOM 4811 O O . VAL A 1 3 ? -5.161 -2.258 2.677 1.00 0.00 3 VAL A O 12
ATOM 4824 N N . THR A 1 4 ? -4.060 -3.546 4.163 1.00 0.00 4 THR A N 12
ATOM 4825 C CA . THR A 1 4 ? -3.644 -4.537 3.200 1.00 0.00 4 THR A CA 12
ATOM 4826 C C . THR A 1 4 ? -4.861 -5.099 2.434 1.00 0.00 4 THR A C 12
ATOM 4827 O O . THR A 1 4 ? -5.911 -5.382 3.030 1.00 0.00 4 THR A O 12
ATOM 4838 N N . HIS A 1 5 ? -4.724 -5.158 1.112 1.00 0.00 5 HIS A N 12
ATOM 4839 C CA . HIS A 1 5 ? -5.732 -5.709 0.185 1.00 0.00 5 HIS A CA 12
ATOM 4840 C C . HIS A 1 5 ? -6.916 -4.767 -0.064 1.00 0.00 5 HIS A C 12
ATOM 4841 O O . HIS A 1 5 ? -7.824 -5.099 -0.836 1.00 0.00 5 HIS A O 12
ATOM 4855 N N . GLU A 1 6 ? -6.929 -3.613 0.579 1.00 0.00 6 GLU A N 12
ATOM 4856 C CA . GLU A 1 6 ? -7.941 -2.613 0.280 1.00 0.00 6 GLU A CA 12
ATOM 4857 C C . GLU A 1 6 ? -7.449 -1.771 -0.866 1.00 0.00 6 GLU A C 12
ATOM 4858 O O . GLU A 1 6 ? -6.255 -1.731 -1.112 1.00 0.00 6 GLU A O 12
ATOM 4870 N N . LYS A 1 7 ? -8.350 -1.125 -1.569 1.00 0.00 7 LYS A N 12
ATOM 4871 C CA . LYS A 1 7 ? -7.979 -0.291 -2.696 1.00 0.00 7 LYS A CA 12
ATOM 4872 C C . LYS A 1 7 ? -7.244 0.940 -2.212 1.00 0.00 7 LYS A C 12
ATOM 4873 O O . LYS A 1 7 ? -7.543 1.465 -1.126 1.00 0.00 7 LYS A O 12
ATOM 4892 N N . CYS A 1 8 ? -6.330 1.414 -3.007 1.00 0.00 8 CYS A N 12
ATOM 4893 C CA . CYS A 1 8 ? -5.482 2.514 -2.613 1.00 0.00 8 CYS A CA 12
ATOM 4894 C C . CYS A 1 8 ? -5.692 3.717 -3.503 1.00 0.00 8 CYS A C 12
ATOM 4895 O O . CYS A 1 8 ? -5.864 3.590 -4.717 1.00 0.00 8 CYS A O 12
ATOM 4902 N N . SER A 1 9 ? -5.725 4.876 -2.910 1.00 0.00 9 SER A N 12
ATOM 4903 C CA . SER A 1 9 ? -5.797 6.094 -3.665 1.00 0.00 9 SER A CA 12
ATOM 4904 C C . SER A 1 9 ? -4.375 6.611 -3.894 1.00 0.00 9 SER A C 12
ATOM 4905 O O . SER A 1 9 ? -4.097 7.305 -4.875 1.00 0.00 9 SER A O 12
ATOM 4913 N N . ASP A 1 10 ? -3.478 6.206 -3.011 1.00 0.00 10 ASP A N 12
ATOM 4914 C CA . ASP A 1 10 ? -2.078 6.597 -3.041 1.00 0.00 10 ASP A CA 12
ATOM 4915 C C . ASP A 1 10 ? -1.300 5.631 -2.161 1.00 0.00 10 ASP A C 12
ATOM 4916 O O . ASP A 1 10 ? -1.901 4.896 -1.390 1.00 0.00 10 ASP A O 12
ATOM 4925 N N . ASP A 1 11 ? 0.013 5.636 -2.269 1.00 0.00 11 ASP A N 12
ATOM 4926 C CA . ASP A 1 11 ? 0.879 4.741 -1.491 1.00 0.00 11 ASP A CA 12
ATOM 4927 C C . ASP A 1 11 ? 0.820 5.107 -0.025 1.00 0.00 11 ASP A C 12
ATOM 4928 O O . ASP A 1 11 ? 0.793 4.242 0.859 1.00 0.00 11 ASP A O 12
ATOM 4937 N N . TYR A 1 12 ? 0.748 6.396 0.245 1.00 0.00 12 TYR A N 12
ATOM 4938 C CA . TYR A 1 12 ? 0.716 6.875 1.602 1.00 0.00 12 TYR A CA 12
ATOM 4939 C C . TYR A 1 12 ? -0.696 6.830 2.147 1.00 0.00 12 TYR A C 12
ATOM 4940 O O . TYR A 1 12 ? -0.923 7.042 3.326 1.00 0.00 12 TYR A O 12
ATOM 4958 N N . ASP A 1 13 ? -1.633 6.499 1.273 1.00 0.00 13 ASP A N 12
ATOM 4959 C CA . ASP A 1 13 ? -3.039 6.299 1.636 1.00 0.00 13 ASP A CA 12
ATOM 4960 C C . ASP A 1 13 ? -3.185 4.921 2.270 1.00 0.00 13 ASP A C 12
ATOM 4961 O O . ASP A 1 13 ? -4.147 4.632 2.963 1.00 0.00 13 ASP A O 12
ATOM 4970 N N . CYS A 1 14 ? -2.176 4.104 2.067 1.00 0.00 14 CYS A N 12
ATOM 4971 C CA . CYS A 1 14 ? -2.119 2.772 2.617 1.00 0.00 14 CYS A CA 12
ATOM 4972 C C . CYS A 1 14 ? -1.383 2.782 3.948 1.00 0.00 14 CYS A C 12
ATOM 4973 O O . CYS A 1 14 ? -0.380 3.510 4.108 1.00 0.00 14 CYS A O 12
ATOM 4980 N N . CYS A 1 15 ? -1.875 1.993 4.887 1.00 0.00 15 CYS A N 12
ATOM 4981 C CA . CYS A 1 15 ? -1.309 1.887 6.232 1.00 0.00 15 CYS A CA 12
ATOM 4982 C C . CYS A 1 15 ? 0.076 1.242 6.194 1.00 0.00 15 CYS A C 12
ATOM 4983 O O . CYS A 1 15 ? 0.433 0.577 5.213 1.00 0.00 15 CYS A O 12
ATOM 4990 N N . GLY A 1 16 ? 0.854 1.474 7.240 1.00 0.00 16 GLY A N 12
ATOM 4991 C CA . GLY A 1 16 ? 2.152 0.842 7.389 1.00 0.00 16 GLY A CA 12
ATOM 4992 C C . GLY A 1 16 ? 3.093 1.133 6.242 1.00 0.00 16 GLY A C 12
ATOM 4993 O O . GLY A 1 16 ? 3.046 2.206 5.645 1.00 0.00 16 GLY A O 12
ATOM 4997 N N . SER A 1 17 ? 3.879 0.164 5.881 1.00 0.00 17 SER A N 12
ATOM 4998 C CA . SER A 1 17 ? 4.855 0.310 4.826 1.00 0.00 17 SER A CA 12
ATOM 4999 C C . SER A 1 17 ? 4.285 -0.141 3.473 1.00 0.00 17 SER A C 12
ATOM 5000 O O . SER A 1 17 ? 5.025 -0.344 2.505 1.00 0.00 17 SER A O 12
ATOM 5008 N N . LEU A 1 18 ? 2.959 -0.254 3.410 1.00 0.00 18 LEU A N 12
ATOM 5009 C CA . LEU A 1 18 ? 2.275 -0.674 2.201 1.00 0.00 18 LEU A CA 12
ATOM 5010 C C . LEU A 1 18 ? 2.341 0.403 1.137 1.00 0.00 18 LEU A C 12
ATOM 5011 O O . LEU A 1 18 ? 2.517 1.600 1.444 1.00 0.00 18 LEU A O 12
ATOM 5027 N N . CYS A 1 19 ? 2.173 -0.015 -0.077 1.00 0.00 19 CYS A N 12
ATOM 5028 C CA . CYS A 1 19 ? 2.208 0.842 -1.219 1.00 0.00 19 CYS A CA 12
ATOM 5029 C C . CYS A 1 19 ? 0.957 0.631 -2.048 1.00 0.00 19 CYS A C 12
ATOM 5030 O O . CYS A 1 19 ? 0.156 -0.267 -1.758 1.00 0.00 19 CYS A O 12
ATOM 5037 N N . CYS A 1 20 ? 0.792 1.429 -3.058 1.00 0.00 20 CYS A N 12
ATOM 5038 C CA . CYS A 1 20 ? -0.370 1.376 -3.889 1.00 0.00 20 CYS A CA 12
ATOM 5039 C C . CYS A 1 20 ? -0.064 0.623 -5.175 1.00 0.00 20 CYS A C 12
ATOM 5040 O O . CYS A 1 20 ? 0.859 0.975 -5.922 1.00 0.00 20 CYS A O 12
ATOM 5047 N N . VAL A 1 21 ? -0.797 -0.427 -5.396 1.00 0.00 21 VAL A N 12
ATOM 5048 C CA . VAL A 1 21 ? -0.686 -1.235 -6.588 1.00 0.00 21 VAL A CA 12
ATOM 5049 C C . VAL A 1 21 ? -2.123 -1.641 -6.986 1.00 0.00 21 VAL A C 12
ATOM 5050 O O . VAL A 1 21 ? -2.417 -2.751 -7.413 1.00 0.00 21 VAL A O 12
ATOM 5063 N N . GLY A 1 22 ? -3.020 -0.693 -6.833 1.00 0.00 22 GLY A N 12
ATOM 5064 C CA . GLY A 1 22 ? -4.434 -0.940 -7.034 1.00 0.00 22 GLY A CA 12
ATOM 5065 C C . GLY A 1 22 ? -5.036 -1.204 -5.699 1.00 0.00 22 GLY A C 12
ATOM 5066 O O . GLY A 1 22 ? -6.014 -0.575 -5.285 1.00 0.00 22 GLY A O 12
ATOM 5070 N N . ILE A 1 23 ? -4.394 -2.097 -5.010 1.00 0.00 23 ILE A N 12
ATOM 5071 C CA . ILE A 1 23 ? -4.684 -2.401 -3.655 1.00 0.00 23 ILE A CA 12
ATOM 5072 C C . ILE A 1 23 ? -3.464 -2.031 -2.834 1.00 0.00 23 ILE A C 12
ATOM 5073 O O . ILE A 1 23 ? -2.388 -1.783 -3.394 1.00 0.00 23 ILE A O 12
ATOM 5089 N N . CYS A 1 24 ? -3.629 -1.943 -1.562 1.00 0.00 24 CYS A N 12
ATOM 5090 C CA . CYS A 1 24 ? -2.541 -1.671 -0.672 1.00 0.00 24 CYS A CA 12
ATOM 5091 C C . CYS A 1 24 ? -1.763 -2.935 -0.382 1.00 0.00 24 CYS A C 12
ATOM 5092 O O . CYS A 1 24 ? -2.297 -3.891 0.207 1.00 0.00 24 CYS A O 12
ATOM 5099 N N . ALA A 1 25 ? -0.531 -2.948 -0.833 1.00 0.00 25 ALA A N 12
ATOM 5100 C CA . ALA A 1 25 ? 0.380 -4.054 -0.652 1.00 0.00 25 ALA A CA 12
ATOM 5101 C C . ALA A 1 25 ? 1.789 -3.497 -0.646 1.00 0.00 25 ALA A C 12
ATOM 5102 O O . ALA A 1 25 ? 2.045 -2.483 -1.294 1.00 0.00 25 ALA A O 12
ATOM 5109 N N . LYS A 1 26 ? 2.689 -4.103 0.087 1.00 0.00 26 LYS A N 12
ATOM 5110 C CA . LYS A 1 26 ? 4.048 -3.605 0.130 1.00 0.00 26 LYS A CA 12
ATOM 5111 C C . LYS A 1 26 ? 4.803 -4.137 -1.065 1.00 0.00 26 LYS A C 12
ATOM 5112 O O . LYS A 1 26 ? 4.891 -5.352 -1.262 1.00 0.00 26 LYS A O 12
ATOM 5131 N N . THR A 1 27 ? 5.321 -3.252 -1.853 1.00 0.00 27 THR A N 12
ATOM 5132 C CA . THR A 1 27 ? 6.046 -3.603 -3.034 1.00 0.00 27 THR A CA 12
ATOM 5133 C C . THR A 1 27 ? 7.468 -4.097 -2.696 1.00 0.00 27 THR A C 12
ATOM 5134 O O . THR A 1 27 ? 7.860 -4.114 -1.510 1.00 0.00 27 THR A O 12
ATOM 5145 N N . ILE A 1 28 ? 8.223 -4.513 -3.720 1.00 0.00 28 ILE A N 12
ATOM 5146 C CA . ILE A 1 28 ? 9.603 -4.989 -3.537 1.00 0.00 28 ILE A CA 12
ATOM 5147 C C . ILE A 1 28 ? 10.430 -3.865 -2.929 1.00 0.00 28 ILE A C 12
ATOM 5148 O O . ILE A 1 28 ? 11.191 -4.062 -1.978 1.00 0.00 28 ILE A O 12
ATOM 5164 N N . ALA A 1 29 ? 10.248 -2.693 -3.468 1.00 0.00 29 ALA A N 12
ATOM 5165 C CA . ALA A 1 29 ? 10.875 -1.517 -2.962 1.00 0.00 29 ALA A CA 12
ATOM 5166 C C . ALA A 1 29 ? 9.822 -0.687 -2.247 1.00 0.00 29 ALA A C 12
ATOM 5167 O O . ALA A 1 29 ? 8.843 -0.263 -2.871 1.00 0.00 29 ALA A O 12
ATOM 5174 N N . PRO A 1 30 ? 9.950 -0.514 -0.922 1.00 0.00 30 PRO A N 12
ATOM 5175 C CA . PRO A 1 30 ? 9.014 0.291 -0.135 1.00 0.00 30 PRO A CA 12
ATOM 5176 C C . PRO A 1 30 ? 8.965 1.752 -0.603 1.00 0.00 30 PRO A C 12
ATOM 5177 O O . PRO A 1 30 ? 10.004 2.381 -0.881 1.00 0.00 30 PRO A O 12
ATOM 5188 N N . CYS A 1 31 ? 7.768 2.267 -0.694 1.00 0.00 31 CYS A N 12
ATOM 5189 C CA . CYS A 1 31 ? 7.506 3.625 -1.146 1.00 0.00 31 CYS A CA 12
ATOM 5190 C C . CYS A 1 31 ? 7.546 4.619 0.011 1.00 0.00 31 CYS A C 12
ATOM 5191 O O . CYS A 1 31 ? 7.449 5.838 -0.191 1.00 0.00 31 CYS A O 12
ATOM 5198 N N . LYS A 1 32 ? 7.654 4.109 1.213 1.00 0.00 32 LYS A N 12
ATOM 5199 C CA . LYS A 1 32 ? 7.748 4.949 2.368 1.00 0.00 32 LYS A CA 12
ATOM 5200 C C . LYS A 1 32 ? 9.138 4.830 2.923 1.00 0.00 32 LYS A C 12
ATOM 5201 O O . LYS A 1 32 ? 9.382 3.930 3.727 1.00 0.00 32 LYS A O 12
ATOM 5221 N N . CYS A 1 1 ? -6.486 5.102 6.909 1.00 0.00 1 CYS A N 13
ATOM 5222 C CA . CYS A 1 1 ? -5.726 4.659 5.758 1.00 0.00 1 CYS A CA 13
ATOM 5223 C C . CYS A 1 1 ? -6.258 3.319 5.293 1.00 0.00 1 CYS A C 13
ATOM 5224 O O . CYS A 1 1 ? -7.085 2.709 5.977 1.00 0.00 1 CYS A O 13
ATOM 5233 N N . ALA A 1 2 ? -5.845 2.878 4.131 1.00 0.00 2 ALA A N 13
ATOM 5234 C CA . ALA A 1 2 ? -6.283 1.605 3.615 1.00 0.00 2 ALA A CA 13
ATOM 5235 C C . ALA A 1 2 ? -5.318 0.518 4.051 1.00 0.00 2 ALA A C 13
ATOM 5236 O O . ALA A 1 2 ? -4.090 0.698 3.980 1.00 0.00 2 ALA A O 13
ATOM 5243 N N . VAL A 1 3 ? -5.849 -0.582 4.532 1.00 0.00 3 VAL A N 13
ATOM 5244 C CA . VAL A 1 3 ? -5.017 -1.674 5.000 1.00 0.00 3 VAL A CA 13
ATOM 5245 C C . VAL A 1 3 ? -4.679 -2.611 3.849 1.00 0.00 3 VAL A C 13
ATOM 5246 O O . VAL A 1 3 ? -5.019 -2.335 2.686 1.00 0.00 3 VAL A O 13
ATOM 5259 N N . THR A 1 4 ? -4.005 -3.690 4.169 1.00 0.00 4 THR A N 13
ATOM 5260 C CA . THR A 1 4 ? -3.610 -4.685 3.204 1.00 0.00 4 THR A CA 13
ATOM 5261 C C . THR A 1 4 ? -4.834 -5.202 2.412 1.00 0.00 4 THR A C 13
ATOM 5262 O O . THR A 1 4 ? -5.886 -5.526 2.993 1.00 0.00 4 THR A O 13
ATOM 5273 N N . HIS A 1 5 ? -4.703 -5.172 1.090 1.00 0.00 5 HIS A N 13
ATOM 5274 C CA . HIS A 1 5 ? -5.714 -5.647 0.136 1.00 0.00 5 HIS A CA 13
ATOM 5275 C C . HIS A 1 5 ? -6.888 -4.689 -0.064 1.00 0.00 5 HIS A C 13
ATOM 5276 O O . HIS A 1 5 ? -7.786 -4.966 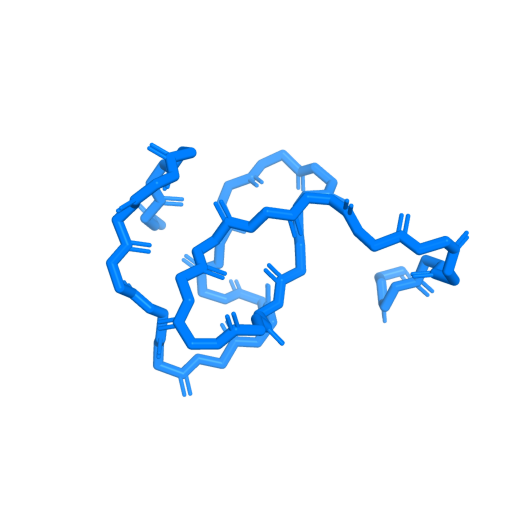-0.871 1.00 0.00 5 HIS A O 13
ATOM 5290 N N . GLU A 1 6 ? -6.893 -3.570 0.643 1.00 0.00 6 GLU A N 13
ATOM 5291 C CA . GLU A 1 6 ? -7.900 -2.550 0.405 1.00 0.00 6 GLU A CA 13
ATOM 5292 C C . GLU A 1 6 ? -7.471 -1.684 -0.755 1.00 0.00 6 GLU A C 13
ATOM 5293 O O . GLU A 1 6 ? -6.287 -1.634 -1.078 1.00 0.00 6 GLU A O 13
ATOM 5305 N N . LYS A 1 7 ? -8.420 -1.019 -1.378 1.00 0.00 7 LYS A N 13
ATOM 5306 C CA . LYS A 1 7 ? -8.155 -0.170 -2.501 1.00 0.00 7 LYS A CA 13
ATOM 5307 C C . LYS A 1 7 ? -7.374 1.053 -2.038 1.00 0.00 7 LYS A C 13
ATOM 5308 O O . LYS A 1 7 ? -7.654 1.604 -0.965 1.00 0.00 7 LYS A O 13
ATOM 5327 N N . CYS A 1 8 ? -6.447 1.488 -2.837 1.00 0.00 8 CYS A N 13
ATOM 5328 C CA . CYS A 1 8 ? -5.605 2.601 -2.482 1.00 0.00 8 CYS A CA 13
ATOM 5329 C C . CYS A 1 8 ? -5.810 3.750 -3.433 1.00 0.00 8 CYS A C 13
ATOM 5330 O O . CYS A 1 8 ? -6.081 3.549 -4.624 1.00 0.00 8 CYS A O 13
ATOM 5337 N N . SER A 1 9 ? -5.748 4.941 -2.909 1.00 0.00 9 SER A N 13
ATOM 5338 C CA . SER A 1 9 ? -5.833 6.122 -3.721 1.00 0.00 9 SER A CA 13
ATOM 5339 C C . SER A 1 9 ? -4.421 6.657 -3.993 1.00 0.00 9 SER A C 13
ATOM 5340 O O . SER A 1 9 ? -4.182 7.388 -4.971 1.00 0.00 9 SER A O 13
ATOM 5348 N N . ASP A 1 10 ? -3.493 6.252 -3.142 1.00 0.00 10 ASP A N 13
ATOM 5349 C CA . ASP A 1 10 ? -2.100 6.665 -3.206 1.00 0.00 10 ASP A CA 13
ATOM 5350 C C . ASP A 1 10 ? -1.295 5.714 -2.341 1.00 0.00 10 ASP A C 13
ATOM 5351 O O . ASP A 1 10 ? -1.875 4.955 -1.576 1.00 0.00 10 ASP A O 13
ATOM 5360 N N . ASP A 1 11 ? 0.014 5.746 -2.454 1.00 0.00 11 ASP A N 13
ATOM 5361 C CA . ASP A 1 11 ? 0.890 4.859 -1.680 1.00 0.00 11 ASP A CA 13
ATOM 5362 C C . ASP A 1 11 ? 0.873 5.245 -0.221 1.00 0.00 11 ASP A C 13
ATOM 5363 O O . ASP A 1 11 ? 0.874 4.396 0.659 1.00 0.00 11 ASP A O 13
ATOM 5372 N N . TYR A 1 12 ? 0.783 6.536 0.041 1.00 0.00 12 TYR A N 13
ATOM 5373 C CA . TYR A 1 12 ? 0.784 7.027 1.409 1.00 0.00 12 TYR A CA 13
ATOM 5374 C C . TYR A 1 12 ? -0.627 6.983 1.985 1.00 0.00 12 TYR A C 13
ATOM 5375 O O . TYR A 1 12 ? -0.872 7.368 3.127 1.00 0.00 12 TYR A O 13
ATOM 5393 N N . ASP A 1 13 ? -1.541 6.488 1.179 1.00 0.00 13 ASP A N 13
ATOM 5394 C CA . ASP A 1 13 ? -2.930 6.292 1.570 1.00 0.00 13 ASP A CA 13
ATOM 5395 C C . ASP A 1 13 ? -3.062 4.915 2.216 1.00 0.00 13 ASP A C 13
ATOM 5396 O O . ASP A 1 13 ? -4.043 4.599 2.888 1.00 0.00 13 ASP A O 13
ATOM 5405 N N . CYS A 1 14 ? -2.032 4.122 2.043 1.00 0.00 14 CYS A N 13
ATOM 5406 C CA . CYS A 1 14 ? -1.972 2.796 2.595 1.00 0.00 14 CYS A CA 13
ATOM 5407 C C . CYS A 1 14 ? -1.298 2.820 3.959 1.00 0.00 14 CYS A C 13
ATOM 5408 O O . CYS A 1 14 ? -0.400 3.643 4.205 1.00 0.00 14 CYS A O 13
ATOM 5415 N N . CYS A 1 15 ? -1.747 1.956 4.837 1.00 0.00 15 CYS A N 13
ATOM 5416 C CA . CYS A 1 15 ? -1.229 1.864 6.192 1.00 0.00 15 CYS A CA 13
ATOM 5417 C C . CYS A 1 15 ? 0.121 1.147 6.216 1.00 0.00 15 CYS A C 13
ATOM 5418 O O . CYS A 1 15 ? 0.409 0.320 5.346 1.00 0.00 15 CYS A O 13
ATOM 5425 N N . GLY A 1 16 ? 0.956 1.498 7.180 1.00 0.00 16 GLY A N 13
ATOM 5426 C CA . GLY A 1 16 ? 2.220 0.812 7.373 1.00 0.00 16 GLY A CA 13
ATOM 5427 C C . GLY A 1 16 ? 3.187 1.093 6.257 1.00 0.00 16 GLY A C 13
ATOM 5428 O O . GLY A 1 16 ? 3.307 2.222 5.818 1.00 0.00 16 GLY A O 13
ATOM 5432 N N . SER A 1 17 ? 3.843 0.082 5.780 1.00 0.00 17 SER A N 13
ATOM 5433 C CA . SER A 1 17 ? 4.791 0.230 4.698 1.00 0.00 17 SER A CA 13
ATOM 5434 C C . SER A 1 17 ? 4.174 -0.189 3.367 1.00 0.00 17 SER A C 13
ATOM 5435 O O . SER A 1 17 ? 4.876 -0.358 2.372 1.00 0.00 17 SER A O 13
ATOM 5443 N N . LEU A 1 18 ? 2.863 -0.348 3.350 1.00 0.00 18 LEU A N 13
ATOM 5444 C CA . LEU A 1 18 ? 2.171 -0.758 2.148 1.00 0.00 18 LEU A CA 13
ATOM 5445 C C . LEU A 1 18 ? 2.188 0.351 1.126 1.00 0.00 18 LEU A C 13
ATOM 5446 O O . LEU A 1 18 ? 2.161 1.536 1.478 1.00 0.00 18 LEU A O 13
ATOM 5462 N N . CYS A 1 19 ? 2.216 -0.028 -0.109 1.00 0.00 19 CYS A N 13
ATOM 5463 C CA . CYS A 1 19 ? 2.227 0.898 -1.188 1.00 0.00 19 CYS A CA 13
ATOM 5464 C C . CYS A 1 19 ? 1.047 0.598 -2.093 1.00 0.00 19 CYS A C 13
ATOM 5465 O O . CYS A 1 19 ? 0.366 -0.432 -1.920 1.00 0.00 19 CYS A O 13
ATOM 5472 N N . CYS A 1 20 ? 0.806 1.443 -3.048 1.00 0.00 20 CYS A N 13
ATOM 5473 C CA . CYS A 1 20 ? -0.364 1.335 -3.858 1.00 0.00 20 CYS A CA 13
ATOM 5474 C C . CYS A 1 20 ? -0.066 0.621 -5.163 1.00 0.00 20 CYS A C 13
ATOM 5475 O O . CYS A 1 20 ? 0.765 1.063 -5.958 1.00 0.00 20 CYS A O 13
ATOM 5482 N N . VAL A 1 21 ? -0.714 -0.494 -5.355 1.00 0.00 21 VAL A N 13
ATOM 5483 C CA . VAL A 1 21 ? -0.642 -1.269 -6.590 1.00 0.00 21 VAL A CA 13
ATOM 5484 C C . VAL A 1 21 ? -2.069 -1.572 -7.020 1.00 0.00 21 VAL A C 13
ATOM 5485 O O . VAL A 1 21 ? -2.390 -2.647 -7.492 1.00 0.00 21 VAL A O 13
ATOM 5498 N N . GLY A 1 22 ? -2.929 -0.604 -6.833 1.00 0.00 22 GLY A N 13
ATOM 5499 C CA . GLY A 1 22 ? -4.338 -0.796 -7.097 1.00 0.00 22 GLY A CA 13
ATOM 5500 C C . GLY A 1 22 ? -5.005 -1.056 -5.791 1.00 0.00 22 GLY A C 13
ATOM 5501 O O . GLY A 1 22 ? -6.033 -0.453 -5.437 1.00 0.00 22 GLY A O 13
ATOM 5505 N N . ILE A 1 23 ? -4.384 -1.921 -5.063 1.00 0.00 23 ILE A N 13
ATOM 5506 C CA . ILE A 1 23 ? -4.727 -2.213 -3.713 1.00 0.00 23 ILE A CA 13
ATOM 5507 C C . ILE A 1 23 ? -3.482 -1.961 -2.881 1.00 0.00 23 ILE A C 13
ATOM 5508 O O . ILE A 1 23 ? -2.383 -1.806 -3.444 1.00 0.00 23 ILE A O 13
ATOM 5524 N N . CYS A 1 24 ? -3.632 -1.865 -1.608 1.00 0.00 24 CYS A N 13
ATOM 5525 C CA . CYS A 1 24 ? -2.504 -1.693 -0.736 1.00 0.00 24 CYS A CA 13
ATOM 5526 C C . CYS A 1 24 ? -1.827 -3.018 -0.502 1.00 0.00 24 CYS A C 13
ATOM 5527 O O . CYS A 1 24 ? -2.436 -3.960 0.030 1.00 0.00 24 CYS A O 13
ATOM 5534 N N . ALA A 1 25 ? -0.599 -3.108 -0.935 1.00 0.00 25 ALA A N 13
ATOM 5535 C CA . ALA A 1 25 ? 0.186 -4.302 -0.794 1.00 0.00 25 ALA A CA 13
ATOM 5536 C C . ALA A 1 25 ? 1.616 -3.910 -0.524 1.00 0.00 25 ALA A C 13
ATOM 5537 O O . ALA A 1 25 ? 2.005 -2.757 -0.769 1.00 0.00 25 ALA A O 13
ATOM 5544 N N . LYS A 1 26 ? 2.382 -4.823 -0.013 1.00 0.00 26 LYS A N 13
ATOM 5545 C CA . LYS A 1 26 ? 3.752 -4.563 0.299 1.00 0.00 26 LYS A CA 13
ATOM 5546 C C . LYS A 1 26 ? 4.573 -4.790 -0.957 1.00 0.00 26 LYS A C 13
ATOM 5547 O O . LYS A 1 26 ? 4.582 -5.888 -1.518 1.00 0.00 26 LYS A O 13
ATOM 5566 N N . THR A 1 27 ? 5.198 -3.758 -1.418 1.00 0.00 27 THR A N 13
ATOM 5567 C CA . THR A 1 27 ? 5.958 -3.788 -2.626 1.00 0.00 27 THR A CA 13
ATOM 5568 C C . THR A 1 27 ? 7.383 -4.298 -2.394 1.00 0.00 27 THR A C 13
ATOM 5569 O O . THR A 1 27 ? 7.783 -4.568 -1.248 1.00 0.00 27 THR A O 13
ATOM 5580 N N . ILE A 1 28 ? 8.128 -4.464 -3.465 1.00 0.00 28 ILE A N 13
ATOM 5581 C CA . ILE A 1 28 ? 9.512 -4.882 -3.383 1.00 0.00 28 ILE A CA 13
ATOM 5582 C C . ILE A 1 28 ? 10.321 -3.716 -2.843 1.00 0.00 28 ILE A C 13
ATOM 5583 O O . ILE A 1 28 ? 11.082 -3.852 -1.878 1.00 0.00 28 ILE A O 13
ATOM 5599 N N . ALA A 1 29 ? 10.111 -2.570 -3.449 1.00 0.00 29 ALA A N 13
ATOM 5600 C CA . ALA A 1 29 ? 10.744 -1.355 -3.033 1.00 0.00 29 ALA A CA 13
ATOM 5601 C C . ALA A 1 29 ? 9.744 -0.544 -2.221 1.00 0.00 29 ALA A C 13
ATOM 5602 O O . ALA A 1 29 ? 8.610 -0.337 -2.661 1.00 0.00 29 ALA A O 13
ATOM 5609 N N . PRO A 1 30 ? 10.115 -0.109 -1.025 1.00 0.00 30 PRO A N 13
ATOM 5610 C CA . PRO A 1 30 ? 9.222 0.645 -0.166 1.00 0.00 30 PRO A CA 13
ATOM 5611 C C . PRO A 1 30 ? 9.053 2.092 -0.638 1.00 0.00 30 PRO A C 13
ATOM 5612 O O . PRO A 1 30 ? 10.023 2.767 -1.002 1.00 0.00 30 PRO A O 13
ATOM 5623 N N . CYS A 1 31 ? 7.829 2.549 -0.636 1.00 0.00 31 CYS A N 13
ATOM 5624 C CA . CYS A 1 31 ? 7.486 3.898 -1.057 1.00 0.00 31 CYS A CA 13
ATOM 5625 C C . CYS A 1 31 ? 7.620 4.884 0.098 1.00 0.00 31 CYS A C 13
ATOM 5626 O O . CYS A 1 31 ? 7.502 6.095 -0.083 1.00 0.00 31 CYS A O 13
ATOM 5633 N N . LYS A 1 32 ? 7.863 4.367 1.277 1.00 0.00 32 LYS A N 13
ATOM 5634 C CA . LYS A 1 32 ? 7.991 5.184 2.447 1.00 0.00 32 LYS A CA 13
ATOM 5635 C C . LYS A 1 32 ? 9.383 5.038 3.004 1.00 0.00 32 LYS A C 13
ATOM 5636 O O . LYS A 1 32 ? 10.222 5.904 2.734 1.00 0.00 32 LYS A O 13
ATOM 5656 N N . CYS A 1 1 ? -6.224 5.182 6.916 1.00 0.00 1 CYS A N 14
ATOM 5657 C CA . CYS A 1 1 ? -5.552 4.524 5.809 1.00 0.00 1 CYS A CA 14
ATOM 5658 C C . CYS A 1 1 ? -6.197 3.173 5.518 1.00 0.00 1 CYS A C 14
ATOM 5659 O O . CYS A 1 1 ? -6.996 2.666 6.318 1.00 0.00 1 CYS A O 14
ATOM 5668 N N . ALA A 1 2 ? -5.883 2.616 4.371 1.00 0.00 2 ALA A N 14
ATOM 5669 C CA . ALA A 1 2 ? -6.384 1.328 3.971 1.00 0.00 2 ALA A CA 14
ATOM 5670 C C . ALA A 1 2 ? -5.361 0.255 4.292 1.00 0.00 2 ALA A C 14
ATOM 5671 O O . ALA A 1 2 ? -4.139 0.518 4.269 1.00 0.00 2 ALA A O 14
ATOM 5678 N N . VAL A 1 3 ? -5.837 -0.919 4.603 1.00 0.00 3 VAL A N 14
ATOM 5679 C CA . VAL A 1 3 ? -4.975 -2.025 4.962 1.00 0.00 3 VAL A CA 14
ATOM 5680 C C . VAL A 1 3 ? -4.644 -2.858 3.723 1.00 0.00 3 VAL A C 14
ATOM 5681 O O . VAL A 1 3 ? -5.041 -2.501 2.600 1.00 0.00 3 VAL A O 14
ATOM 5694 N N . THR A 1 4 ? -3.923 -3.949 3.918 1.00 0.00 4 THR A N 14
ATOM 5695 C CA . THR A 1 4 ? -3.561 -4.829 2.840 1.00 0.00 4 THR A CA 14
ATOM 5696 C C . THR A 1 4 ? -4.836 -5.384 2.171 1.00 0.00 4 THR A C 14
ATOM 5697 O O . THR A 1 4 ? -5.801 -5.748 2.860 1.00 0.00 4 THR A O 14
ATOM 5708 N N . HIS A 1 5 ? -4.842 -5.357 0.841 1.00 0.00 5 HIS A N 14
ATOM 5709 C CA . HIS A 1 5 ? -5.939 -5.853 -0.013 1.00 0.00 5 HIS A CA 14
ATOM 5710 C C . HIS A 1 5 ? -7.062 -4.848 -0.207 1.00 0.00 5 HIS A C 14
ATOM 5711 O O . HIS A 1 5 ? -7.986 -5.081 -0.994 1.00 0.00 5 HIS A O 14
ATOM 5725 N N . GLU A 1 6 ? -7.001 -3.736 0.481 1.00 0.00 6 GLU A N 14
ATOM 5726 C CA . GLU A 1 6 ? -7.942 -2.670 0.222 1.00 0.00 6 GLU A CA 14
ATOM 5727 C C . GLU A 1 6 ? -7.421 -1.836 -0.920 1.00 0.00 6 GLU A C 14
ATOM 5728 O O . GLU A 1 6 ? -6.226 -1.866 -1.199 1.00 0.00 6 GLU A O 14
ATOM 5740 N N . LYS A 1 7 ? -8.293 -1.124 -1.600 1.00 0.00 7 LYS A N 14
ATOM 5741 C CA . LYS A 1 7 ? -7.863 -0.277 -2.690 1.00 0.00 7 LYS A CA 14
ATOM 5742 C C . LYS A 1 7 ? -7.135 0.937 -2.167 1.00 0.00 7 LYS A C 14
ATOM 5743 O O . LYS A 1 7 ? -7.395 1.402 -1.050 1.00 0.00 7 LYS A O 14
ATOM 5762 N N . CYS A 1 8 ? -6.264 1.461 -2.966 1.00 0.00 8 CYS A N 14
ATOM 5763 C CA . CYS A 1 8 ? -5.463 2.571 -2.554 1.00 0.00 8 CYS A CA 14
ATOM 5764 C C . CYS A 1 8 ? -5.747 3.783 -3.399 1.00 0.00 8 CYS A C 14
ATOM 5765 O O . CYS A 1 8 ? -5.938 3.684 -4.615 1.00 0.00 8 CYS A O 14
ATOM 5772 N N . SER A 1 9 ? -5.828 4.913 -2.753 1.00 0.00 9 SER A N 14
ATOM 5773 C CA . SER A 1 9 ? -6.012 6.162 -3.432 1.00 0.00 9 SER A CA 14
ATOM 5774 C C . SER A 1 9 ? -4.628 6.781 -3.701 1.00 0.00 9 SER A C 14
ATOM 5775 O O . SER A 1 9 ? -4.434 7.534 -4.657 1.00 0.00 9 SER A O 14
ATOM 5783 N N . ASP A 1 10 ? -3.672 6.411 -2.864 1.00 0.00 10 ASP A N 14
ATOM 5784 C CA . ASP A 1 10 ? -2.297 6.897 -2.923 1.00 0.00 10 ASP A CA 14
ATOM 5785 C C . ASP A 1 10 ? -1.458 5.958 -2.075 1.00 0.00 10 ASP A C 14
ATOM 5786 O O . ASP A 1 10 ? -2.018 5.118 -1.371 1.00 0.00 10 ASP A O 14
ATOM 5795 N N . ASP A 1 11 ? -0.151 6.090 -2.124 1.00 0.00 11 ASP A N 14
ATOM 5796 C CA . ASP A 1 11 ? 0.755 5.252 -1.343 1.00 0.00 11 ASP A CA 14
ATOM 5797 C C . ASP A 1 11 ? 0.586 5.543 0.136 1.00 0.00 11 ASP A C 14
ATOM 5798 O O . ASP A 1 11 ? 0.571 4.639 0.971 1.00 0.00 11 ASP A O 14
ATOM 5807 N N . TYR A 1 12 ? 0.387 6.806 0.459 1.00 0.00 12 TYR A N 14
ATOM 5808 C CA . TYR A 1 12 ? 0.215 7.228 1.842 1.00 0.00 12 TYR A CA 14
ATOM 5809 C C . TYR A 1 12 ? -1.223 7.080 2.284 1.00 0.00 12 TYR A C 14
ATOM 5810 O O . TYR A 1 12 ? -1.593 7.449 3.392 1.00 0.00 12 TYR A O 14
ATOM 5828 N N . ASP A 1 13 ? -2.029 6.533 1.411 1.00 0.00 13 ASP A N 14
ATOM 5829 C CA . ASP A 1 13 ? -3.405 6.210 1.729 1.00 0.00 13 ASP A CA 14
ATOM 5830 C C . ASP A 1 13 ? -3.440 4.794 2.304 1.00 0.00 13 ASP A C 14
ATOM 5831 O O . ASP A 1 13 ? -4.413 4.365 2.897 1.00 0.00 13 ASP A O 14
ATOM 5840 N N . CYS A 1 14 ? -2.327 4.106 2.167 1.00 0.00 14 CYS A N 14
ATOM 5841 C CA . CYS A 1 14 ? -2.164 2.764 2.685 1.00 0.00 14 CYS A CA 14
ATOM 5842 C C . CYS A 1 14 ? -1.406 2.810 4.002 1.00 0.00 14 CYS A C 14
ATOM 5843 O O . CYS A 1 14 ? -0.466 3.611 4.157 1.00 0.00 14 CYS A O 14
ATOM 5850 N N . CYS A 1 15 ? -1.818 1.977 4.937 1.00 0.00 15 CYS A N 14
ATOM 5851 C CA . CYS A 1 15 ? -1.212 1.904 6.265 1.00 0.00 15 CYS A CA 14
ATOM 5852 C C . CYS A 1 15 ? 0.200 1.321 6.205 1.00 0.00 15 CYS A C 14
ATOM 5853 O O . CYS A 1 15 ? 0.547 0.619 5.251 1.00 0.00 15 CYS A O 14
ATOM 5860 N N . GLY A 1 16 ? 1.007 1.646 7.209 1.00 0.00 16 GLY A N 14
ATOM 5861 C CA . GLY A 1 16 ? 2.348 1.106 7.347 1.00 0.00 16 GLY A CA 14
ATOM 5862 C C . GLY A 1 16 ? 3.227 1.317 6.133 1.00 0.00 16 GLY A C 14
ATOM 5863 O O . GLY A 1 16 ? 3.178 2.364 5.486 1.00 0.00 16 GLY A O 14
ATOM 5867 N N . SER A 1 17 ? 3.993 0.313 5.806 1.00 0.00 17 SER A N 14
ATOM 5868 C CA . SER A 1 17 ? 4.921 0.368 4.703 1.00 0.00 17 SER A CA 14
ATOM 5869 C C . SER A 1 17 ? 4.282 -0.054 3.366 1.00 0.00 17 SER A C 14
ATOM 5870 O O . SER A 1 17 ? 4.982 -0.179 2.344 1.00 0.00 17 SER A O 14
ATOM 5878 N N . LEU A 1 18 ? 2.960 -0.241 3.366 1.00 0.00 18 LEU A N 14
ATOM 5879 C CA . LEU A 1 18 ? 2.239 -0.649 2.162 1.00 0.00 18 LEU A CA 14
ATOM 5880 C C . LEU A 1 18 ? 2.303 0.446 1.118 1.00 0.00 18 LEU A C 14
ATOM 5881 O O . LEU A 1 18 ? 2.323 1.640 1.454 1.00 0.00 18 LEU A O 14
ATOM 5897 N N . CYS A 1 19 ? 2.303 0.052 -0.112 1.00 0.00 19 CYS A N 14
ATOM 5898 C CA . CYS A 1 19 ? 2.368 0.973 -1.205 1.00 0.00 19 CYS A CA 14
ATOM 5899 C C . CYS A 1 19 ? 1.179 0.764 -2.099 1.00 0.00 19 CYS A C 14
ATOM 5900 O O . CYS A 1 19 ? 0.504 -0.281 -2.015 1.00 0.00 19 CYS A O 14
ATOM 5907 N N . CYS A 1 20 ? 0.901 1.726 -2.936 1.00 0.00 20 CYS A N 14
ATOM 5908 C CA . CYS A 1 20 ? -0.249 1.656 -3.775 1.00 0.00 20 CYS A CA 14
ATOM 5909 C C . CYS A 1 20 ? 0.101 1.031 -5.109 1.00 0.00 20 CYS A C 14
ATOM 5910 O O . CYS A 1 20 ? 0.954 1.533 -5.853 1.00 0.00 20 CYS A O 14
ATOM 5917 N N . VAL A 1 21 ? -0.515 -0.079 -5.374 1.00 0.00 21 VAL A N 14
ATOM 5918 C CA . VAL A 1 21 ? -0.383 -0.778 -6.620 1.00 0.00 21 VAL A CA 14
ATOM 5919 C C . VAL A 1 21 ? -1.767 -1.341 -6.977 1.00 0.00 21 VAL A C 14
ATOM 5920 O O . VAL A 1 21 ? -2.031 -2.564 -6.966 1.00 0.00 21 VAL A O 14
ATOM 5933 N N . GLY A 1 22 ? -2.695 -0.415 -7.165 1.00 0.00 22 GLY A N 14
ATOM 5934 C CA . GLY A 1 22 ? -4.095 -0.748 -7.366 1.00 0.00 22 GLY A CA 14
ATOM 5935 C C . GLY A 1 22 ? -4.761 -0.927 -6.022 1.00 0.00 22 GLY A C 14
ATOM 5936 O O . GLY A 1 22 ? -5.784 -0.284 -5.697 1.00 0.00 22 GLY A O 14
ATOM 5940 N N . ILE A 1 23 ? -4.155 -1.768 -5.235 1.00 0.00 23 ILE A N 14
ATOM 5941 C CA . ILE A 1 23 ? -4.546 -2.031 -3.895 1.00 0.00 23 ILE A CA 14
ATOM 5942 C C . ILE A 1 23 ? -3.349 -1.791 -2.997 1.00 0.00 23 ILE A C 14
ATOM 5943 O O . ILE A 1 23 ? -2.210 -1.658 -3.489 1.00 0.00 23 ILE A O 14
ATOM 5959 N N . CYS A 1 24 ? -3.594 -1.707 -1.731 1.00 0.00 24 CYS A N 14
ATOM 5960 C CA . CYS A 1 24 ? -2.551 -1.563 -0.768 1.00 0.00 24 CYS A CA 14
ATOM 5961 C C . CYS A 1 24 ? -1.916 -2.910 -0.540 1.00 0.00 24 CYS A C 14
ATOM 5962 O O . CYS A 1 24 ? -2.567 -3.853 -0.047 1.00 0.00 24 CYS A O 14
ATOM 5969 N N . ALA A 1 25 ? -0.687 -3.026 -0.948 1.00 0.00 25 ALA A N 14
ATOM 5970 C CA . ALA A 1 25 ? 0.043 -4.248 -0.819 1.00 0.00 25 ALA A CA 14
ATOM 5971 C C . ALA A 1 25 ? 1.449 -3.932 -0.394 1.00 0.00 25 ALA A C 14
ATOM 5972 O O . ALA A 1 25 ? 1.902 -2.777 -0.520 1.00 0.00 25 ALA A O 14
ATOM 5979 N N . LYS A 1 26 ? 2.126 -4.907 0.132 1.00 0.00 26 LYS A N 14
ATOM 5980 C CA . LYS A 1 26 ? 3.479 -4.730 0.542 1.00 0.00 26 LYS A CA 14
ATOM 5981 C C . LYS A 1 26 ? 4.372 -5.009 -0.646 1.00 0.00 26 LYS A C 14
ATOM 5982 O O . LYS A 1 26 ? 4.453 -6.140 -1.128 1.00 0.00 26 LYS A O 14
ATOM 6001 N N . THR A 1 27 ? 4.984 -3.984 -1.139 1.00 0.00 27 THR A N 14
ATOM 6002 C CA . THR A 1 27 ? 5.846 -4.083 -2.265 1.00 0.00 27 THR A CA 14
ATOM 6003 C C . THR A 1 27 ? 7.238 -4.527 -1.825 1.00 0.00 27 THR A C 14
ATOM 6004 O O . THR A 1 27 ? 7.582 -4.443 -0.629 1.00 0.00 27 THR A O 14
ATOM 6015 N N . ILE A 1 28 ? 8.022 -5.008 -2.764 1.00 0.00 28 ILE A N 14
ATOM 6016 C CA . ILE A 1 28 ? 9.373 -5.428 -2.486 1.00 0.00 28 ILE A CA 14
ATOM 6017 C C . ILE A 1 28 ? 10.212 -4.179 -2.265 1.00 0.00 28 ILE A C 14
ATOM 6018 O O . ILE A 1 28 ? 10.944 -4.064 -1.275 1.00 0.00 28 ILE A O 14
ATOM 6034 N N . ALA A 1 29 ? 10.066 -3.237 -3.163 1.00 0.00 29 ALA A N 14
ATOM 6035 C CA . ALA A 1 29 ? 10.757 -1.978 -3.060 1.00 0.00 29 ALA A CA 14
ATOM 6036 C C . ALA A 1 29 ? 9.867 -0.977 -2.319 1.00 0.00 29 ALA A C 14
ATOM 6037 O O . ALA A 1 29 ? 8.714 -0.746 -2.731 1.00 0.00 29 ALA A O 14
ATOM 6044 N N . PRO A 1 30 ? 10.345 -0.420 -1.191 1.00 0.00 30 PRO A N 14
ATOM 6045 C CA . PRO A 1 30 ? 9.593 0.576 -0.412 1.00 0.00 30 PRO A CA 14
ATOM 6046 C C . PRO A 1 30 ? 9.393 1.877 -1.196 1.00 0.00 30 PRO A C 14
ATOM 6047 O O . PRO A 1 30 ? 10.298 2.335 -1.909 1.00 0.00 30 PRO A O 14
ATOM 6058 N N . CYS A 1 31 ? 8.234 2.460 -1.064 1.00 0.00 31 CYS A N 14
ATOM 6059 C CA . CYS A 1 31 ? 7.895 3.674 -1.784 1.00 0.00 31 CYS A CA 14
ATOM 6060 C C . CYS A 1 31 ? 7.956 4.882 -0.860 1.00 0.00 31 CYS A C 14
ATOM 6061 O O . CYS A 1 31 ? 7.915 6.038 -1.311 1.00 0.00 31 CYS A O 14
ATOM 6068 N N . LYS A 1 32 ? 8.055 4.627 0.419 1.00 0.00 32 LYS A N 14
ATOM 6069 C CA . LYS A 1 32 ? 8.063 5.676 1.400 1.00 0.00 32 LYS A CA 14
ATOM 6070 C C . LYS A 1 32 ? 9.464 5.826 1.954 1.00 0.00 32 LYS A C 14
ATOM 6071 O O . LYS A 1 32 ? 10.199 6.716 1.509 1.00 0.00 32 LYS A O 14
ATOM 6091 N N . CYS A 1 1 ? -6.340 4.986 7.134 1.00 0.00 1 CYS A N 15
ATOM 6092 C CA . CYS A 1 1 ? -5.543 4.450 6.045 1.00 0.00 1 CYS A CA 15
ATOM 6093 C C . CYS A 1 1 ? -6.129 3.131 5.592 1.00 0.00 1 CYS A C 15
ATOM 6094 O O . CYS A 1 1 ? -6.813 2.450 6.369 1.00 0.00 1 CYS A O 15
ATOM 6103 N N . ALA A 1 2 ? -5.896 2.781 4.347 1.00 0.00 2 ALA A N 15
ATOM 6104 C CA . ALA A 1 2 ? -6.378 1.539 3.804 1.00 0.00 2 ALA A CA 15
ATOM 6105 C C . ALA A 1 2 ? -5.404 0.420 4.151 1.00 0.00 2 ALA A C 15
ATOM 6106 O O . ALA A 1 2 ? -4.175 0.601 4.075 1.00 0.00 2 ALA A O 15
ATOM 6113 N N . VAL A 1 3 ? -5.934 -0.701 4.553 1.00 0.00 3 VAL A N 15
ATOM 6114 C CA . VAL A 1 3 ? -5.123 -1.829 4.962 1.00 0.00 3 VAL A CA 15
ATOM 6115 C C . VAL A 1 3 ? -4.810 -2.720 3.770 1.00 0.00 3 VAL A C 15
ATOM 6116 O O . VAL A 1 3 ? -5.201 -2.413 2.631 1.00 0.00 3 VAL A O 15
ATOM 6129 N N . THR A 1 4 ? -4.112 -3.808 4.025 1.00 0.00 4 THR A N 15
ATOM 6130 C CA . THR A 1 4 ? -3.724 -4.740 3.005 1.00 0.00 4 THR A CA 15
ATOM 6131 C C . THR A 1 4 ? -4.966 -5.283 2.286 1.00 0.00 4 THR A C 15
ATOM 6132 O O . THR A 1 4 ? -5.964 -5.636 2.931 1.00 0.00 4 THR A O 15
ATOM 6143 N N . HIS A 1 5 ? -4.913 -5.253 0.961 1.00 0.00 5 HIS A N 15
ATOM 6144 C CA . HIS A 1 5 ? -5.975 -5.734 0.071 1.00 0.00 5 HIS A CA 15
ATOM 6145 C C . HIS A 1 5 ? -7.096 -4.730 -0.153 1.00 0.00 5 HIS A C 15
ATOM 6146 O O . HIS A 1 5 ? -7.965 -4.957 -0.998 1.00 0.00 5 HIS A O 15
ATOM 6160 N N . GLU A 1 6 ? -7.090 -3.619 0.578 1.00 0.00 6 GLU A N 15
ATOM 6161 C CA . GLU A 1 6 ? -8.037 -2.547 0.300 1.00 0.00 6 GLU A CA 15
ATOM 6162 C C . GLU A 1 6 ? -7.515 -1.749 -0.876 1.00 0.00 6 GLU A C 15
ATOM 6163 O O . GLU A 1 6 ? -6.334 -1.836 -1.184 1.00 0.00 6 GLU A O 15
ATOM 6175 N N . LYS A 1 7 ? -8.368 -1.000 -1.539 1.00 0.00 7 LYS A N 15
ATOM 6176 C CA . LYS A 1 7 ? -7.945 -0.218 -2.662 1.00 0.00 7 LYS A CA 15
ATOM 6177 C C . LYS A 1 7 ? -7.152 0.993 -2.165 1.00 0.00 7 LYS A C 15
ATOM 6178 O O . LYS A 1 7 ? -7.372 1.463 -1.042 1.00 0.00 7 LYS A O 15
ATOM 6197 N N . CYS A 1 8 ? -6.267 1.497 -2.974 1.00 0.00 8 CYS A N 15
ATOM 6198 C CA . CYS A 1 8 ? -5.401 2.577 -2.563 1.00 0.00 8 CYS A CA 15
ATOM 6199 C C . CYS A 1 8 ? -5.640 3.826 -3.382 1.00 0.00 8 CYS A C 15
ATOM 6200 O O . CYS A 1 8 ? -5.878 3.750 -4.590 1.00 0.00 8 CYS A O 15
ATOM 6207 N N . SER A 1 9 ? -5.633 4.966 -2.728 1.00 0.00 9 SER A N 15
ATOM 6208 C CA . SER A 1 9 ? -5.715 6.227 -3.424 1.00 0.00 9 SER A CA 15
ATOM 6209 C C . SER A 1 9 ? -4.301 6.587 -3.906 1.00 0.00 9 SER A C 15
ATOM 6210 O O . SER A 1 9 ? -4.077 6.907 -5.077 1.00 0.00 9 SER A O 15
ATOM 6218 N N . ASP A 1 10 ? -3.349 6.476 -3.002 1.00 0.00 10 ASP A N 15
ATOM 6219 C CA . ASP A 1 10 ? -1.953 6.688 -3.295 1.00 0.00 10 ASP A CA 15
ATOM 6220 C C . ASP A 1 10 ? -1.181 5.789 -2.350 1.00 0.00 10 ASP A C 15
ATOM 6221 O O . ASP A 1 10 ? -1.803 5.074 -1.561 1.00 0.00 10 ASP A O 15
ATOM 6230 N N . ASP A 1 11 ? 0.134 5.812 -2.410 1.00 0.00 11 ASP A N 15
ATOM 6231 C CA . ASP A 1 11 ? 0.965 4.936 -1.566 1.00 0.00 11 ASP A CA 15
ATOM 6232 C C . ASP A 1 11 ? 0.796 5.271 -0.080 1.00 0.00 11 ASP A C 15
ATOM 6233 O O . ASP A 1 11 ? 0.683 4.386 0.769 1.00 0.00 11 ASP A O 15
ATOM 6242 N N . TYR A 1 12 ? 0.692 6.549 0.220 1.00 0.00 12 TYR A N 15
ATOM 6243 C CA . TYR A 1 12 ? 0.585 7.025 1.593 1.00 0.00 12 TYR A CA 15
ATOM 6244 C C . TYR A 1 12 ? -0.839 6.970 2.114 1.00 0.00 12 TYR A C 15
ATOM 6245 O O . TYR A 1 12 ? -1.118 7.388 3.234 1.00 0.00 12 TYR A O 15
ATOM 6263 N N . ASP A 1 13 ? -1.729 6.445 1.313 1.00 0.00 13 ASP A N 15
ATOM 6264 C CA . ASP A 1 13 ? -3.118 6.258 1.719 1.00 0.00 13 ASP A CA 15
ATOM 6265 C C . ASP A 1 13 ? -3.248 4.892 2.383 1.00 0.00 13 ASP A C 15
ATOM 6266 O O . ASP A 1 13 ? -4.220 4.596 3.086 1.00 0.00 13 ASP A O 15
ATOM 6275 N N . CYS A 1 14 ? -2.235 4.084 2.186 1.00 0.00 14 CYS A N 15
ATOM 6276 C CA . CYS A 1 14 ? -2.187 2.750 2.722 1.00 0.00 14 CYS A CA 15
ATOM 6277 C C . CYS A 1 14 ? -1.422 2.736 4.039 1.00 0.00 14 CYS A C 15
ATOM 6278 O O . CYS A 1 14 ? -0.476 3.514 4.223 1.00 0.00 14 CYS A O 15
ATOM 6285 N N . CYS A 1 15 ? -1.833 1.874 4.945 1.00 0.00 15 CYS A N 15
ATOM 6286 C CA . CYS A 1 15 ? -1.215 1.755 6.265 1.00 0.00 15 CYS A CA 15
ATOM 6287 C C . CYS A 1 15 ? 0.200 1.151 6.169 1.00 0.00 15 CYS A C 15
ATOM 6288 O O . CYS A 1 15 ? 0.521 0.469 5.199 1.00 0.00 15 CYS A O 15
ATOM 6295 N N . GLY A 1 16 ? 1.036 1.454 7.151 1.00 0.00 16 GLY A N 15
ATOM 6296 C CA . GLY A 1 16 ? 2.366 0.857 7.270 1.00 0.00 16 GLY A CA 15
ATOM 6297 C C . GLY A 1 16 ? 3.252 1.025 6.046 1.00 0.00 16 GLY A C 15
ATOM 6298 O O . GLY A 1 16 ? 3.357 2.114 5.488 1.00 0.00 16 GLY A O 15
ATOM 6302 N N . SER A 1 17 ? 3.849 -0.061 5.617 1.00 0.00 17 SER A N 15
ATOM 6303 C CA . SER A 1 17 ? 4.764 -0.064 4.495 1.00 0.00 17 SER A CA 15
ATOM 6304 C C . SER A 1 17 ? 4.055 -0.397 3.189 1.00 0.00 17 SER A C 15
ATOM 6305 O O . SER A 1 17 ? 4.698 -0.593 2.151 1.00 0.00 17 SER A O 15
ATOM 6313 N N . LEU A 1 18 ? 2.741 -0.452 3.237 1.00 0.00 18 LEU A N 15
ATOM 6314 C CA . LEU A 1 18 ? 1.969 -0.784 2.073 1.00 0.00 18 LEU A CA 15
ATOM 6315 C C . LEU A 1 18 ? 2.030 0.359 1.083 1.00 0.00 18 LEU A C 15
ATOM 6316 O O . LEU A 1 18 ? 2.009 1.541 1.474 1.00 0.00 18 LEU A O 15
ATOM 6332 N N . CYS A 1 19 ? 2.088 0.019 -0.158 1.00 0.00 19 CYS A N 15
ATOM 6333 C CA . CYS A 1 19 ? 2.147 0.971 -1.214 1.00 0.00 19 CYS A CA 15
ATOM 6334 C C . CYS A 1 19 ? 0.972 0.723 -2.139 1.00 0.00 19 CYS A C 15
ATOM 6335 O O . CYS A 1 19 ? 0.233 -0.267 -1.963 1.00 0.00 19 CYS A O 15
ATOM 6342 N N . CYS A 1 20 ? 0.784 1.576 -3.098 1.00 0.00 20 CYS A N 15
ATOM 6343 C CA . CYS A 1 20 ? -0.361 1.495 -3.949 1.00 0.00 20 CYS A CA 15
ATOM 6344 C C . CYS A 1 20 ? -0.035 0.784 -5.250 1.00 0.00 20 CYS A C 15
ATOM 6345 O O . CYS A 1 20 ? 0.808 1.238 -6.035 1.00 0.00 20 CYS A O 15
ATOM 6352 N N . VAL A 1 21 ? -0.700 -0.329 -5.459 1.00 0.00 21 VAL A N 15
ATOM 6353 C CA . VAL A 1 21 ? -0.591 -1.126 -6.670 1.00 0.00 21 VAL A CA 15
ATOM 6354 C C . VAL A 1 21 ? -1.999 -1.546 -7.078 1.00 0.00 21 VAL A C 15
ATOM 6355 O O . VAL A 1 21 ? -2.254 -2.673 -7.496 1.00 0.00 21 VAL A O 15
ATOM 6368 N N . GLY A 1 22 ? -2.915 -0.617 -6.944 1.00 0.00 22 GLY A N 15
ATOM 6369 C CA . GLY A 1 22 ? -4.316 -0.887 -7.176 1.00 0.00 22 GLY A CA 15
ATOM 6370 C C . GLY A 1 22 ? -4.948 -1.157 -5.848 1.00 0.00 22 GLY A C 15
ATOM 6371 O O . GLY A 1 22 ? -5.955 -0.547 -5.463 1.00 0.00 22 GLY A O 15
ATOM 6375 N N . ILE A 1 23 ? -4.309 -2.034 -5.132 1.00 0.00 23 ILE A N 15
ATOM 6376 C CA . ILE A 1 23 ? -4.650 -2.341 -3.781 1.00 0.00 23 ILE A CA 15
ATOM 6377 C C . ILE A 1 23 ? -3.471 -1.956 -2.906 1.00 0.00 23 ILE A C 15
ATOM 6378 O O . ILE A 1 23 ? -2.361 -1.725 -3.416 1.00 0.00 23 ILE A O 15
ATOM 6394 N N . CYS A 1 24 ? -3.704 -1.844 -1.639 1.00 0.00 24 CYS A N 15
ATOM 6395 C CA . CYS A 1 24 ? -2.656 -1.596 -0.695 1.00 0.00 24 CYS A CA 15
ATOM 6396 C C . CYS A 1 24 ? -1.951 -2.888 -0.381 1.00 0.00 24 CYS A C 15
ATOM 6397 O O . CYS A 1 24 ? -2.557 -3.832 0.161 1.00 0.00 24 CYS A O 15
ATOM 6404 N N . ALA A 1 25 ? -0.710 -2.956 -0.760 1.00 0.00 25 ALA A N 15
ATOM 6405 C CA . ALA A 1 25 ? 0.106 -4.112 -0.538 1.00 0.00 25 ALA A CA 15
ATOM 6406 C C . ALA A 1 25 ? 1.534 -3.667 -0.400 1.00 0.00 25 ALA A C 15
ATOM 6407 O O . ALA A 1 25 ? 1.917 -2.632 -0.959 1.00 0.00 25 ALA A O 15
ATOM 6414 N N . LYS A 1 26 ? 2.296 -4.389 0.371 1.00 0.00 26 LYS A N 15
ATOM 6415 C CA . LYS A 1 26 ? 3.681 -4.083 0.557 1.00 0.00 26 LYS A CA 15
ATOM 6416 C C . LYS A 1 26 ? 4.447 -4.470 -0.682 1.00 0.00 26 LYS A C 15
ATOM 6417 O O . LYS A 1 26 ? 4.284 -5.577 -1.222 1.00 0.00 26 LYS A O 15
ATOM 6436 N N . THR A 1 27 ? 5.235 -3.581 -1.143 1.00 0.00 27 THR A N 15
ATOM 6437 C CA . THR A 1 27 ? 6.027 -3.796 -2.284 1.00 0.00 27 THR A CA 15
ATOM 6438 C C . THR A 1 27 ? 7.443 -4.194 -1.867 1.00 0.00 27 THR A C 15
ATOM 6439 O O . THR A 1 27 ? 7.814 -4.087 -0.672 1.00 0.00 27 THR A O 15
ATOM 6450 N N . ILE A 1 28 ? 8.207 -4.698 -2.810 1.00 0.00 28 ILE A N 15
ATOM 6451 C CA . ILE A 1 28 ? 9.582 -5.064 -2.557 1.00 0.00 28 ILE A CA 15
ATOM 6452 C C . ILE A 1 28 ? 10.402 -3.789 -2.387 1.00 0.00 28 ILE A C 15
ATOM 6453 O O . ILE A 1 28 ? 11.207 -3.655 -1.451 1.00 0.00 28 ILE A O 15
ATOM 6469 N N . ALA A 1 29 ? 10.168 -2.848 -3.265 1.00 0.00 29 ALA A N 15
ATOM 6470 C CA . ALA A 1 29 ? 10.815 -1.571 -3.194 1.00 0.00 29 ALA A CA 15
ATOM 6471 C C . ALA A 1 29 ? 9.935 -0.628 -2.403 1.00 0.00 29 ALA A C 15
ATOM 6472 O O . ALA A 1 29 ? 8.752 -0.478 -2.716 1.00 0.00 29 ALA A O 15
ATOM 6479 N N . PRO A 1 30 ? 10.476 -0.003 -1.364 1.00 0.00 30 PRO A N 15
ATOM 6480 C CA . PRO A 1 30 ? 9.708 0.871 -0.498 1.00 0.00 30 PRO A CA 15
ATOM 6481 C C . PRO A 1 30 ? 9.330 2.183 -1.179 1.00 0.00 30 PRO A C 15
ATOM 6482 O O . PRO A 1 30 ? 10.159 2.818 -1.856 1.00 0.00 30 PRO A O 15
ATOM 6493 N N . CYS A 1 31 ? 8.096 2.567 -1.028 1.00 0.00 31 CYS A N 15
ATOM 6494 C CA . CYS A 1 31 ? 7.620 3.822 -1.560 1.00 0.00 31 CYS A CA 15
ATOM 6495 C C . CYS A 1 31 ? 7.737 4.891 -0.481 1.00 0.00 31 CYS A C 15
ATOM 6496 O O . CYS A 1 31 ? 7.718 6.091 -0.755 1.00 0.00 31 CYS A O 15
ATOM 6503 N N . LYS A 1 32 ? 7.868 4.440 0.747 1.00 0.00 32 LYS A N 15
ATOM 6504 C CA . LYS A 1 32 ? 7.984 5.324 1.868 1.00 0.00 32 LYS A CA 15
ATOM 6505 C C . LYS A 1 32 ? 9.339 5.086 2.499 1.00 0.00 32 LYS A C 15
ATOM 6506 O O . LYS A 1 32 ? 9.425 4.276 3.454 1.00 0.00 32 LYS A O 15
ATOM 6526 N N . CYS A 1 1 ? -7.411 4.796 6.791 1.00 0.00 1 CYS A N 16
ATOM 6527 C CA . CYS A 1 1 ? -6.535 4.571 5.656 1.00 0.00 1 CYS A CA 16
ATOM 6528 C C . CYS A 1 1 ? -6.869 3.230 5.065 1.00 0.00 1 CYS A C 16
ATOM 6529 O O . CYS A 1 1 ? -7.831 2.590 5.503 1.00 0.00 1 CYS A O 16
ATOM 6538 N N . ALA A 1 2 ? -6.125 2.804 4.083 1.00 0.00 2 ALA A N 16
ATOM 6539 C CA . ALA A 1 2 ? -6.348 1.527 3.493 1.00 0.00 2 ALA A CA 16
ATOM 6540 C C . ALA A 1 2 ? -5.298 0.543 3.977 1.00 0.00 2 ALA A C 16
ATOM 6541 O O . ALA A 1 2 ? -4.096 0.878 4.071 1.00 0.00 2 ALA A O 16
ATOM 6548 N N . VAL A 1 3 ? -5.756 -0.624 4.340 1.00 0.00 3 VAL A N 16
ATOM 6549 C CA . VAL A 1 3 ? -4.911 -1.697 4.813 1.00 0.00 3 VAL A CA 16
ATOM 6550 C C . VAL A 1 3 ? -4.591 -2.642 3.661 1.00 0.00 3 VAL A C 16
ATOM 6551 O O . VAL A 1 3 ? -4.965 -2.374 2.506 1.00 0.00 3 VAL A O 16
ATOM 6564 N N . THR A 1 4 ? -3.909 -3.730 3.956 1.00 0.00 4 THR A N 16
ATOM 6565 C CA . THR A 1 4 ? -3.535 -4.684 2.947 1.00 0.00 4 THR A CA 16
ATOM 6566 C C . THR A 1 4 ? -4.796 -5.267 2.274 1.00 0.00 4 THR A C 16
ATOM 6567 O O . THR A 1 4 ? -5.759 -5.641 2.957 1.00 0.00 4 THR A O 16
ATOM 6578 N N . HIS A 1 5 ? -4.791 -5.249 0.940 1.00 0.00 5 HIS A N 16
ATOM 6579 C CA . HIS A 1 5 ? -5.875 -5.768 0.080 1.00 0.00 5 HIS A CA 16
ATOM 6580 C C . HIS A 1 5 ? -7.019 -4.783 -0.122 1.00 0.00 5 HIS A C 16
ATOM 6581 O O . HIS A 1 5 ? -7.979 -5.075 -0.849 1.00 0.00 5 HIS A O 16
ATOM 6595 N N . GLU A 1 6 ? -6.937 -3.627 0.501 1.00 0.00 6 GLU A N 16
ATOM 6596 C CA . GLU A 1 6 ? -7.903 -2.579 0.239 1.00 0.00 6 GLU A CA 16
ATOM 6597 C C . GLU A 1 6 ? -7.403 -1.744 -0.911 1.00 0.00 6 GLU A C 16
ATOM 6598 O O . GLU A 1 6 ? -6.201 -1.713 -1.164 1.00 0.00 6 GLU A O 16
ATOM 6610 N N . LYS A 1 7 ? -8.302 -1.090 -1.604 1.00 0.00 7 LYS A N 16
ATOM 6611 C CA . LYS A 1 7 ? -7.935 -0.261 -2.729 1.00 0.00 7 LYS A CA 16
ATOM 6612 C C . LYS A 1 7 ? -7.273 1.007 -2.228 1.00 0.00 7 LYS A C 16
ATOM 6613 O O . LYS A 1 7 ? -7.640 1.530 -1.176 1.00 0.00 7 LYS A O 16
ATOM 6632 N N . CYS A 1 8 ? -6.338 1.506 -2.972 1.00 0.00 8 CYS A N 16
ATOM 6633 C CA . CYS A 1 8 ? -5.569 2.638 -2.533 1.00 0.00 8 CYS A CA 16
ATOM 6634 C C . CYS A 1 8 ? -5.792 3.823 -3.427 1.00 0.00 8 CYS A C 16
ATOM 6635 O O . CYS A 1 8 ? -5.875 3.688 -4.652 1.00 0.00 8 CYS A O 16
ATOM 6642 N N . SER A 1 9 ? -5.944 4.974 -2.826 1.00 0.00 9 SER A N 16
ATOM 6643 C CA . SER A 1 9 ? -6.110 6.197 -3.570 1.00 0.00 9 SER A CA 16
ATOM 6644 C C . SER A 1 9 ? -4.729 6.729 -3.953 1.00 0.00 9 SER A C 16
ATOM 6645 O O . SER A 1 9 ? -4.554 7.416 -4.957 1.00 0.00 9 SER A O 16
ATOM 6653 N N . ASP A 1 10 ? -3.753 6.358 -3.150 1.00 0.00 10 ASP A N 16
ATOM 6654 C CA . ASP A 1 10 ? -2.377 6.774 -3.301 1.00 0.00 10 ASP A CA 16
ATOM 6655 C C . ASP A 1 10 ? -1.553 5.948 -2.336 1.00 0.00 10 ASP A C 16
ATOM 6656 O O . ASP A 1 10 ? -2.125 5.237 -1.513 1.00 0.00 10 ASP A O 16
ATOM 6665 N N . ASP A 1 11 ? -0.246 6.028 -2.424 1.00 0.00 11 ASP A N 16
ATOM 6666 C CA . ASP A 1 11 ? 0.649 5.289 -1.537 1.00 0.00 11 ASP A CA 16
ATOM 6667 C C . ASP A 1 11 ? 0.525 5.782 -0.117 1.00 0.00 11 ASP A C 16
ATOM 6668 O O . ASP A 1 11 ? 0.608 4.997 0.829 1.00 0.00 11 ASP A O 16
ATOM 6677 N N . TYR A 1 12 ? 0.287 7.075 0.045 1.00 0.00 12 TYR A N 16
ATOM 6678 C CA . TYR A 1 12 ? 0.144 7.666 1.375 1.00 0.00 12 TYR A CA 16
ATOM 6679 C C . TYR A 1 12 ? -1.230 7.395 1.967 1.00 0.00 12 TYR A C 16
ATOM 6680 O O . TYR A 1 12 ? -1.496 7.707 3.127 1.00 0.00 12 TYR A O 16
ATOM 6698 N N . ASP A 1 13 ? -2.085 6.787 1.175 1.00 0.00 13 ASP A N 16
ATOM 6699 C CA . ASP A 1 13 ? -3.428 6.417 1.609 1.00 0.00 13 ASP A CA 16
ATOM 6700 C C . ASP A 1 13 ? -3.375 5.046 2.288 1.00 0.00 13 ASP A C 16
ATOM 6701 O O . ASP A 1 13 ? -4.315 4.610 2.953 1.00 0.00 13 ASP A O 16
ATOM 6710 N N . CYS A 1 14 ? -2.241 4.396 2.151 1.00 0.00 14 CYS A N 16
ATOM 6711 C CA . CYS A 1 14 ? -2.019 3.115 2.769 1.00 0.00 14 CYS A CA 16
ATOM 6712 C C . CYS A 1 14 ? -1.173 3.304 4.006 1.00 0.00 14 CYS A C 16
ATOM 6713 O O . CYS A 1 14 ? -0.223 4.099 4.006 1.00 0.00 14 CYS A O 16
ATOM 6720 N N . CYS A 1 15 ? -1.505 2.592 5.034 1.00 0.00 15 CYS A N 16
ATOM 6721 C CA . CYS A 1 15 ? -0.767 2.639 6.280 1.00 0.00 15 CYS A CA 16
ATOM 6722 C C . CYS A 1 15 ? 0.375 1.618 6.311 1.00 0.00 15 CYS A C 16
ATOM 6723 O O . CYS A 1 15 ? 0.584 0.876 5.342 1.00 0.00 15 CYS A O 16
ATOM 6730 N N . GLY A 1 16 ? 1.134 1.625 7.404 1.00 0.00 16 GLY A N 16
ATOM 6731 C CA . GLY A 1 16 ? 2.215 0.687 7.597 1.00 0.00 16 GLY A CA 16
ATOM 6732 C C . GLY A 1 16 ? 3.340 0.880 6.610 1.00 0.00 16 GLY A C 16
ATOM 6733 O O . GLY A 1 16 ? 3.839 1.987 6.428 1.00 0.00 16 GLY A O 16
ATOM 6737 N N . SER A 1 17 ? 3.722 -0.181 5.975 1.00 0.00 17 SER A N 16
ATOM 6738 C CA . SER A 1 17 ? 4.770 -0.169 4.991 1.00 0.00 17 SER A CA 16
ATOM 6739 C C . SER A 1 17 ? 4.198 -0.565 3.639 1.00 0.00 17 SER A C 16
ATOM 6740 O O . SER A 1 17 ? 4.907 -1.048 2.754 1.00 0.00 17 SER A O 16
ATOM 6748 N N . LEU A 1 18 ? 2.915 -0.331 3.487 1.00 0.00 18 LEU A N 16
ATOM 6749 C CA . LEU A 1 18 ? 2.199 -0.683 2.284 1.00 0.00 18 LEU A CA 16
ATOM 6750 C C . LEU A 1 18 ? 2.355 0.394 1.234 1.00 0.00 18 LEU A C 16
ATOM 6751 O O . LEU A 1 18 ? 2.461 1.586 1.558 1.00 0.00 18 LEU A O 16
ATOM 6767 N N . CYS A 1 19 ? 2.352 -0.013 0.009 1.00 0.00 19 CYS A N 16
ATOM 6768 C CA . CYS A 1 19 ? 2.440 0.879 -1.109 1.00 0.00 19 CYS A CA 16
ATOM 6769 C C . CYS A 1 19 ? 1.232 0.644 -1.992 1.00 0.00 19 CYS A C 16
ATOM 6770 O O . CYS A 1 19 ? 0.527 -0.367 -1.821 1.00 0.00 19 CYS A O 16
ATOM 6777 N N . CYS A 1 20 ? 0.976 1.539 -2.901 1.00 0.00 20 CYS A N 16
ATOM 6778 C CA . CYS A 1 20 ? -0.196 1.448 -3.727 1.00 0.00 20 CYS A CA 16
ATOM 6779 C C . CYS A 1 20 ? 0.119 0.750 -5.039 1.00 0.00 20 CYS A C 16
ATOM 6780 O O . CYS A 1 20 ? 0.966 1.201 -5.817 1.00 0.00 20 CYS A O 16
ATOM 6787 N N . VAL A 1 21 ? -0.530 -0.368 -5.250 1.00 0.00 21 VAL A N 16
ATOM 6788 C CA . VAL A 1 21 ? -0.430 -1.140 -6.482 1.00 0.00 21 VAL A CA 16
ATOM 6789 C C . VAL A 1 21 ? -1.832 -1.560 -6.891 1.00 0.00 21 VAL A C 16
ATOM 6790 O O . VAL A 1 21 ? -2.086 -2.694 -7.275 1.00 0.00 21 VAL A O 16
ATOM 6803 N N . GLY A 1 22 ? -2.747 -0.628 -6.788 1.00 0.00 22 GLY A N 16
ATOM 6804 C CA . GLY A 1 22 ? -4.147 -0.912 -7.028 1.00 0.00 22 GLY A CA 16
ATOM 6805 C C . GLY A 1 22 ? -4.801 -1.153 -5.706 1.00 0.00 22 GLY A C 16
ATOM 6806 O O . GLY A 1 22 ? -5.854 -0.575 -5.371 1.00 0.00 22 GLY A O 16
ATOM 6810 N N . ILE A 1 23 ? -4.154 -1.984 -4.949 1.00 0.00 23 ILE A N 16
ATOM 6811 C CA . ILE A 1 23 ? -4.497 -2.262 -3.591 1.00 0.00 23 ILE A CA 16
ATOM 6812 C C . ILE A 1 23 ? -3.284 -1.942 -2.745 1.00 0.00 23 ILE A C 16
ATOM 6813 O O . ILE A 1 23 ? -2.176 -1.787 -3.287 1.00 0.00 23 ILE A O 16
ATOM 6829 N N . CYS A 1 24 ? -3.472 -1.796 -1.474 1.00 0.00 24 CYS A N 16
ATOM 6830 C CA . CYS A 1 24 ? -2.366 -1.576 -0.582 1.00 0.00 24 CYS A CA 16
ATOM 6831 C C . CYS A 1 24 ? -1.730 -2.907 -0.251 1.00 0.00 24 CYS A C 16
ATOM 6832 O O . CYS A 1 24 ? -2.410 -3.840 0.202 1.00 0.00 24 CYS A O 16
ATOM 6839 N N . ALA A 1 25 ? -0.460 -3.015 -0.526 1.00 0.00 25 ALA A N 16
ATOM 6840 C CA . ALA A 1 25 ? 0.295 -4.219 -0.281 1.00 0.00 25 ALA A CA 16
ATOM 6841 C C . ALA A 1 25 ? 1.739 -3.837 -0.103 1.00 0.00 25 ALA A C 16
ATOM 6842 O O . ALA A 1 25 ? 2.112 -2.703 -0.418 1.00 0.00 25 ALA A O 16
ATOM 6849 N N . LYS A 1 26 ? 2.547 -4.731 0.412 1.00 0.00 26 LYS A N 16
ATOM 6850 C CA . LYS A 1 26 ? 3.946 -4.435 0.571 1.00 0.00 26 LYS A CA 16
ATOM 6851 C C . LYS A 1 26 ? 4.650 -4.826 -0.708 1.00 0.00 26 LYS A C 16
ATOM 6852 O O . LYS A 1 26 ? 4.458 -5.931 -1.220 1.00 0.00 26 LYS A O 16
ATOM 6871 N N . THR A 1 27 ? 5.416 -3.935 -1.231 1.00 0.00 27 THR A N 16
ATOM 6872 C CA . THR A 1 27 ? 6.060 -4.129 -2.490 1.00 0.00 27 THR A CA 16
ATOM 6873 C C . THR A 1 27 ? 7.543 -4.470 -2.333 1.00 0.00 27 THR A C 16
ATOM 6874 O O . THR A 1 27 ? 8.069 -4.500 -1.209 1.00 0.00 27 THR A O 16
ATOM 6885 N N . ILE A 1 28 ? 8.198 -4.781 -3.442 1.00 0.00 28 ILE A N 16
ATOM 6886 C CA . ILE A 1 28 ? 9.633 -5.004 -3.459 1.00 0.00 28 ILE A CA 16
ATOM 6887 C C . ILE A 1 28 ? 10.325 -3.656 -3.316 1.00 0.00 28 ILE A C 16
ATOM 6888 O O . ILE A 1 28 ? 11.246 -3.482 -2.505 1.00 0.00 28 ILE A O 16
ATOM 6904 N N . ALA A 1 29 ? 9.851 -2.704 -4.087 1.00 0.00 29 ALA A N 16
ATOM 6905 C CA . ALA A 1 29 ? 10.348 -1.358 -4.035 1.00 0.00 29 ALA A CA 16
ATOM 6906 C C . ALA A 1 29 ? 9.626 -0.619 -2.926 1.00 0.00 29 ALA A C 16
ATOM 6907 O O . ALA A 1 29 ? 8.400 -0.496 -2.961 1.00 0.00 29 ALA A O 16
ATOM 6914 N N . PRO A 1 30 ? 10.350 -0.150 -1.926 1.00 0.00 30 PRO A N 16
ATOM 6915 C CA . PRO A 1 30 ? 9.756 0.513 -0.788 1.00 0.00 30 PRO A CA 16
ATOM 6916 C C . PRO A 1 30 ? 9.389 1.961 -1.084 1.00 0.00 30 PRO A C 16
ATOM 6917 O O . PRO A 1 30 ? 10.223 2.750 -1.526 1.00 0.00 30 PRO A O 16
ATOM 6928 N N . CYS A 1 31 ? 8.146 2.296 -0.884 1.00 0.00 31 CYS A N 16
ATOM 6929 C CA . CYS A 1 31 ? 7.697 3.657 -1.072 1.00 0.00 31 CYS A CA 16
ATOM 6930 C C . CYS A 1 31 ? 7.896 4.422 0.227 1.00 0.00 31 CYS A C 16
ATOM 6931 O O . CYS A 1 31 ? 8.027 5.650 0.242 1.00 0.00 31 CYS A O 16
ATOM 6938 N N . LYS A 1 32 ? 7.936 3.682 1.314 1.00 0.00 32 LYS A N 16
ATOM 6939 C CA . LYS A 1 32 ? 8.129 4.227 2.627 1.00 0.00 32 LYS A CA 16
ATOM 6940 C C . LYS A 1 32 ? 9.395 3.636 3.193 1.00 0.00 32 LYS A C 16
ATOM 6941 O O . LYS A 1 32 ? 9.366 2.475 3.649 1.00 0.00 32 LYS A O 16
ATOM 6961 N N . CYS A 1 1 ? -6.402 4.689 7.283 1.00 0.00 1 CYS A N 17
ATOM 6962 C CA . CYS A 1 1 ? -5.617 4.311 6.128 1.00 0.00 1 CYS A CA 17
ATOM 6963 C C . CYS A 1 1 ? -6.205 3.051 5.539 1.00 0.00 1 CYS A C 17
ATOM 6964 O O . CYS A 1 1 ? -7.010 2.391 6.197 1.00 0.00 1 CYS A O 17
ATOM 6973 N N . ALA A 1 2 ? -5.855 2.734 4.314 1.00 0.00 2 ALA A N 17
ATOM 6974 C CA . ALA A 1 2 ? -6.319 1.518 3.686 1.00 0.00 2 ALA A CA 17
ATOM 6975 C C . ALA A 1 2 ? -5.358 0.388 4.025 1.00 0.00 2 ALA A C 17
ATOM 6976 O O . ALA A 1 2 ? -4.127 0.552 3.922 1.00 0.00 2 ALA A O 17
ATOM 6983 N N . VAL A 1 3 ? -5.891 -0.725 4.458 1.00 0.00 3 VAL A N 17
ATOM 6984 C CA . VAL A 1 3 ? -5.071 -1.849 4.877 1.00 0.00 3 VAL A CA 17
ATOM 6985 C C . VAL A 1 3 ? -4.742 -2.751 3.694 1.00 0.00 3 VAL A C 17
ATOM 6986 O O . VAL A 1 3 ? -5.080 -2.437 2.542 1.00 0.00 3 VAL A O 17
ATOM 6999 N N . THR A 1 4 ? -4.075 -3.850 3.976 1.00 0.00 4 THR A N 17
ATOM 7000 C CA . THR A 1 4 ? -3.707 -4.819 2.983 1.00 0.00 4 THR A CA 17
ATOM 7001 C C . THR A 1 4 ? -4.968 -5.300 2.237 1.00 0.00 4 THR A C 17
ATOM 7002 O O . THR A 1 4 ? -5.990 -5.588 2.869 1.00 0.00 4 THR A O 17
ATOM 7013 N N . HIS A 1 5 ? -4.897 -5.308 0.905 1.00 0.00 5 HIS A N 17
ATOM 7014 C CA . HIS A 1 5 ? -5.991 -5.758 0.007 1.00 0.00 5 HIS A CA 17
ATOM 7015 C C . HIS A 1 5 ? -7.083 -4.711 -0.211 1.00 0.00 5 HIS A C 17
ATOM 7016 O O . HIS A 1 5 ? -8.001 -4.930 -1.010 1.00 0.00 5 HIS A O 17
ATOM 7030 N N . GLU A 1 6 ? -7.022 -3.598 0.482 1.00 0.00 6 GLU A N 17
ATOM 7031 C CA . GLU A 1 6 ? -7.971 -2.535 0.226 1.00 0.00 6 GLU A CA 17
ATOM 7032 C C . GLU A 1 6 ? -7.467 -1.696 -0.919 1.00 0.00 6 GLU A C 17
ATOM 7033 O O . GLU A 1 6 ? -6.279 -1.734 -1.229 1.00 0.00 6 GLU A O 17
ATOM 7045 N N . LYS A 1 7 ? -8.351 -0.981 -1.564 1.00 0.00 7 LYS A N 17
ATOM 7046 C CA . LYS A 1 7 ? -7.969 -0.134 -2.669 1.00 0.00 7 LYS A CA 17
ATOM 7047 C C . LYS A 1 7 ? -7.299 1.111 -2.156 1.00 0.00 7 LYS A C 17
ATOM 7048 O O . LYS A 1 7 ? -7.633 1.611 -1.074 1.00 0.00 7 LYS A O 17
ATOM 7067 N N . CYS A 1 8 ? -6.394 1.623 -2.919 1.00 0.00 8 CYS A N 17
ATOM 7068 C CA . CYS A 1 8 ? -5.600 2.734 -2.483 1.00 0.00 8 CYS A CA 17
ATOM 7069 C C . CYS A 1 8 ? -5.818 3.963 -3.330 1.00 0.00 8 CYS A C 17
ATOM 7070 O O . CYS A 1 8 ? -5.907 3.883 -4.564 1.00 0.00 8 CYS A O 17
ATOM 7077 N N . SER A 1 9 ? -5.925 5.097 -2.673 1.00 0.00 9 SER A N 17
ATOM 7078 C CA . SER A 1 9 ? -6.022 6.359 -3.361 1.00 0.00 9 SER A CA 17
ATOM 7079 C C . SER A 1 9 ? -4.605 6.844 -3.661 1.00 0.00 9 SER A C 17
ATOM 7080 O O . SER A 1 9 ? -4.359 7.576 -4.631 1.00 0.00 9 SER A O 17
ATOM 7088 N N . ASP A 1 10 ? -3.676 6.388 -2.837 1.00 0.00 10 ASP A N 17
ATOM 7089 C CA . ASP A 1 10 ? -2.276 6.708 -2.963 1.00 0.00 10 ASP A CA 17
ATOM 7090 C C . ASP A 1 10 ? -1.501 5.709 -2.120 1.00 0.00 10 ASP A C 17
ATOM 7091 O O . ASP A 1 10 ? -2.104 4.958 -1.360 1.00 0.00 10 ASP A O 17
ATOM 7100 N N . ASP A 1 11 ? -0.198 5.701 -2.241 1.00 0.00 11 ASP A N 17
ATOM 7101 C CA . ASP A 1 11 ? 0.670 4.810 -1.482 1.00 0.00 11 ASP A CA 17
ATOM 7102 C C . ASP A 1 11 ? 0.620 5.201 -0.029 1.00 0.00 11 ASP A C 17
ATOM 7103 O O . ASP A 1 11 ? 0.545 4.361 0.861 1.00 0.00 11 ASP A O 17
ATOM 7112 N N . TYR A 1 12 ? 0.594 6.502 0.207 1.00 0.00 12 TYR A N 17
ATOM 7113 C CA . TYR A 1 12 ? 0.571 7.051 1.559 1.00 0.00 12 TYR A CA 17
ATOM 7114 C C . TYR A 1 12 ? -0.831 7.010 2.150 1.00 0.00 12 TYR A C 17
ATOM 7115 O O . TYR A 1 12 ? -1.069 7.423 3.285 1.00 0.00 12 TYR A O 17
ATOM 7133 N N . ASP A 1 13 ? -1.749 6.507 1.367 1.00 0.00 13 ASP A N 17
ATOM 7134 C CA . ASP A 1 13 ? -3.125 6.294 1.786 1.00 0.00 13 ASP A CA 17
ATOM 7135 C C . ASP A 1 13 ? -3.236 4.900 2.396 1.00 0.00 13 ASP A C 17
ATOM 7136 O O . ASP A 1 13 ? -4.149 4.593 3.163 1.00 0.00 13 ASP A O 17
ATOM 7145 N N . CYS A 1 14 ? -2.254 4.085 2.087 1.00 0.00 14 CYS A N 17
ATOM 7146 C CA . CYS A 1 14 ? -2.161 2.745 2.607 1.00 0.00 14 CYS A CA 17
ATOM 7147 C C . CYS A 1 14 ? -1.455 2.766 3.946 1.00 0.00 14 CYS A C 17
ATOM 7148 O O . CYS A 1 14 ? -0.554 3.594 4.169 1.00 0.00 14 CYS A O 17
ATOM 7155 N N . CYS A 1 15 ? -1.857 1.882 4.824 1.00 0.00 15 CYS A N 17
ATOM 7156 C CA . CYS A 1 15 ? -1.297 1.782 6.164 1.00 0.00 15 CYS A CA 17
ATOM 7157 C C . CYS A 1 15 ? 0.180 1.386 6.146 1.00 0.00 15 CYS A C 17
ATOM 7158 O O . CYS A 1 15 ? 0.654 0.747 5.194 1.00 0.00 15 CYS A O 17
ATOM 7165 N N . GLY A 1 16 ? 0.896 1.825 7.172 1.00 0.00 16 GLY A N 17
ATOM 7166 C CA . GLY A 1 16 ? 2.277 1.444 7.391 1.00 0.00 16 GLY A CA 17
ATOM 7167 C C . GLY A 1 16 ? 3.190 1.711 6.219 1.00 0.00 16 GLY A C 17
ATOM 7168 O O . GLY A 1 16 ? 3.255 2.839 5.711 1.00 0.00 16 GLY A O 17
ATOM 7172 N N . SER A 1 17 ? 3.849 0.675 5.763 1.00 0.00 17 SER A N 17
ATOM 7173 C CA . SER A 1 17 ? 4.801 0.775 4.692 1.00 0.00 17 SER A CA 17
ATOM 7174 C C . SER A 1 17 ? 4.222 0.239 3.376 1.00 0.00 17 SER A C 17
ATOM 7175 O O . SER A 1 17 ? 4.939 0.099 2.384 1.00 0.00 17 SER A O 17
ATOM 7183 N N . LEU A 1 18 ? 2.916 -0.046 3.375 1.00 0.00 18 LEU A N 17
ATOM 7184 C CA . LEU A 1 18 ? 2.240 -0.559 2.184 1.00 0.00 18 LEU A CA 17
ATOM 7185 C C . LEU A 1 18 ? 2.230 0.497 1.096 1.00 0.00 18 LEU A C 17
ATOM 7186 O O . LEU A 1 18 ? 2.193 1.699 1.391 1.00 0.00 18 LEU A O 17
ATOM 7202 N N . CYS A 1 19 ? 2.225 0.063 -0.125 1.00 0.00 19 CYS A N 17
ATOM 7203 C CA . CYS A 1 19 ? 2.241 0.942 -1.256 1.00 0.00 19 CYS A CA 17
ATOM 7204 C C . CYS A 1 19 ? 1.034 0.658 -2.128 1.00 0.00 19 CYS A C 17
ATOM 7205 O O . CYS A 1 19 ? 0.318 -0.337 -1.912 1.00 0.00 19 CYS A O 17
ATOM 7212 N N . CYS A 1 20 ? 0.801 1.501 -3.093 1.00 0.00 20 CYS A N 17
ATOM 7213 C CA . CYS A 1 20 ? -0.373 1.411 -3.904 1.00 0.00 20 CYS A CA 17
ATOM 7214 C C . CYS A 1 20 ? -0.080 0.721 -5.224 1.00 0.00 20 CYS A C 17
ATOM 7215 O O . CYS A 1 20 ? 0.760 1.173 -6.018 1.00 0.00 20 CYS A O 17
ATOM 7222 N N . VAL A 1 21 ? -0.736 -0.387 -5.432 1.00 0.00 21 VAL A N 17
ATOM 7223 C CA . VAL A 1 21 ? -0.661 -1.143 -6.671 1.00 0.00 21 VAL A CA 17
ATOM 7224 C C . VAL A 1 21 ? -2.091 -1.457 -7.097 1.00 0.00 21 VAL A C 17
ATOM 7225 O O . VAL A 1 21 ? -2.405 -2.521 -7.619 1.00 0.00 21 VAL A O 17
ATOM 7238 N N . GLY A 1 22 ? -2.964 -0.506 -6.842 1.00 0.00 22 GLY A N 17
ATOM 7239 C CA . GLY A 1 22 ? -4.384 -0.689 -7.070 1.00 0.00 22 GLY A CA 17
ATOM 7240 C C . GLY A 1 22 ? -5.003 -1.060 -5.761 1.00 0.00 22 GLY A C 17
ATOM 7241 O O . GLY A 1 22 ? -6.026 -0.507 -5.330 1.00 0.00 22 GLY A O 17
ATOM 7245 N N . ILE A 1 23 ? -4.340 -1.975 -5.118 1.00 0.00 23 ILE A N 17
ATOM 7246 C CA . ILE A 1 23 ? -4.637 -2.364 -3.782 1.00 0.00 23 ILE A CA 17
ATOM 7247 C C . ILE A 1 23 ? -3.428 -2.018 -2.935 1.00 0.00 23 ILE A C 17
ATOM 7248 O O . ILE A 1 23 ? -2.333 -1.786 -3.476 1.00 0.00 23 ILE A O 17
ATOM 7264 N N . CYS A 1 24 ? -3.614 -1.928 -1.664 1.00 0.00 24 CYS A N 17
ATOM 7265 C CA . CYS A 1 24 ? -2.523 -1.700 -0.767 1.00 0.00 24 CYS A CA 17
ATOM 7266 C C . CYS A 1 24 ? -1.804 -2.997 -0.506 1.00 0.00 24 CYS A C 17
ATOM 7267 O O . CYS A 1 24 ? -2.395 -3.968 0.011 1.00 0.00 24 CYS A O 17
ATOM 7274 N N . ALA A 1 25 ? -0.557 -3.029 -0.893 1.00 0.00 25 ALA A N 17
ATOM 7275 C CA . ALA A 1 25 ? 0.279 -4.185 -0.748 1.00 0.00 25 ALA A CA 17
ATOM 7276 C C . ALA A 1 25 ? 1.694 -3.722 -0.513 1.00 0.00 25 ALA A C 17
ATOM 7277 O O . ALA A 1 25 ? 2.019 -2.564 -0.776 1.00 0.00 25 ALA A O 17
ATOM 7284 N N . LYS A 1 26 ? 2.519 -4.584 -0.016 1.00 0.00 26 LYS A N 17
ATOM 7285 C CA . LYS A 1 26 ? 3.882 -4.237 0.258 1.00 0.00 26 LYS A CA 17
ATOM 7286 C C . LYS A 1 26 ? 4.747 -4.603 -0.935 1.00 0.00 26 LYS A C 17
ATOM 7287 O O . LYS A 1 26 ? 4.844 -5.772 -1.309 1.00 0.00 26 LYS A O 17
ATOM 7306 N N . THR A 1 27 ? 5.334 -3.606 -1.541 1.00 0.00 27 THR A N 17
ATOM 7307 C CA . THR A 1 27 ? 6.192 -3.782 -2.679 1.00 0.00 27 THR A CA 17
ATOM 7308 C C . THR A 1 27 ? 7.572 -4.257 -2.235 1.00 0.00 27 THR A C 17
ATOM 7309 O O . THR A 1 27 ? 7.919 -4.123 -1.049 1.00 0.00 27 THR A O 17
ATOM 7320 N N . ILE A 1 28 ? 8.344 -4.827 -3.163 1.00 0.00 28 ILE A N 17
ATOM 7321 C CA . ILE A 1 28 ? 9.702 -5.288 -2.867 1.00 0.00 28 ILE A CA 17
ATOM 7322 C C . ILE A 1 28 ? 10.521 -4.108 -2.355 1.00 0.00 28 ILE A C 17
ATOM 7323 O O . ILE A 1 28 ? 11.122 -4.161 -1.285 1.00 0.00 28 ILE A O 17
ATOM 7339 N N . ALA A 1 29 ? 10.524 -3.051 -3.115 1.00 0.00 29 ALA A N 17
ATOM 7340 C CA . ALA A 1 29 ? 11.166 -1.841 -2.714 1.00 0.00 29 ALA A CA 17
ATOM 7341 C C . ALA A 1 29 ? 10.100 -0.898 -2.186 1.00 0.00 29 ALA A C 17
ATOM 7342 O O . ALA A 1 29 ? 9.179 -0.517 -2.930 1.00 0.00 29 ALA A O 17
ATOM 7349 N N . PRO A 1 30 ? 10.149 -0.567 -0.892 1.00 0.00 30 PRO A N 17
ATOM 7350 C CA . PRO A 1 30 ? 9.186 0.343 -0.269 1.00 0.00 30 PRO A CA 17
ATOM 7351 C C . PRO A 1 30 ? 9.162 1.711 -0.948 1.00 0.00 30 PRO A C 17
ATOM 7352 O O . PRO A 1 30 ? 10.187 2.202 -1.445 1.00 0.00 30 PRO A O 17
ATOM 7363 N N . CYS A 1 31 ? 8.005 2.301 -0.995 1.00 0.00 31 CYS A N 17
ATOM 7364 C CA . CYS A 1 31 ? 7.815 3.607 -1.595 1.00 0.00 31 CYS A CA 17
ATOM 7365 C C . CYS A 1 31 ? 7.855 4.681 -0.516 1.00 0.00 31 CYS A C 17
ATOM 7366 O O . CYS A 1 31 ? 7.704 5.867 -0.792 1.00 0.00 31 CYS A O 17
ATOM 7373 N N . LYS A 1 32 ? 8.075 4.256 0.703 1.00 0.00 32 LYS A N 17
ATOM 7374 C CA . LYS A 1 32 ? 8.067 5.132 1.836 1.00 0.00 32 LYS A CA 17
ATOM 7375 C C . LYS A 1 32 ? 9.412 5.116 2.503 1.00 0.00 32 LYS A C 17
ATOM 7376 O O . LYS A 1 32 ? 9.674 4.205 3.307 1.00 0.00 32 LYS A O 17
ATOM 7396 N N . CYS A 1 1 ? -6.164 5.288 6.928 1.00 0.00 1 CYS A N 18
ATOM 7397 C CA . CYS A 1 1 ? -5.402 4.583 5.914 1.00 0.00 1 CYS A CA 18
ATOM 7398 C C . CYS A 1 1 ? -6.065 3.246 5.590 1.00 0.00 1 CYS A C 18
ATOM 7399 O O . CYS A 1 1 ? -6.834 2.711 6.397 1.00 0.00 1 CYS A O 18
ATOM 7408 N N . ALA A 1 2 ? -5.796 2.731 4.413 1.00 0.00 2 ALA A N 18
ATOM 7409 C CA . ALA A 1 2 ? -6.320 1.465 3.970 1.00 0.00 2 ALA A CA 18
ATOM 7410 C C . ALA A 1 2 ? -5.319 0.351 4.261 1.00 0.00 2 ALA A C 18
ATOM 7411 O O . ALA A 1 2 ? -4.095 0.579 4.233 1.00 0.00 2 ALA A O 18
ATOM 7418 N N . VAL A 1 3 ? -5.822 -0.824 4.558 1.00 0.00 3 VAL A N 18
ATOM 7419 C CA . VAL A 1 3 ? -4.980 -1.973 4.877 1.00 0.00 3 VAL A CA 18
ATOM 7420 C C . VAL A 1 3 ? -4.665 -2.772 3.618 1.00 0.00 3 VAL A C 18
ATOM 7421 O O . VAL A 1 3 ? -5.091 -2.404 2.513 1.00 0.00 3 VAL A O 18
ATOM 7434 N N . THR A 1 4 ? -3.922 -3.858 3.785 1.00 0.00 4 THR A N 18
ATOM 7435 C CA . THR A 1 4 ? -3.585 -4.742 2.694 1.00 0.00 4 THR A CA 18
ATOM 7436 C C . THR A 1 4 ? -4.874 -5.289 2.054 1.00 0.00 4 THR A C 18
ATOM 7437 O O . THR A 1 4 ? -5.829 -5.616 2.765 1.00 0.00 4 THR A O 18
ATOM 7448 N N . HIS A 1 5 ? -4.896 -5.313 0.724 1.00 0.00 5 HIS A N 18
ATOM 7449 C CA . HIS A 1 5 ? -6.017 -5.821 -0.104 1.00 0.00 5 HIS A CA 18
ATOM 7450 C C . HIS A 1 5 ? -7.080 -4.776 -0.372 1.00 0.00 5 HIS A C 18
ATOM 7451 O O . HIS A 1 5 ? -7.900 -4.943 -1.279 1.00 0.00 5 HIS A O 18
ATOM 7465 N N . GLU A 1 6 ? -7.080 -3.706 0.389 1.00 0.00 6 GLU A N 18
ATOM 7466 C CA . GLU A 1 6 ? -7.984 -2.610 0.123 1.00 0.00 6 GLU A CA 18
ATOM 7467 C C . GLU A 1 6 ? -7.477 -1.814 -1.055 1.00 0.00 6 GLU A C 18
ATOM 7468 O O . GLU A 1 6 ? -6.274 -1.726 -1.255 1.00 0.00 6 GLU A O 18
ATOM 7480 N N . LYS A 1 7 ? -8.385 -1.265 -1.837 1.00 0.00 7 LYS A N 18
ATOM 7481 C CA . LYS A 1 7 ? -8.038 -0.413 -2.956 1.00 0.00 7 LYS A CA 18
ATOM 7482 C C . LYS A 1 7 ? -7.322 0.824 -2.381 1.00 0.00 7 LYS A C 18
ATOM 7483 O O . LYS A 1 7 ? -7.673 1.296 -1.281 1.00 0.00 7 LYS A O 18
ATOM 7502 N N . CYS A 1 8 ? -6.368 1.353 -3.094 1.00 0.00 8 CYS A N 18
ATOM 7503 C CA . CYS A 1 8 ? -5.580 2.452 -2.583 1.00 0.00 8 CYS A CA 18
ATOM 7504 C C . CYS A 1 8 ? -5.776 3.703 -3.411 1.00 0.00 8 CYS A C 18
ATOM 7505 O O . CYS A 1 8 ? -5.854 3.640 -4.641 1.00 0.00 8 CYS A O 18
ATOM 7512 N N . SER A 1 9 ? -5.902 4.833 -2.738 1.00 0.00 9 SER A N 18
ATOM 7513 C CA . SER A 1 9 ? -6.013 6.097 -3.423 1.00 0.00 9 SER A CA 18
ATOM 7514 C C . SER A 1 9 ? -4.622 6.717 -3.596 1.00 0.00 9 SER A C 18
ATOM 7515 O O . SER A 1 9 ? -4.426 7.620 -4.415 1.00 0.00 9 SER A O 18
ATOM 7523 N N . ASP A 1 10 ? -3.663 6.208 -2.833 1.00 0.00 10 ASP A N 18
ATOM 7524 C CA . ASP A 1 10 ? -2.278 6.670 -2.864 1.00 0.00 10 ASP A CA 18
ATOM 7525 C C . ASP A 1 10 ? -1.494 5.755 -1.942 1.00 0.00 10 ASP A C 18
ATOM 7526 O O . ASP A 1 10 ? -2.102 4.984 -1.205 1.00 0.00 10 ASP A O 18
ATOM 7535 N N . ASP A 1 11 ? -0.181 5.846 -1.954 1.00 0.00 11 ASP A N 18
ATOM 7536 C CA . ASP A 1 11 ? 0.671 5.044 -1.078 1.00 0.00 11 ASP A CA 18
ATOM 7537 C C . ASP A 1 11 ? 0.490 5.527 0.329 1.00 0.00 11 ASP A C 18
ATOM 7538 O O . ASP A 1 11 ? 0.463 4.746 1.280 1.00 0.00 11 ASP A O 18
ATOM 7547 N N . TYR A 1 12 ? 0.321 6.834 0.463 1.00 0.00 12 TYR A N 18
ATOM 7548 C CA . TYR A 1 12 ? 0.154 7.455 1.762 1.00 0.00 12 TYR A CA 18
ATOM 7549 C C . TYR A 1 12 ? -1.255 7.243 2.285 1.00 0.00 12 TYR A C 18
ATOM 7550 O O . TYR A 1 12 ? -1.558 7.549 3.438 1.00 0.00 12 TYR A O 18
ATOM 7568 N N . ASP A 1 13 ? -2.100 6.700 1.434 1.00 0.00 13 ASP A N 18
ATOM 7569 C CA . ASP A 1 13 ? -3.459 6.338 1.799 1.00 0.00 13 ASP A CA 18
ATOM 7570 C C . ASP A 1 13 ? -3.450 4.925 2.376 1.00 0.00 13 ASP A C 18
ATOM 7571 O O . ASP A 1 13 ? -4.379 4.500 3.025 1.00 0.00 13 ASP A O 18
ATOM 7580 N N . CYS A 1 14 ? -2.349 4.229 2.181 1.00 0.00 14 CYS A N 18
ATOM 7581 C CA . CYS A 1 14 ? -2.176 2.885 2.696 1.00 0.00 14 CYS A CA 18
ATOM 7582 C C . CYS A 1 14 ? -1.432 2.928 4.025 1.00 0.00 14 CYS A C 18
ATOM 7583 O O . CYS A 1 14 ? -0.523 3.754 4.211 1.00 0.00 14 CYS A O 18
ATOM 7590 N N . CYS A 1 15 ? -1.822 2.058 4.935 1.00 0.00 15 CYS A N 18
ATOM 7591 C CA . CYS A 1 15 ? -1.237 1.987 6.269 1.00 0.00 15 CYS A CA 18
ATOM 7592 C C . CYS A 1 15 ? 0.205 1.492 6.233 1.00 0.00 15 CYS A C 18
ATOM 7593 O O . CYS A 1 15 ? 0.592 0.742 5.335 1.00 0.00 15 CYS A O 18
ATOM 7600 N N . GLY A 1 16 ? 0.988 1.955 7.192 1.00 0.00 16 GLY A N 18
ATOM 7601 C CA . GLY A 1 16 ? 2.347 1.503 7.397 1.00 0.00 16 GLY A CA 18
ATOM 7602 C C . GLY A 1 16 ? 3.239 1.639 6.193 1.00 0.00 16 GLY A C 18
ATOM 7603 O O . GLY A 1 16 ? 3.293 2.691 5.555 1.00 0.00 16 GLY A O 18
ATOM 7607 N N . SER A 1 17 ? 3.885 0.567 5.852 1.00 0.00 17 SER A N 18
ATOM 7608 C CA . SER A 1 17 ? 4.847 0.550 4.789 1.00 0.00 17 SER A CA 18
ATOM 7609 C C . SER A 1 17 ? 4.226 0.137 3.456 1.00 0.00 17 SER A C 18
ATOM 7610 O O . SER A 1 17 ? 4.928 0.035 2.444 1.00 0.00 17 SER A O 18
ATOM 7618 N N . LEU A 1 18 ? 2.916 -0.075 3.454 1.00 0.00 18 LEU A N 18
ATOM 7619 C CA . LEU A 1 18 ? 2.199 -0.499 2.257 1.00 0.00 18 LEU A CA 18
ATOM 7620 C C . LEU A 1 18 ? 2.244 0.573 1.191 1.00 0.00 18 LEU A C 18
ATOM 7621 O O . LEU A 1 18 ? 2.237 1.778 1.500 1.00 0.00 18 LEU A O 18
ATOM 7637 N N . CYS A 1 19 ? 2.253 0.145 -0.032 1.00 0.00 19 CYS A N 18
ATOM 7638 C CA . CYS A 1 19 ? 2.302 1.031 -1.153 1.00 0.00 19 CYS A CA 18
ATOM 7639 C C . CYS A 1 19 ? 1.101 0.762 -2.032 1.00 0.00 19 CYS A C 18
ATOM 7640 O O . CYS A 1 19 ? 0.442 -0.289 -1.896 1.00 0.00 19 CYS A O 18
ATOM 7647 N N . CYS A 1 20 ? 0.802 1.678 -2.901 1.00 0.00 20 CYS A N 18
ATOM 7648 C CA . CYS A 1 20 ? -0.345 1.572 -3.743 1.00 0.00 20 CYS A CA 18
ATOM 7649 C C . CYS A 1 20 ? 0.038 0.805 -4.996 1.00 0.00 20 CYS A C 18
ATOM 7650 O O . CYS A 1 20 ? 0.913 1.227 -5.761 1.00 0.00 20 CYS A O 18
ATOM 7657 N N . VAL A 1 21 ? -0.588 -0.334 -5.178 1.00 0.00 21 VAL A N 18
ATOM 7658 C CA . VAL A 1 21 ? -0.321 -1.219 -6.302 1.00 0.00 21 VAL A CA 18
ATOM 7659 C C . VAL A 1 21 ? -1.689 -1.579 -6.893 1.00 0.00 21 VAL A C 18
ATOM 7660 O O . VAL A 1 21 ? -1.933 -2.696 -7.353 1.00 0.00 21 VAL A O 18
ATOM 7673 N N . GLY A 1 22 ? -2.580 -0.621 -6.859 1.00 0.00 22 GLY A N 18
ATOM 7674 C CA . GLY A 1 22 ? -3.963 -0.847 -7.230 1.00 0.00 22 GLY A CA 18
ATOM 7675 C C . GLY A 1 22 ? -4.727 -1.074 -5.967 1.00 0.00 22 GLY A C 18
ATOM 7676 O O . GLY A 1 22 ? -5.781 -0.477 -5.711 1.00 0.00 22 GLY A O 18
ATOM 7680 N N . ILE A 1 23 ? -4.143 -1.905 -5.162 1.00 0.00 23 ILE A N 18
ATOM 7681 C CA . ILE A 1 23 ? -4.572 -2.178 -3.834 1.00 0.00 23 ILE A CA 18
ATOM 7682 C C . ILE A 1 23 ? -3.384 -1.901 -2.930 1.00 0.00 23 ILE A C 18
ATOM 7683 O O . ILE A 1 23 ? -2.242 -1.827 -3.420 1.00 0.00 23 ILE A O 18
ATOM 7699 N N . CYS A 1 24 ? -3.628 -1.698 -1.675 1.00 0.00 24 CYS A N 18
ATOM 7700 C CA . CYS A 1 24 ? -2.567 -1.518 -0.728 1.00 0.00 24 CYS A CA 18
ATOM 7701 C C . CYS A 1 24 ? -1.908 -2.850 -0.494 1.00 0.00 24 CYS A C 18
ATOM 7702 O O . CYS A 1 24 ? -2.558 -3.812 -0.052 1.00 0.00 24 CYS A O 18
ATOM 7709 N N . ALA A 1 25 ? -0.662 -2.930 -0.843 1.00 0.00 25 ALA A N 18
ATOM 7710 C CA . ALA A 1 25 ? 0.087 -4.136 -0.707 1.00 0.00 25 ALA A CA 18
ATOM 7711 C C . ALA A 1 25 ? 1.516 -3.793 -0.412 1.00 0.00 25 ALA A C 18
ATOM 7712 O O . ALA A 1 25 ? 1.921 -2.627 -0.523 1.00 0.00 25 ALA A O 18
ATOM 7719 N N . LYS A 1 26 ? 2.261 -4.771 -0.010 1.00 0.00 26 LYS A N 18
ATOM 7720 C CA . LYS A 1 26 ? 3.649 -4.592 0.279 1.00 0.00 26 LYS A CA 18
ATOM 7721 C C . LYS A 1 26 ? 4.460 -4.878 -0.979 1.00 0.00 26 LYS A C 18
ATOM 7722 O O . LYS A 1 26 ? 4.322 -5.948 -1.597 1.00 0.00 26 LYS A O 18
ATOM 7741 N N . THR A 1 27 ? 5.237 -3.924 -1.380 1.00 0.00 27 THR A N 18
ATOM 7742 C CA . THR A 1 27 ? 6.059 -4.022 -2.549 1.00 0.00 27 THR A CA 18
ATOM 7743 C C . THR A 1 27 ? 7.462 -4.498 -2.189 1.00 0.00 27 THR A C 18
ATOM 7744 O O . THR A 1 27 ? 7.882 -4.404 -1.028 1.00 0.00 27 THR A O 18
ATOM 7755 N N . ILE A 1 28 ? 8.183 -5.002 -3.170 1.00 0.00 28 ILE A N 18
ATOM 7756 C CA . ILE A 1 28 ? 9.545 -5.458 -2.958 1.00 0.00 28 ILE A CA 18
ATOM 7757 C C . ILE A 1 28 ? 10.437 -4.223 -2.773 1.00 0.00 28 ILE A C 18
ATOM 7758 O O . ILE A 1 28 ? 11.411 -4.229 -2.007 1.00 0.00 28 ILE A O 18
ATOM 7774 N N . ALA A 1 29 ? 10.085 -3.171 -3.476 1.00 0.00 29 ALA A N 18
ATOM 7775 C CA . ALA A 1 29 ? 10.752 -1.901 -3.359 1.00 0.00 29 ALA A CA 18
ATOM 7776 C C . ALA A 1 29 ? 9.858 -0.948 -2.564 1.00 0.00 29 ALA A C 18
ATOM 7777 O O . ALA A 1 29 ? 8.750 -0.628 -3.008 1.00 0.00 29 ALA A O 18
ATOM 7784 N N . PRO A 1 30 ? 10.292 -0.530 -1.362 1.00 0.00 30 PRO A N 18
ATOM 7785 C CA . PRO A 1 30 ? 9.523 0.394 -0.511 1.00 0.00 30 PRO A CA 18
ATOM 7786 C C . PRO A 1 30 ? 9.319 1.756 -1.181 1.00 0.00 30 PRO A C 18
ATOM 7787 O O . PRO A 1 30 ? 10.172 2.224 -1.944 1.00 0.00 30 PRO A O 18
ATOM 7798 N N . CYS A 1 31 ? 8.203 2.368 -0.921 1.00 0.00 31 CYS A N 18
ATOM 7799 C CA . CYS A 1 31 ? 7.885 3.659 -1.491 1.00 0.00 31 CYS A CA 18
ATOM 7800 C C . CYS A 1 31 ? 8.009 4.747 -0.432 1.00 0.00 31 CYS A C 18
ATOM 7801 O O . CYS A 1 31 ? 8.020 5.937 -0.739 1.00 0.00 31 CYS A O 18
ATOM 7808 N N . LYS A 1 32 ? 8.103 4.339 0.809 1.00 0.00 32 LYS A N 18
ATOM 7809 C CA . LYS A 1 32 ? 8.186 5.264 1.909 1.00 0.00 32 LYS A CA 18
ATOM 7810 C C . LYS A 1 32 ? 9.511 5.067 2.600 1.00 0.00 32 LYS A C 18
ATOM 7811 O O . LYS A 1 32 ? 9.586 4.242 3.534 1.00 0.00 32 LYS A O 18
ATOM 7831 N N . CYS A 1 1 ? -6.368 5.073 7.092 1.00 0.00 1 CYS A N 19
ATOM 7832 C CA . CYS A 1 1 ? -5.735 4.671 5.857 1.00 0.00 1 CYS A CA 19
ATOM 7833 C C . CYS A 1 1 ? -6.191 3.276 5.473 1.00 0.00 1 CYS A C 19
ATOM 7834 O O . CYS A 1 1 ? -6.896 2.608 6.253 1.00 0.00 1 CYS A O 19
ATOM 7843 N N . ALA A 1 2 ? -5.842 2.849 4.285 1.00 0.00 2 ALA A N 19
ATOM 7844 C CA . ALA A 1 2 ? -6.231 1.558 3.796 1.00 0.00 2 ALA A CA 19
ATOM 7845 C C . ALA A 1 2 ? -5.235 0.493 4.226 1.00 0.00 2 ALA A C 19
ATOM 7846 O O . ALA A 1 2 ? -4.016 0.708 4.192 1.00 0.00 2 ALA A O 19
ATOM 7853 N N . VAL A 1 3 ? -5.750 -0.622 4.651 1.00 0.00 3 VAL A N 19
ATOM 7854 C CA . VAL A 1 3 ? -4.940 -1.736 5.086 1.00 0.00 3 VAL A CA 19
ATOM 7855 C C . VAL A 1 3 ? -4.628 -2.629 3.893 1.00 0.00 3 VAL A C 19
ATOM 7856 O O . VAL A 1 3 ? -4.986 -2.295 2.748 1.00 0.00 3 VAL A O 19
ATOM 7869 N N . THR A 1 4 ? -3.969 -3.743 4.137 1.00 0.00 4 THR A N 19
ATOM 7870 C CA . THR A 1 4 ? -3.638 -4.663 3.082 1.00 0.00 4 THR A CA 19
ATOM 7871 C C . THR A 1 4 ? -4.929 -5.161 2.401 1.00 0.00 4 THR A C 19
ATOM 7872 O O . THR A 1 4 ? -5.936 -5.434 3.080 1.00 0.00 4 THR A O 19
ATOM 7883 N N . HIS A 1 5 ? -4.902 -5.182 1.070 1.00 0.00 5 HIS A N 19
ATOM 7884 C CA . HIS A 1 5 ? -5.997 -5.670 0.198 1.00 0.00 5 HIS A CA 19
ATOM 7885 C C . HIS A 1 5 ? -7.068 -4.621 -0.091 1.00 0.00 5 HIS A C 19
ATOM 7886 O O . HIS A 1 5 ? -7.886 -4.816 -0.991 1.00 0.00 5 HIS A O 19
ATOM 7900 N N . GLU A 1 6 ? -7.068 -3.523 0.643 1.00 0.00 6 GLU A N 19
ATOM 7901 C CA . GLU A 1 6 ? -8.005 -2.443 0.364 1.00 0.00 6 GLU A CA 19
ATOM 7902 C C . GLU A 1 6 ? -7.480 -1.627 -0.796 1.00 0.00 6 GLU A C 19
ATOM 7903 O O . GLU A 1 6 ? -6.273 -1.574 -0.996 1.00 0.00 6 GLU A O 19
ATOM 7915 N N . LYS A 1 7 ? -8.375 -1.039 -1.578 1.00 0.00 7 LYS A N 19
ATOM 7916 C CA . LYS A 1 7 ? -7.987 -0.192 -2.708 1.00 0.00 7 LYS A CA 19
ATOM 7917 C C . LYS A 1 7 ? -7.162 0.991 -2.224 1.00 0.00 7 LYS A C 19
ATOM 7918 O O . LYS A 1 7 ? -7.374 1.494 -1.111 1.00 0.00 7 LYS A O 19
ATOM 7937 N N . CYS A 1 8 ? -6.261 1.445 -3.038 1.00 0.00 8 CYS A N 19
ATOM 7938 C CA . CYS A 1 8 ? -5.401 2.526 -2.646 1.00 0.00 8 CYS A CA 19
ATOM 7939 C C . CYS A 1 8 ? -5.616 3.729 -3.531 1.00 0.00 8 CYS A C 19
ATOM 7940 O O . CYS A 1 8 ? -5.753 3.602 -4.755 1.00 0.00 8 CYS A O 19
ATOM 7947 N N . SER A 1 9 ? -5.676 4.887 -2.926 1.00 0.00 9 SER A N 19
ATOM 7948 C CA . SER A 1 9 ? -5.809 6.116 -3.674 1.00 0.00 9 SER A CA 19
ATOM 7949 C C . SER A 1 9 ? -4.412 6.691 -3.908 1.00 0.00 9 SER A C 19
ATOM 7950 O O . SER A 1 9 ? -4.173 7.465 -4.837 1.00 0.00 9 SER A O 19
ATOM 7958 N N . ASP A 1 10 ? -3.493 6.264 -3.063 1.00 0.00 10 ASP A N 19
ATOM 7959 C CA . ASP A 1 10 ? -2.125 6.720 -3.076 1.00 0.00 10 ASP A CA 19
ATOM 7960 C C . ASP A 1 10 ? -1.339 5.740 -2.231 1.00 0.00 10 ASP A C 19
ATOM 7961 O O . ASP A 1 10 ? -1.938 4.963 -1.488 1.00 0.00 10 ASP A O 19
ATOM 7970 N N . ASP A 1 11 ? -0.038 5.767 -2.329 1.00 0.00 11 ASP A N 19
ATOM 7971 C CA . ASP A 1 11 ? 0.832 4.891 -1.540 1.00 0.00 11 ASP A CA 19
ATOM 7972 C C . ASP A 1 11 ? 0.744 5.274 -0.073 1.00 0.00 11 ASP A C 19
ATOM 7973 O O . ASP A 1 11 ? 0.711 4.423 0.809 1.00 0.00 11 ASP A O 19
ATOM 7982 N N . TYR A 1 12 ? 0.636 6.568 0.185 1.00 0.00 12 TYR A N 19
ATOM 7983 C CA . TYR A 1 12 ? 0.577 7.073 1.554 1.00 0.00 12 TYR A CA 19
ATOM 7984 C C . TYR A 1 12 ? -0.857 7.038 2.077 1.00 0.00 12 TYR A C 19
ATOM 7985 O O . TYR A 1 12 ? -1.139 7.418 3.218 1.00 0.00 12 TYR A O 19
ATOM 8003 N N . ASP A 1 13 ? -1.751 6.554 1.230 1.00 0.00 13 ASP A N 19
ATOM 8004 C CA . ASP A 1 13 ? -3.159 6.352 1.575 1.00 0.00 13 ASP A CA 19
ATOM 8005 C C . ASP A 1 13 ? -3.292 4.972 2.207 1.00 0.00 13 ASP A C 19
ATOM 8006 O O . ASP A 1 13 ? -4.296 4.629 2.829 1.00 0.00 13 ASP A O 19
ATOM 8015 N N . CYS A 1 14 ? -2.232 4.208 2.075 1.00 0.00 14 CYS A N 19
ATOM 8016 C CA . CYS A 1 14 ? -2.134 2.890 2.637 1.00 0.00 14 CYS A CA 19
ATOM 8017 C C . CYS A 1 14 ? -1.420 2.962 3.971 1.00 0.00 14 CYS A C 19
ATOM 8018 O O . CYS A 1 14 ? -0.540 3.807 4.163 1.00 0.00 14 CYS A O 19
ATOM 8025 N N . CYS A 1 15 ? -1.803 2.108 4.883 1.00 0.00 15 CYS A N 19
ATOM 8026 C CA . CYS A 1 15 ? -1.195 2.038 6.202 1.00 0.00 15 CYS A CA 19
ATOM 8027 C C . CYS A 1 15 ? 0.137 1.273 6.131 1.00 0.00 15 CYS A C 19
ATOM 8028 O O . CYS A 1 15 ? 0.485 0.727 5.076 1.00 0.00 15 CYS A O 19
ATOM 8035 N N . GLY A 1 16 ? 0.885 1.270 7.235 1.00 0.00 16 GLY A N 19
ATOM 8036 C CA . GLY A 1 16 ? 2.129 0.518 7.330 1.00 0.00 16 GLY A CA 19
ATOM 8037 C C . GLY A 1 16 ? 3.139 0.874 6.261 1.00 0.00 16 GLY A C 19
ATOM 8038 O O . GLY A 1 16 ? 3.252 2.036 5.856 1.00 0.00 16 GLY A O 19
ATOM 8042 N N . SER A 1 17 ? 3.836 -0.112 5.786 1.00 0.00 17 SER A N 19
ATOM 8043 C CA . SER A 1 17 ? 4.823 0.051 4.752 1.00 0.00 17 SER A CA 19
ATOM 8044 C C . SER A 1 17 ? 4.253 -0.409 3.409 1.00 0.00 17 SER A C 19
ATOM 8045 O O . SER A 1 17 ? 4.984 -0.751 2.475 1.00 0.00 17 SER A O 19
ATOM 8053 N N . LEU A 1 18 ? 2.935 -0.377 3.320 1.00 0.00 18 LEU A N 19
ATOM 8054 C CA . LEU A 1 18 ? 2.231 -0.775 2.127 1.00 0.00 18 LEU A CA 19
ATOM 8055 C C . LEU A 1 18 ? 2.265 0.342 1.113 1.00 0.00 18 LEU A C 19
ATOM 8056 O O . LEU A 1 18 ? 2.299 1.526 1.476 1.00 0.00 18 LEU A O 19
ATOM 8072 N N . CYS A 1 19 ? 2.235 -0.027 -0.124 1.00 0.00 19 CYS A N 19
ATOM 8073 C CA . CYS A 1 19 ? 2.251 0.898 -1.209 1.00 0.00 19 CYS A CA 19
ATOM 8074 C C . CYS A 1 19 ? 1.035 0.661 -2.085 1.00 0.00 19 CYS A C 19
ATOM 8075 O O . CYS A 1 19 ? 0.260 -0.287 -1.847 1.00 0.00 19 CYS A O 19
ATOM 8082 N N . CYS A 1 20 ? 0.855 1.484 -3.078 1.00 0.00 20 CYS A N 19
ATOM 8083 C CA . CYS A 1 20 ? -0.308 1.408 -3.902 1.00 0.00 20 CYS A CA 19
ATOM 8084 C C . CYS A 1 20 ? -0.031 0.627 -5.183 1.00 0.00 20 CYS A C 19
ATOM 8085 O O . CYS A 1 20 ? 0.832 1.004 -5.988 1.00 0.00 20 CYS A O 19
ATOM 8092 N N . VAL A 1 21 ? -0.741 -0.467 -5.348 1.00 0.00 21 VAL A N 19
ATOM 8093 C CA . VAL A 1 21 ? -0.673 -1.304 -6.543 1.00 0.00 21 VAL A CA 19
ATOM 8094 C C . VAL A 1 21 ? -2.100 -1.697 -6.937 1.00 0.00 21 VAL A C 19
ATOM 8095 O O . VAL A 1 21 ? -2.397 -2.844 -7.279 1.00 0.00 21 VAL A O 19
ATOM 8108 N N . GLY A 1 22 ? -2.986 -0.722 -6.863 1.00 0.00 22 GLY A N 19
ATOM 8109 C CA . GLY A 1 22 ? -4.407 -0.948 -7.091 1.00 0.00 22 GLY A CA 19
ATOM 8110 C C . GLY A 1 22 ? -5.058 -1.145 -5.754 1.00 0.00 22 GLY A C 19
ATOM 8111 O O . GLY A 1 22 ? -6.080 -0.539 -5.419 1.00 0.00 22 GLY A O 19
ATOM 8115 N N . ILE A 1 23 ? -4.412 -1.966 -4.982 1.00 0.00 23 ILE A N 19
ATOM 8116 C CA . ILE A 1 23 ? -4.739 -2.207 -3.621 1.00 0.00 23 ILE A CA 19
ATOM 8117 C C . ILE A 1 23 ? -3.500 -1.919 -2.810 1.00 0.00 23 ILE A C 19
ATOM 8118 O O . ILE A 1 23 ? -2.404 -1.785 -3.377 1.00 0.00 23 ILE A O 19
ATOM 8134 N N . CYS A 1 24 ? -3.656 -1.782 -1.545 1.00 0.00 24 CYS A N 19
ATOM 8135 C CA . CYS A 1 24 ? -2.548 -1.583 -0.669 1.00 0.00 24 CYS A CA 19
ATOM 8136 C C . CYS A 1 24 ? -1.858 -2.901 -0.402 1.00 0.00 24 CYS A C 19
ATOM 8137 O O . CYS A 1 24 ? -2.464 -3.846 0.139 1.00 0.00 24 CYS A O 19
ATOM 8144 N N . ALA A 1 25 ? -0.624 -2.977 -0.833 1.00 0.00 25 ALA A N 19
ATOM 8145 C CA . ALA A 1 25 ? 0.203 -4.143 -0.686 1.00 0.00 25 ALA A CA 19
ATOM 8146 C C . ALA A 1 25 ? 1.639 -3.681 -0.645 1.00 0.00 25 ALA A C 19
ATOM 8147 O O . ALA A 1 25 ? 1.945 -2.577 -1.096 1.00 0.00 25 ALA A O 19
ATOM 8154 N N . LYS A 1 26 ? 2.502 -4.482 -0.114 1.00 0.00 26 LYS A N 19
ATOM 8155 C CA . LYS A 1 26 ? 3.880 -4.103 0.021 1.00 0.00 26 LYS A CA 19
ATOM 8156 C C . LYS A 1 26 ? 4.673 -4.540 -1.197 1.00 0.00 26 LYS A C 19
ATOM 8157 O O . LYS A 1 26 ? 4.724 -5.733 -1.527 1.00 0.00 26 LYS A O 19
ATOM 8176 N N . THR A 1 27 ? 5.273 -3.589 -1.849 1.00 0.00 27 THR A N 19
ATOM 8177 C CA . THR A 1 27 ? 6.120 -3.821 -2.983 1.00 0.00 27 THR A CA 19
ATOM 8178 C C . THR A 1 27 ? 7.490 -4.314 -2.498 1.00 0.00 27 THR A C 19
ATOM 8179 O O . THR A 1 27 ? 7.701 -4.447 -1.284 1.00 0.00 27 THR A O 19
ATOM 8190 N N . ILE A 1 28 ? 8.407 -4.601 -3.406 1.00 0.00 28 ILE A N 19
ATOM 8191 C CA . ILE A 1 28 ? 9.736 -5.033 -2.989 1.00 0.00 28 ILE A CA 19
ATOM 8192 C C . ILE A 1 28 ? 10.486 -3.847 -2.398 1.00 0.00 28 ILE A C 19
ATOM 8193 O O . ILE A 1 28 ? 11.077 -3.937 -1.321 1.00 0.00 28 ILE A O 19
ATOM 8209 N N . ALA A 1 29 ? 10.405 -2.737 -3.071 1.00 0.00 29 ALA A N 19
ATOM 8210 C CA . ALA A 1 29 ? 10.997 -1.527 -2.610 1.00 0.00 29 ALA A CA 19
ATOM 8211 C C . ALA A 1 29 ? 9.900 -0.631 -2.073 1.00 0.00 29 ALA A C 19
ATOM 8212 O O . ALA A 1 29 ? 8.915 -0.344 -2.786 1.00 0.00 29 ALA A O 19
ATOM 8219 N N . PRO A 1 30 ? 10.026 -0.196 -0.825 1.00 0.00 30 PRO A N 19
ATOM 8220 C CA . PRO A 1 30 ? 9.021 0.620 -0.184 1.00 0.00 30 PRO A CA 19
ATOM 8221 C C . PRO A 1 30 ? 8.963 2.023 -0.770 1.00 0.00 30 PRO A C 19
ATOM 8222 O O . PRO A 1 30 ? 9.991 2.639 -1.084 1.00 0.00 30 PRO A O 19
ATOM 8233 N N . CYS A 1 31 ? 7.771 2.506 -0.918 1.00 0.00 31 CYS A N 19
ATOM 8234 C CA . CYS A 1 31 ? 7.495 3.830 -1.431 1.00 0.00 31 CYS A CA 19
ATOM 8235 C C . CYS A 1 31 ? 7.647 4.858 -0.311 1.00 0.00 31 CYS A C 19
ATOM 8236 O O . CYS A 1 31 ? 7.603 6.078 -0.531 1.00 0.00 31 CYS A O 19
ATOM 8243 N N . LYS A 1 32 ? 7.821 4.360 0.883 1.00 0.00 32 LYS A N 19
ATOM 8244 C CA . LYS A 1 32 ? 7.965 5.174 2.038 1.00 0.00 32 LYS A CA 19
ATOM 8245 C C . LYS A 1 32 ? 9.359 4.942 2.584 1.00 0.00 32 LYS A C 19
ATOM 8246 O O . LYS A 1 32 ? 10.301 5.587 2.102 1.00 0.00 32 LYS A O 19
ATOM 8266 N N . CYS A 1 1 ? -6.547 5.542 6.663 1.00 0.00 1 CYS A N 20
ATOM 8267 C CA . CYS A 1 1 ? -5.759 4.870 5.650 1.00 0.00 1 CYS A CA 20
ATOM 8268 C C . CYS A 1 1 ? -6.350 3.501 5.337 1.00 0.00 1 CYS A C 20
ATOM 8269 O O . CYS A 1 1 ? -7.078 2.913 6.167 1.00 0.00 1 CYS A O 20
ATOM 8278 N N . ALA A 1 2 ? -6.063 3.004 4.150 1.00 0.00 2 ALA A N 20
ATOM 8279 C CA . ALA A 1 2 ? -6.528 1.712 3.706 1.00 0.00 2 ALA A CA 20
ATOM 8280 C C . ALA A 1 2 ? -5.559 0.633 4.160 1.00 0.00 2 ALA A C 20
ATOM 8281 O O . ALA A 1 2 ? -4.351 0.888 4.296 1.00 0.00 2 ALA A O 20
ATOM 8288 N N . VAL A 1 3 ? -6.067 -0.542 4.418 1.00 0.00 3 VAL A N 20
ATOM 8289 C CA . VAL A 1 3 ? -5.238 -1.643 4.882 1.00 0.00 3 VAL A CA 20
ATOM 8290 C C . VAL A 1 3 ? -4.913 -2.595 3.737 1.00 0.00 3 VAL A C 20
ATOM 8291 O O . VAL A 1 3 ? -5.289 -2.340 2.587 1.00 0.00 3 VAL A O 20
ATOM 8304 N N . THR A 1 4 ? -4.215 -3.673 4.048 1.00 0.00 4 THR A N 20
ATOM 8305 C CA . THR A 1 4 ? -3.822 -4.650 3.056 1.00 0.00 4 THR A CA 20
ATOM 8306 C C . THR A 1 4 ? -5.059 -5.242 2.345 1.00 0.00 4 THR A C 20
ATOM 8307 O O . THR A 1 4 ? -6.076 -5.535 2.992 1.00 0.00 4 THR A O 20
ATOM 8318 N N . HIS A 1 5 ? -4.970 -5.334 1.012 1.00 0.00 5 HIS A N 20
ATOM 8319 C CA . HIS A 1 5 ? -6.025 -5.869 0.120 1.00 0.00 5 HIS A CA 20
ATOM 8320 C C . HIS A 1 5 ? -7.082 -4.851 -0.248 1.00 0.00 5 HIS A C 20
ATOM 8321 O O . HIS A 1 5 ? -7.826 -5.051 -1.225 1.00 0.00 5 HIS A O 20
ATOM 8335 N N . GLU A 1 6 ? -7.160 -3.771 0.499 1.00 0.00 6 GLU A N 20
ATOM 8336 C CA . GLU A 1 6 ? -8.073 -2.701 0.166 1.00 0.00 6 GLU A CA 20
ATOM 8337 C C . GLU A 1 6 ? -7.430 -1.854 -0.914 1.00 0.00 6 GLU A C 20
ATOM 8338 O O . GLU A 1 6 ? -6.209 -1.852 -1.036 1.00 0.00 6 GLU A O 20
ATOM 8350 N N . LYS A 1 7 ? -8.229 -1.176 -1.706 1.00 0.00 7 LYS A N 20
ATOM 8351 C CA . LYS A 1 7 ? -7.715 -0.366 -2.796 1.00 0.00 7 LYS A CA 20
ATOM 8352 C C . LYS A 1 7 ? -6.984 0.857 -2.293 1.00 0.00 7 LYS A C 20
ATOM 8353 O O . LYS A 1 7 ? -7.256 1.351 -1.197 1.00 0.00 7 LYS A O 20
ATOM 8372 N N . CYS A 1 8 ? -6.076 1.344 -3.083 1.00 0.00 8 CYS A N 20
ATOM 8373 C CA . CYS A 1 8 ? -5.256 2.448 -2.681 1.00 0.00 8 CYS A CA 20
ATOM 8374 C C . CYS A 1 8 ? -5.475 3.643 -3.572 1.00 0.00 8 CYS A C 20
ATOM 8375 O O . CYS A 1 8 ? -5.639 3.506 -4.793 1.00 0.00 8 CYS A O 20
ATOM 8382 N N . SER A 1 9 ? -5.530 4.799 -2.970 1.00 0.00 9 SER A N 20
ATOM 8383 C CA . SER A 1 9 ? -5.585 6.019 -3.707 1.00 0.00 9 SER A CA 20
ATOM 8384 C C . SER A 1 9 ? -4.157 6.550 -3.869 1.00 0.00 9 SER A C 20
ATOM 8385 O O . SER A 1 9 ? -3.849 7.281 -4.807 1.00 0.00 9 SER A O 20
ATOM 8393 N N . ASP A 1 10 ? -3.278 6.115 -2.969 1.00 0.00 10 ASP A N 20
ATOM 8394 C CA . ASP A 1 10 ? -1.875 6.513 -2.948 1.00 0.00 10 ASP A CA 20
ATOM 8395 C C . ASP A 1 10 ? -1.139 5.621 -1.954 1.00 0.00 10 ASP A C 20
ATOM 8396 O O . ASP A 1 10 ? -1.778 4.922 -1.184 1.00 0.00 10 ASP A O 20
ATOM 8405 N N . ASP A 1 11 ? 0.178 5.648 -1.970 1.00 0.00 11 ASP A N 20
ATOM 8406 C CA . ASP A 1 11 ? 1.008 4.809 -1.088 1.00 0.00 11 ASP A CA 20
ATOM 8407 C C . ASP A 1 11 ? 0.817 5.216 0.351 1.00 0.00 11 ASP A C 20
ATOM 8408 O O . ASP A 1 11 ? 0.661 4.383 1.238 1.00 0.00 11 ASP A O 20
ATOM 8417 N N . TYR A 1 12 ? 0.769 6.514 0.577 1.00 0.00 12 TYR A N 20
ATOM 8418 C CA . TYR A 1 12 ? 0.658 7.052 1.921 1.00 0.00 12 TYR A CA 20
ATOM 8419 C C . TYR A 1 12 ? -0.798 7.068 2.364 1.00 0.00 12 TYR A C 20
ATOM 8420 O O . TYR A 1 12 ? -1.131 7.482 3.475 1.00 0.00 12 TYR A O 20
ATOM 8438 N N . ASP A 1 13 ? -1.651 6.602 1.475 1.00 0.00 13 ASP A N 20
ATOM 8439 C CA . ASP A 1 13 ? -3.067 6.413 1.746 1.00 0.00 13 ASP A CA 20
ATOM 8440 C C . ASP A 1 13 ? -3.257 5.030 2.359 1.00 0.00 13 ASP A C 20
ATOM 8441 O O . ASP A 1 13 ? -4.272 4.727 2.974 1.00 0.00 13 ASP A O 20
ATOM 8450 N N . CYS A 1 14 ? -2.239 4.221 2.229 1.00 0.00 14 CYS A N 20
ATOM 8451 C CA . CYS A 1 14 ? -2.226 2.900 2.785 1.00 0.00 14 CYS A CA 20
ATOM 8452 C C . CYS A 1 14 ? -1.519 2.926 4.124 1.00 0.00 14 CYS A C 20
ATOM 8453 O O . CYS A 1 14 ? -0.525 3.648 4.296 1.00 0.00 14 CYS A O 20
ATOM 8460 N N . CYS A 1 15 ? -2.026 2.162 5.063 1.00 0.00 15 CYS A N 20
ATOM 8461 C CA . CYS A 1 15 ? -1.475 2.091 6.408 1.00 0.00 15 CYS A CA 20
ATOM 8462 C C . CYS A 1 15 ? -0.115 1.376 6.410 1.00 0.00 15 CYS A C 20
ATOM 8463 O O . CYS A 1 15 ? 0.307 0.813 5.385 1.00 0.00 15 CYS A O 20
ATOM 8470 N N . GLY A 1 16 ? 0.563 1.417 7.548 1.00 0.00 16 GLY A N 20
ATOM 8471 C CA . GLY A 1 16 ? 1.833 0.742 7.714 1.00 0.00 16 GLY A CA 20
ATOM 8472 C C . GLY A 1 16 ? 2.856 1.198 6.713 1.00 0.00 16 GLY A C 20
ATOM 8473 O O . GLY A 1 16 ? 3.021 2.393 6.481 1.00 0.00 16 GLY A O 20
ATOM 8477 N N . SER A 1 17 ? 3.488 0.266 6.081 1.00 0.00 17 SER A N 20
ATOM 8478 C CA . SER A 1 17 ? 4.478 0.558 5.091 1.00 0.00 17 SER A CA 20
ATOM 8479 C C . SER A 1 17 ? 4.043 -0.032 3.748 1.00 0.00 17 SER A C 20
ATOM 8480 O O . SER A 1 17 ? 4.873 -0.426 2.903 1.00 0.00 17 SER A O 20
ATOM 8488 N N . LEU A 1 18 ? 2.729 -0.076 3.562 1.00 0.00 18 LEU A N 20
ATOM 8489 C CA . LEU A 1 18 ? 2.127 -0.572 2.348 1.00 0.00 18 LEU A CA 20
ATOM 8490 C C . LEU A 1 18 ? 2.259 0.459 1.251 1.00 0.00 18 LEU A C 20
ATOM 8491 O O . LEU A 1 18 ? 2.365 1.661 1.524 1.00 0.00 18 LEU A O 20
ATOM 8507 N N . CYS A 1 19 ? 2.233 -0.001 0.044 1.00 0.00 19 CYS A N 20
ATOM 8508 C CA . CYS A 1 19 ? 2.371 0.837 -1.102 1.00 0.00 19 CYS A CA 20
ATOM 8509 C C . CYS A 1 19 ? 1.178 0.642 -2.005 1.00 0.00 19 CYS A C 20
ATOM 8510 O O . CYS A 1 19 ? 0.401 -0.313 -1.826 1.00 0.00 19 CYS A O 20
ATOM 8517 N N . CYS A 1 20 ? 1.011 1.520 -2.947 1.00 0.00 20 CYS A N 20
ATOM 8518 C CA . CYS A 1 20 ? -0.110 1.453 -3.825 1.00 0.00 20 CYS A CA 20
ATOM 8519 C C . CYS A 1 20 ? 0.251 0.636 -5.062 1.00 0.00 20 CYS A C 20
ATOM 8520 O O . CYS A 1 20 ? 1.177 0.983 -5.811 1.00 0.00 20 CYS A O 20
ATOM 8527 N N . VAL A 1 21 ? -0.439 -0.461 -5.239 1.00 0.00 21 VAL A N 20
ATOM 8528 C CA . VAL A 1 21 ? -0.265 -1.334 -6.384 1.00 0.00 21 VAL A CA 20
ATOM 8529 C C . VAL A 1 21 ? -1.663 -1.848 -6.788 1.00 0.00 21 VAL A C 20
ATOM 8530 O O . VAL A 1 21 ? -1.895 -3.035 -7.066 1.00 0.00 21 VAL A O 20
ATOM 8543 N N . GLY A 1 22 ? -2.601 -0.922 -6.799 1.00 0.00 22 GLY A N 20
ATOM 8544 C CA . GLY A 1 22 ? -3.985 -1.245 -7.030 1.00 0.00 22 GLY A CA 20
ATOM 8545 C C . GLY A 1 22 ? -4.645 -1.397 -5.700 1.00 0.00 22 GLY A C 20
ATOM 8546 O O . GLY A 1 22 ? -5.622 -0.715 -5.372 1.00 0.00 22 GLY A O 20
ATOM 8550 N N . ILE A 1 23 ? -4.068 -2.258 -4.919 1.00 0.00 23 ILE A N 20
ATOM 8551 C CA . ILE A 1 23 ? -4.452 -2.472 -3.569 1.00 0.00 23 ILE A CA 20
ATOM 8552 C C . ILE A 1 23 ? -3.291 -2.058 -2.692 1.00 0.00 23 ILE A C 20
ATOM 8553 O O . ILE A 1 23 ? -2.164 -1.868 -3.191 1.00 0.00 23 ILE A O 20
ATOM 8569 N N . CYS A 1 24 ? -3.549 -1.871 -1.443 1.00 0.00 24 CYS A N 20
ATOM 8570 C CA . CYS A 1 24 ? -2.520 -1.577 -0.499 1.00 0.00 24 CYS A CA 20
ATOM 8571 C C . CYS A 1 24 ? -1.783 -2.844 -0.157 1.00 0.00 24 CYS A C 20
ATOM 8572 O O . CYS A 1 24 ? -2.345 -3.765 0.460 1.00 0.00 24 CYS A O 20
ATOM 8579 N N . ALA A 1 25 ? -0.563 -2.918 -0.615 1.00 0.00 25 ALA A N 20
ATOM 8580 C CA . ALA A 1 25 ? 0.274 -4.060 -0.409 1.00 0.00 25 ALA A CA 20
ATOM 8581 C C . ALA A 1 25 ? 1.708 -3.611 -0.434 1.00 0.00 25 ALA A C 20
ATOM 8582 O O . ALA A 1 25 ? 2.017 -2.549 -0.965 1.00 0.00 25 ALA A O 20
ATOM 8589 N N . LYS A 1 26 ? 2.573 -4.376 0.147 1.00 0.00 26 LYS A N 20
ATOM 8590 C CA . LYS A 1 26 ? 3.966 -4.037 0.151 1.00 0.00 26 LYS A CA 20
ATOM 8591 C C . LYS A 1 26 ? 4.629 -4.530 -1.120 1.00 0.00 26 LYS A C 20
ATOM 8592 O O . LYS A 1 26 ? 4.775 -5.737 -1.332 1.00 0.00 26 LYS A O 20
ATOM 8611 N N . THR A 1 27 ? 5.009 -3.607 -1.950 1.00 0.00 27 THR A N 20
ATOM 8612 C CA . THR A 1 27 ? 5.686 -3.883 -3.186 1.00 0.00 27 THR A CA 20
ATOM 8613 C C . THR A 1 27 ? 7.147 -4.279 -2.912 1.00 0.00 27 THR A C 20
ATOM 8614 O O . THR A 1 27 ? 7.571 -4.338 -1.741 1.00 0.00 27 THR A O 20
ATOM 8625 N N . ILE A 1 28 ? 7.914 -4.528 -3.951 1.00 0.00 28 ILE A N 20
ATOM 8626 C CA . ILE A 1 28 ? 9.304 -4.909 -3.779 1.00 0.00 28 ILE A CA 20
ATOM 8627 C C . ILE A 1 28 ? 10.113 -3.665 -3.410 1.00 0.00 28 ILE A C 20
ATOM 8628 O O . ILE A 1 28 ? 10.935 -3.684 -2.490 1.00 0.00 28 ILE A O 20
ATOM 8644 N N . ALA A 1 29 ? 9.831 -2.584 -4.096 1.00 0.00 29 ALA A N 20
ATOM 8645 C CA . ALA A 1 29 ? 10.492 -1.322 -3.856 1.00 0.00 29 ALA A CA 20
ATOM 8646 C C . ALA A 1 29 ? 9.708 -0.528 -2.809 1.00 0.00 29 ALA A C 20
ATOM 8647 O O . ALA A 1 29 ? 8.510 -0.300 -2.985 1.00 0.00 29 ALA A O 20
ATOM 8654 N N . PRO A 1 30 ? 10.353 -0.129 -1.695 1.00 0.00 30 PRO A N 20
ATOM 8655 C CA . PRO A 1 30 ? 9.699 0.643 -0.639 1.00 0.00 30 PRO A CA 20
ATOM 8656 C C . PRO A 1 30 ? 9.270 2.017 -1.129 1.00 0.00 30 PRO A C 20
ATOM 8657 O O . PRO A 1 30 ? 10.076 2.775 -1.689 1.00 0.00 30 PRO A O 20
ATOM 8668 N N . CYS A 1 31 ? 8.030 2.336 -0.923 1.00 0.00 31 CYS A N 20
ATOM 8669 C CA . CYS A 1 31 ? 7.479 3.608 -1.335 1.00 0.00 31 CYS A CA 20
ATOM 8670 C C . CYS A 1 31 ? 7.654 4.643 -0.234 1.00 0.00 31 CYS A C 20
ATOM 8671 O O . CYS A 1 31 ? 7.642 5.859 -0.489 1.00 0.00 31 CYS A O 20
ATOM 8678 N N . LYS A 1 32 ? 7.810 4.165 0.980 1.00 0.00 32 LYS A N 20
ATOM 8679 C CA . LYS A 1 32 ? 7.984 5.021 2.115 1.00 0.00 32 LYS A CA 20
ATOM 8680 C C . LYS A 1 32 ? 9.407 4.872 2.616 1.00 0.00 32 LYS A C 20
ATOM 8681 O O . LYS A 1 32 ? 9.665 4.034 3.499 1.00 0.00 32 LYS A O 20
#

Solvent-accessible surface area: 2214 Å² total; per-residue (Å²): 116,14,81,71,134,84,158,18,105,73,45,148,40,2,30,65,62,25,2,36,90,55,54,0,24,122,50,183,68,104,44,110